Protein AF-A0A1F3LT38-F1 (afdb_monomer_lite)

Structure (mmCIF, N/CA/C/O backbone):
data_AF-A0A1F3LT38-F1
#
_entry.id   AF-A0A1F3LT38-F1
#
loop_
_atom_site.group_PDB
_atom_site.id
_atom_site.type_symbol
_atom_site.label_atom_id
_atom_site.label_alt_id
_atom_site.label_comp_id
_atom_site.label_asym_id
_atom_site.label_entity_id
_atom_site.label_seq_id
_atom_site.pdbx_PDB_ins_code
_atom_site.Cartn_x
_atom_site.Cartn_y
_atom_site.Cartn_z
_atom_site.occupancy
_atom_site.B_iso_or_equiv
_atom_site.auth_seq_id
_atom_site.auth_comp_id
_atom_site.auth_asym_id
_atom_site.auth_atom_id
_atom_site.pdbx_PDB_model_num
ATOM 1 N N . MET A 1 1 ? 15.627 -45.388 -30.922 1.00 29.62 1 MET A N 1
ATOM 2 C CA . MET A 1 1 ? 16.261 -46.722 -30.888 1.00 29.62 1 MET A CA 1
ATOM 3 C C . MET A 1 1 ? 17.109 -46.790 -29.622 1.00 29.62 1 MET A C 1
ATOM 5 O O . MET A 1 1 ? 18.007 -45.975 -29.486 1.00 29.62 1 MET A O 1
ATOM 9 N N . PHE A 1 2 ? 16.739 -47.690 -28.705 1.00 24.48 2 PHE A N 1
ATOM 10 C CA . PHE A 1 2 ? 17.366 -48.021 -27.413 1.00 24.48 2 PHE A CA 1
ATOM 11 C C . PHE A 1 2 ? 17.329 -46.999 -26.262 1.00 24.48 2 PHE A C 1
ATOM 13 O O . PHE A 1 2 ? 18.279 -46.282 -25.972 1.00 24.48 2 PHE A O 1
ATOM 20 N N . TRP A 1 3 ? 16.211 -47.061 -25.530 1.00 28.34 3 TRP A N 1
ATOM 21 C CA . TRP A 1 3 ? 16.218 -47.141 -24.067 1.00 28.34 3 TRP A CA 1
ATOM 22 C C . TRP A 1 3 ? 16.984 -48.397 -23.613 1.00 28.34 3 TRP A C 1
ATOM 24 O O . TRP A 1 3 ? 16.662 -49.481 -24.092 1.00 28.34 3 TRP A O 1
ATOM 34 N N . HIS A 1 4 ? 17.965 -48.252 -22.714 1.00 31.11 4 HIS A N 1
ATOM 35 C CA . HIS A 1 4 ? 18.218 -49.094 -21.528 1.00 31.11 4 HIS A CA 1
ATOM 36 C C . HIS A 1 4 ? 19.580 -48.758 -20.884 1.00 31.11 4 HIS A C 1
ATOM 38 O O . HIS A 1 4 ? 20.537 -48.477 -21.598 1.00 31.11 4 HIS A O 1
ATOM 44 N N . LEU A 1 5 ? 19.632 -48.921 -19.548 1.00 28.91 5 LEU A N 1
ATOM 45 C CA . LEU A 1 5 ? 20.796 -49.018 -18.637 1.00 28.91 5 LEU A CA 1
ATOM 46 C C . LEU A 1 5 ? 21.397 -47.667 -18.175 1.00 28.91 5 LEU A C 1
ATOM 48 O O . LEU A 1 5 ? 21.836 -46.874 -18.990 1.00 28.91 5 LEU A O 1
ATOM 52 N N . PHE A 1 6 ? 21.453 -47.302 -16.887 1.00 28.03 6 PHE A N 1
ATOM 53 C CA . PHE A 1 6 ? 21.569 -48.085 -15.648 1.00 28.03 6 PHE A CA 1
ATOM 54 C C . PHE A 1 6 ? 20.850 -47.401 -14.465 1.00 28.03 6 PHE A C 1
ATOM 56 O O . PHE A 1 6 ? 21.094 -46.233 -14.174 1.00 28.03 6 PHE A O 1
ATOM 63 N N . TYR A 1 7 ? 20.046 -48.172 -13.730 1.00 28.70 7 TYR A N 1
ATOM 64 C CA . TYR A 1 7 ? 19.723 -47.939 -12.319 1.00 28.70 7 TYR A CA 1
ATOM 65 C C . TYR A 1 7 ? 20.716 -48.766 -11.488 1.00 28.70 7 TYR A C 1
ATOM 67 O O . TYR A 1 7 ? 20.822 -49.971 -11.703 1.00 28.70 7 TYR A O 1
ATOM 75 N N . PHE A 1 8 ? 21.416 -48.152 -10.534 1.00 26.66 8 PHE A N 1
ATOM 76 C CA . PHE A 1 8 ? 22.137 -48.867 -9.475 1.00 26.66 8 PHE A CA 1
ATOM 77 C C . PHE A 1 8 ? 21.560 -48.437 -8.124 1.00 26.66 8 PHE A C 1
ATOM 79 O O . PHE A 1 8 ? 21.793 -47.322 -7.664 1.00 26.66 8 PHE A O 1
ATOM 86 N N . PHE A 1 9 ? 20.789 -49.331 -7.501 1.00 25.70 9 PHE A N 1
ATOM 87 C CA . PHE A 1 9 ? 20.410 -49.263 -6.091 1.00 25.70 9 PHE A CA 1
ATOM 88 C C . PHE A 1 9 ? 21.330 -50.198 -5.303 1.00 25.70 9 PHE A C 1
ATOM 90 O O . PHE A 1 9 ? 21.393 -51.391 -5.591 1.00 25.70 9 PHE A O 1
ATOM 97 N N . PHE A 1 10 ? 22.005 -49.669 -4.284 1.00 24.45 10 PHE A N 1
ATOM 98 C CA . PHE A 1 10 ? 22.577 -50.469 -3.203 1.00 24.45 10 PHE A CA 1
ATOM 99 C C . PHE A 1 10 ? 21.537 -50.541 -2.077 1.00 24.45 10 PHE A C 1
ATOM 101 O O . PHE A 1 10 ? 21.265 -49.539 -1.421 1.00 24.45 10 PHE A O 1
ATOM 108 N N . ILE A 1 11 ? 20.956 -51.721 -1.848 1.00 26.66 11 ILE A N 1
ATOM 109 C CA . ILE A 1 11 ? 20.266 -52.059 -0.597 1.00 26.66 11 ILE A CA 1
ATOM 110 C C . ILE A 1 11 ? 21.001 -53.256 -0.001 1.00 26.66 11 ILE A C 1
ATOM 112 O O . ILE A 1 11 ? 20.949 -54.361 -0.533 1.00 26.66 11 ILE A O 1
ATOM 116 N N . VAL A 1 12 ? 21.689 -53.020 1.114 1.00 25.64 12 VAL A N 1
ATOM 117 C CA . VAL A 1 12 ? 22.211 -54.067 1.995 1.00 25.64 12 VAL A CA 1
ATOM 118 C C . VAL A 1 12 ? 21.131 -54.351 3.037 1.00 25.64 12 VAL A C 1
ATOM 120 O O . VAL A 1 12 ? 20.780 -53.466 3.815 1.00 25.64 12 VAL A O 1
ATOM 123 N N . LYS A 1 13 ? 20.596 -55.575 3.064 1.00 27.77 13 LYS A N 1
ATOM 124 C CA . LYS A 1 13 ? 19.743 -56.060 4.155 1.00 27.77 13 LYS A CA 1
ATOM 125 C C . LYS A 1 13 ? 20.174 -57.478 4.526 1.00 27.77 13 LYS A C 1
ATOM 127 O O . LYS A 1 13 ? 19.966 -58.405 3.752 1.00 27.77 13 LYS A O 1
ATOM 132 N N . ASN A 1 14 ? 20.772 -57.622 5.706 1.00 26.77 14 ASN A N 1
ATOM 133 C CA . ASN A 1 14 ? 20.999 -58.914 6.349 1.00 26.77 14 ASN A CA 1
ATOM 134 C C . ASN A 1 14 ? 19.755 -59.308 7.166 1.00 26.77 14 ASN A C 1
ATOM 136 O O . ASN A 1 14 ? 19.207 -58.503 7.919 1.00 26.77 14 ASN A O 1
ATOM 140 N N . SER A 1 15 ? 19.328 -60.555 6.969 1.00 27.8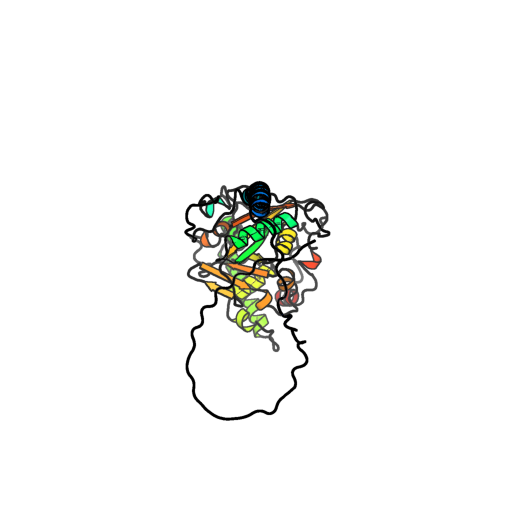0 15 SER A N 1
ATOM 141 C CA . SER A 1 15 ? 18.404 -61.375 7.771 1.00 27.80 15 SER A CA 1
ATOM 142 C C . SER A 1 15 ? 18.967 -61.603 9.191 1.00 27.80 15 SER A C 1
ATOM 144 O O . SER A 1 15 ? 20.176 -61.502 9.355 1.00 27.80 15 SER A O 1
ATOM 146 N N . THR A 1 16 ? 18.249 -61.853 10.290 1.00 27.95 16 THR A N 1
ATOM 147 C CA . THR A 1 16 ? 17.194 -62.823 10.695 1.00 27.95 16 THR A CA 1
ATOM 148 C C . THR A 1 16 ? 16.813 -62.411 12.145 1.00 27.95 16 THR A C 1
ATOM 150 O O . THR A 1 16 ? 17.700 -61.928 12.839 1.00 27.95 16 THR A O 1
ATOM 153 N N . THR A 1 17 ? 15.594 -62.469 12.692 1.00 28.41 17 THR A N 1
ATOM 154 C CA . THR A 1 17 ? 14.791 -63.636 13.126 1.00 28.41 17 THR A CA 1
ATOM 155 C C . THR A 1 17 ? 13.436 -63.128 13.681 1.00 28.41 17 THR A C 1
ATOM 157 O O . THR A 1 17 ? 13.352 -62.031 14.228 1.00 28.41 17 THR A O 1
ATOM 160 N N . SER A 1 18 ? 12.373 -63.928 13.557 1.00 26.86 18 SER A N 1
ATOM 161 C CA . SER A 1 18 ? 11.035 -63.750 14.178 1.00 26.86 18 SER A CA 1
ATOM 162 C C . SER A 1 18 ? 10.892 -64.620 15.452 1.00 26.86 18 SER A C 1
ATOM 164 O O . SER A 1 18 ? 11.720 -65.524 15.596 1.00 26.86 18 SER A O 1
ATOM 166 N N . PRO A 1 19 ? 9.869 -64.457 16.340 1.00 35.66 19 PRO A N 1
ATOM 167 C CA . PRO A 1 19 ? 8.552 -65.089 16.086 1.00 35.66 19 PRO A CA 1
ATOM 168 C C . PRO A 1 19 ? 7.269 -64.475 16.734 1.00 35.66 19 PRO A C 1
ATOM 170 O O . PRO A 1 19 ? 7.292 -63.955 17.845 1.00 35.66 19 PRO A O 1
ATOM 173 N N . SER A 1 20 ? 6.123 -64.779 16.086 1.00 27.41 20 SER A N 1
ATOM 174 C CA . SER A 1 20 ? 4.760 -65.030 16.643 1.00 27.41 20 SER A CA 1
ATOM 175 C C . SER A 1 20 ? 3.893 -63.825 17.105 1.00 27.41 20 SER A C 1
ATOM 177 O O . SER A 1 20 ? 4.444 -62.843 17.568 1.00 27.41 20 SER A O 1
ATOM 179 N N . LEU A 1 21 ? 2.544 -63.769 17.043 1.00 27.97 21 LEU A N 1
ATOM 180 C CA . LEU A 1 21 ? 1.441 -64.734 16.820 1.00 27.97 21 LEU A CA 1
ATOM 181 C C . LEU A 1 21 ? 0.090 -63.954 16.610 1.00 27.97 21 LEU A C 1
ATOM 183 O O . LEU A 1 21 ? -0.070 -62.893 17.203 1.00 27.97 21 LEU A O 1
ATOM 187 N N . ARG A 1 22 ? -0.892 -64.562 15.897 1.00 28.80 22 ARG A N 1
ATOM 188 C CA . ARG A 1 22 ? -2.386 -64.341 15.861 1.00 28.80 22 ARG A CA 1
ATOM 189 C C . ARG A 1 22 ? -2.969 -63.171 15.026 1.00 28.80 22 ARG A C 1
ATOM 191 O O . ARG A 1 22 ? -2.752 -62.013 15.336 1.00 28.80 22 ARG A O 1
ATOM 198 N N . SER A 1 23 ? -3.580 -63.453 13.858 1.00 30.03 23 SER A N 1
ATOM 199 C CA . SER A 1 23 ? -5.011 -63.783 13.559 1.00 30.03 23 SER A CA 1
ATOM 200 C C . SER A 1 23 ? -5.935 -62.550 13.538 1.00 30.03 23 SER A C 1
ATOM 202 O O . SER A 1 23 ? -6.002 -61.858 14.539 1.00 30.03 23 SER A O 1
ATOM 204 N N . GLY A 1 24 ? -6.735 -62.222 12.524 1.00 29.73 24 GLY A N 1
ATOM 205 C CA . GLY A 1 24 ? -7.017 -62.798 11.214 1.00 29.73 24 GLY A CA 1
ATOM 206 C C . GLY A 1 24 ? -7.940 -61.834 10.444 1.00 29.73 24 GLY A C 1
ATOM 207 O O . GLY A 1 24 ? -8.718 -61.099 11.048 1.00 29.73 24 GLY A O 1
ATOM 208 N N . THR A 1 25 ? -7.842 -61.838 9.120 1.00 33.03 25 THR A N 1
ATOM 209 C CA . THR A 1 25 ? -8.754 -61.178 8.170 1.00 33.03 25 THR A CA 1
ATOM 210 C C . THR A 1 25 ? -9.099 -62.184 7.068 1.00 33.03 25 THR A C 1
ATOM 212 O O . THR A 1 25 ? -8.236 -62.993 6.719 1.00 33.03 25 THR A O 1
ATOM 215 N N . PRO A 1 26 ? -10.311 -62.161 6.482 1.00 33.75 26 PRO A N 1
ATOM 216 C CA . PRO A 1 26 ? -10.546 -62.730 5.163 1.00 33.75 26 PRO A CA 1
ATOM 217 C C . PRO A 1 26 ? -10.480 -61.648 4.061 1.00 33.75 26 PRO A C 1
ATOM 219 O O . PRO A 1 26 ? -10.577 -60.456 4.365 1.00 33.75 26 PRO A O 1
ATOM 222 N N . PRO A 1 27 ? -10.260 -62.047 2.793 1.00 38.03 27 PRO A N 1
ATOM 223 C CA . PRO A 1 27 ? -9.488 -61.261 1.832 1.00 38.03 27 PRO A CA 1
ATOM 224 C C . PRO A 1 27 ? -10.338 -60.599 0.736 1.00 38.03 27 PRO A C 1
ATOM 226 O O . PRO A 1 27 ? -11.449 -61.037 0.443 1.00 38.03 27 PRO A O 1
ATOM 229 N N . LEU A 1 28 ? -9.758 -59.600 0.063 1.00 29.47 28 LEU A N 1
ATOM 230 C CA . LEU A 1 28 ? -10.170 -59.150 -1.270 1.00 29.47 28 LEU A CA 1
ATOM 231 C C . LEU A 1 28 ? -8.980 -59.268 -2.234 1.00 29.47 28 LEU A C 1
ATOM 233 O O . LEU A 1 28 ? -7.831 -59.072 -1.849 1.00 29.47 28 LEU A O 1
ATOM 237 N N . GLN A 1 29 ? -9.310 -59.694 -3.450 1.00 28.56 29 GLN A N 1
ATOM 238 C CA . GLN A 1 29 ? -8.472 -60.332 -4.464 1.00 28.56 29 GLN A CA 1
ATOM 239 C C . GLN A 1 29 ? -7.436 -59.398 -5.115 1.00 28.56 29 GLN A C 1
ATOM 241 O O . GLN A 1 29 ? -7.762 -58.281 -5.506 1.00 28.56 29 GLN A O 1
ATOM 246 N N . GLU A 1 30 ? -6.214 -59.909 -5.299 1.00 29.20 30 GLU A N 1
ATOM 247 C CA . GLU A 1 30 ? -5.208 -59.385 -6.231 1.00 29.20 30 GLU A CA 1
ATOM 248 C C . GLU A 1 30 ? -5.311 -60.134 -7.567 1.00 29.20 30 GLU A C 1
ATOM 250 O O . GLU A 1 30 ? -5.267 -61.366 -7.608 1.00 29.20 30 GLU A O 1
ATOM 255 N N . GLU A 1 31 ? -5.422 -59.386 -8.663 1.00 27.44 31 GLU A N 1
ATOM 256 C CA . GLU A 1 31 ? -5.342 -59.900 -10.027 1.00 27.44 31 GLU A CA 1
ATOM 257 C C . GLU A 1 31 ? -3.939 -59.682 -10.628 1.00 27.44 31 GLU A C 1
ATOM 259 O O . GLU A 1 31 ? -3.445 -58.562 -10.723 1.00 27.44 31 GLU A O 1
ATOM 264 N N . ASN A 1 32 ? -3.371 -60.790 -11.117 1.00 28.34 32 ASN A N 1
ATOM 265 C CA . ASN A 1 32 ? -2.606 -60.934 -12.362 1.00 28.34 32 ASN A CA 1
ATOM 266 C C . ASN A 1 32 ? -1.221 -60.260 -12.506 1.00 28.34 32 ASN A C 1
ATOM 268 O O . ASN A 1 32 ? -1.070 -59.225 -13.153 1.00 28.34 32 ASN A O 1
ATOM 272 N N . PHE A 1 33 ? -0.170 -60.991 -12.105 1.00 27.55 33 PHE A N 1
ATOM 273 C CA . PHE A 1 33 ? 1.157 -60.920 -12.740 1.00 27.55 33 PHE A CA 1
ATOM 274 C C . PHE A 1 33 ? 1.464 -62.218 -13.511 1.00 27.55 33 PHE A C 1
ATOM 276 O O . PHE A 1 33 ? 1.314 -63.323 -12.993 1.00 27.55 33 PHE A O 1
ATOM 283 N N . TRP A 1 34 ? 1.883 -62.061 -14.770 1.00 28.88 34 TRP A N 1
ATOM 284 C CA . TRP A 1 34 ? 2.210 -63.118 -15.738 1.00 28.88 34 TRP A CA 1
ATOM 285 C C . TRP A 1 34 ? 3.525 -63.866 -15.411 1.00 28.88 34 TRP A C 1
ATOM 287 O O . TRP A 1 34 ? 4.419 -63.279 -14.797 1.00 28.88 34 TRP A O 1
ATOM 297 N N . PRO A 1 35 ? 3.701 -65.134 -15.846 1.00 31.45 35 PRO A N 1
ATOM 298 C CA . PRO A 1 35 ? 4.839 -65.969 -15.458 1.00 31.45 35 PRO A CA 1
ATOM 299 C C . PRO A 1 35 ? 6.080 -65.762 -16.346 1.00 31.45 35 PRO A C 1
ATOM 301 O O . PRO A 1 35 ? 5.997 -65.742 -17.573 1.00 31.45 35 PRO A O 1
ATOM 304 N N . VAL A 1 36 ? 7.260 -65.698 -15.721 1.00 29.69 36 VAL A N 1
ATOM 305 C CA . VAL A 1 36 ? 8.568 -65.737 -16.398 1.00 29.69 36 VAL A CA 1
ATOM 306 C C . VAL A 1 36 ? 8.954 -67.195 -16.669 1.00 29.69 36 VAL A C 1
ATOM 308 O O . VAL A 1 36 ? 9.164 -67.973 -15.740 1.00 29.69 36 VAL A O 1
ATOM 311 N N . GLN A 1 37 ? 9.072 -67.568 -17.946 1.00 29.61 37 GLN A N 1
ATOM 312 C CA . GLN A 1 37 ? 9.660 -68.842 -18.369 1.00 29.61 37 GLN A CA 1
ATOM 313 C C . GLN A 1 37 ? 11.194 -68.762 -18.352 1.00 29.61 37 GLN A C 1
ATOM 315 O O . GLN A 1 37 ? 11.792 -67.899 -18.993 1.00 29.61 37 GLN A O 1
ATOM 320 N N . ILE A 1 38 ? 11.836 -69.701 -17.656 1.00 28.86 38 ILE A N 1
ATOM 321 C CA . ILE A 1 38 ? 13.293 -69.883 -17.640 1.00 28.86 38 ILE A CA 1
ATOM 322 C C . ILE A 1 38 ? 13.679 -70.803 -18.807 1.00 28.86 38 ILE A C 1
ATOM 324 O O . ILE A 1 38 ? 13.324 -71.981 -18.809 1.00 28.86 38 ILE A O 1
ATOM 328 N N . TRP A 1 39 ? 14.424 -70.286 -19.788 1.00 28.36 39 TRP A N 1
ATOM 329 C CA . TRP A 1 39 ? 15.020 -71.093 -20.859 1.00 28.36 39 TRP A CA 1
ATOM 330 C C . TRP A 1 39 ? 16.405 -71.618 -20.455 1.00 28.36 39 TRP A C 1
ATOM 332 O O . TRP A 1 39 ? 17.264 -70.873 -19.984 1.00 28.36 39 TRP A O 1
ATOM 342 N N . LYS A 1 40 ? 16.603 -72.929 -20.641 1.00 26.78 40 LYS A N 1
ATOM 343 C CA . LYS A 1 40 ? 17.860 -73.658 -20.412 1.00 26.78 40 LYS A CA 1
ATOM 344 C C . LYS A 1 40 ? 18.923 -73.267 -21.443 1.00 26.78 40 LYS A C 1
ATOM 346 O O . LYS A 1 40 ? 18.642 -73.175 -22.634 1.00 26.78 40 LYS A O 1
ATOM 351 N N . ALA A 1 41 ? 20.155 -73.115 -20.964 1.00 31.19 41 ALA A N 1
ATOM 352 C CA . ALA A 1 41 ? 21.344 -72.877 -21.770 1.00 31.19 41 ALA A CA 1
ATOM 353 C C . ALA A 1 41 ? 21.689 -74.087 -22.656 1.00 31.19 41 ALA A C 1
ATOM 355 O O . ALA A 1 41 ? 21.745 -75.220 -22.175 1.00 31.19 41 ALA A O 1
ATOM 356 N N . GLY A 1 42 ? 21.982 -73.825 -23.931 1.00 26.03 42 GLY A N 1
ATOM 357 C CA . GLY A 1 42 ? 22.517 -74.798 -24.876 1.00 26.03 42 GLY A CA 1
ATOM 358 C C . GLY A 1 42 ? 23.509 -74.148 -25.842 1.00 26.03 42 GLY A C 1
ATOM 359 O O . GLY A 1 42 ? 23.156 -73.223 -26.563 1.00 26.03 42 GLY A O 1
ATOM 360 N N . SER A 1 43 ? 24.727 -74.697 -25.850 1.00 30.25 43 SER A N 1
ATOM 361 C CA . SER A 1 43 ? 25.710 -74.695 -26.948 1.00 30.25 43 SER A CA 1
ATOM 362 C C . SER A 1 43 ? 26.483 -73.399 -27.254 1.00 30.25 43 SER A C 1
ATOM 364 O O . SER A 1 43 ? 26.113 -72.589 -28.096 1.00 30.25 43 SER A O 1
ATOM 366 N N . PHE A 1 44 ? 27.660 -73.286 -26.628 1.00 33.19 44 PHE A N 1
ATOM 367 C CA . PHE A 1 44 ? 28.747 -72.370 -26.995 1.00 33.19 44 PHE A CA 1
ATOM 368 C C . PHE A 1 44 ? 29.445 -72.824 -28.295 1.00 33.19 44 PHE A C 1
ATOM 370 O O . PHE A 1 44 ? 30.075 -73.882 -28.318 1.00 33.19 44 PHE A O 1
ATOM 377 N N . MET A 1 45 ? 29.424 -71.991 -29.342 1.00 32.62 45 MET A N 1
ATOM 378 C CA . MET A 1 45 ? 30.438 -72.000 -30.407 1.00 32.62 45 MET A CA 1
ATOM 379 C C . MET A 1 45 ? 31.553 -71.006 -30.055 1.00 32.62 45 MET A C 1
ATOM 381 O O . MET A 1 45 ? 31.293 -69.867 -29.671 1.00 32.62 45 MET A O 1
ATOM 385 N N . ARG A 1 46 ? 32.807 -71.452 -30.173 1.00 34.97 46 ARG A N 1
ATOM 386 C CA . ARG A 1 46 ? 34.023 -70.667 -29.922 1.00 34.97 46 ARG A CA 1
ATOM 387 C C . ARG A 1 46 ? 34.356 -69.791 -31.137 1.00 34.97 46 ARG A C 1
ATOM 389 O O . ARG A 1 46 ? 34.618 -70.325 -32.208 1.00 34.97 46 ARG A O 1
ATOM 396 N N . LEU A 1 47 ? 34.439 -68.474 -30.943 1.00 36.94 47 LEU A N 1
ATOM 397 C CA . LEU A 1 47 ? 35.122 -67.525 -31.836 1.00 36.94 47 LEU A CA 1
ATOM 398 C C . LEU A 1 47 ? 36.233 -66.795 -31.046 1.00 36.94 47 LEU A C 1
ATOM 400 O O . LEU A 1 47 ? 36.099 -66.644 -29.828 1.00 36.94 47 LEU A O 1
ATOM 404 N N . PRO A 1 48 ? 37.349 -66.383 -31.680 1.00 38.44 48 PRO A N 1
ATOM 405 C CA . PRO A 1 48 ? 38.546 -65.954 -30.962 1.00 38.44 48 PRO A CA 1
ATOM 406 C C . PRO A 1 48 ? 38.397 -64.570 -30.309 1.00 38.44 48 PRO A C 1
ATOM 408 O O . PRO A 1 48 ? 38.020 -63.586 -30.942 1.00 38.44 48 PRO A O 1
ATOM 411 N N . VAL A 1 49 ? 38.788 -64.506 -29.033 1.00 42.78 49 VAL A N 1
ATOM 412 C CA . VAL A 1 49 ? 38.689 -63.378 -28.082 1.00 42.78 49 VAL A CA 1
ATOM 413 C C . VAL A 1 49 ? 39.355 -62.072 -28.562 1.00 42.78 49 VAL A C 1
ATOM 415 O O . VAL A 1 49 ? 39.029 -60.993 -28.073 1.00 42.78 49 VAL A O 1
ATOM 418 N N . VAL A 1 50 ? 40.242 -62.128 -29.558 1.00 40.38 50 VAL A N 1
ATOM 419 C CA . VAL A 1 50 ? 41.044 -60.970 -29.996 1.00 40.38 50 VAL A CA 1
ATOM 420 C C . VAL A 1 50 ? 40.223 -59.938 -30.787 1.00 40.38 50 VAL A C 1
ATOM 422 O O . VAL A 1 50 ? 40.466 -58.743 -30.650 1.00 40.38 50 VAL A O 1
ATOM 425 N N . PHE A 1 51 ? 39.190 -60.349 -31.534 1.00 39.44 51 PHE A N 1
ATOM 426 C CA . PHE A 1 51 ? 38.361 -59.404 -32.304 1.00 39.44 51 PHE A CA 1
ATOM 427 C C . PHE A 1 51 ? 37.414 -58.567 -31.429 1.00 39.44 51 PHE A C 1
ATOM 429 O O . PHE A 1 51 ? 37.129 -57.412 -31.751 1.00 39.44 51 PHE A O 1
ATOM 436 N N . TYR A 1 52 ? 36.964 -59.110 -30.294 1.00 41.09 52 TYR A N 1
ATOM 437 C CA . TYR A 1 52 ? 36.073 -58.389 -29.384 1.00 41.09 52 TYR A CA 1
ATOM 438 C C . TYR A 1 52 ? 36.797 -57.270 -28.630 1.00 41.09 52 TYR A C 1
ATOM 440 O O . TYR A 1 52 ? 36.216 -56.206 -28.440 1.00 41.09 52 TYR A O 1
ATOM 448 N N . ALA A 1 53 ? 38.068 -57.455 -28.258 1.00 37.91 53 ALA A N 1
ATOM 449 C CA . ALA A 1 53 ? 38.820 -56.456 -27.497 1.00 37.91 53 ALA A CA 1
ATOM 450 C C . ALA A 1 53 ? 39.098 -55.176 -28.308 1.00 37.91 53 ALA A C 1
ATOM 452 O O . ALA A 1 53 ? 38.909 -54.071 -27.799 1.00 37.91 53 ALA A O 1
ATOM 453 N N . SER A 1 54 ? 39.477 -55.304 -29.584 1.00 42.00 54 SER A N 1
ATOM 454 C CA . SER A 1 54 ? 39.759 -54.151 -30.452 1.00 42.00 54 SER A CA 1
ATOM 455 C C . SER A 1 54 ? 38.493 -53.369 -30.812 1.00 42.00 54 SER A C 1
ATOM 457 O O . SER A 1 54 ? 38.511 -52.138 -30.815 1.00 42.00 54 SER A O 1
ATOM 459 N N . PHE A 1 55 ? 37.372 -54.060 -31.046 1.00 46.44 55 PHE A N 1
ATOM 460 C CA . PHE A 1 55 ? 36.091 -53.405 -31.320 1.00 46.44 55 PHE A CA 1
ATOM 461 C C . PHE A 1 55 ? 35.543 -52.696 -30.073 1.00 46.44 55 PHE A C 1
ATOM 463 O O . PHE A 1 55 ? 35.091 -51.556 -30.160 1.00 46.44 55 PHE A O 1
ATOM 470 N N . PHE A 1 56 ? 35.666 -53.312 -28.890 1.00 42.97 56 PHE A N 1
ATOM 471 C CA . PHE A 1 56 ? 35.255 -52.694 -27.626 1.00 42.97 56 PHE A CA 1
ATOM 472 C C . PHE A 1 56 ? 36.099 -51.460 -27.287 1.00 42.97 56 PHE A C 1
ATOM 474 O O . PHE A 1 56 ? 35.563 -50.474 -26.788 1.00 42.97 56 PHE A O 1
ATOM 481 N N . PHE A 1 57 ? 37.397 -51.469 -27.610 1.00 42.25 57 PHE A N 1
ATOM 482 C CA . PHE A 1 57 ? 38.282 -50.325 -27.382 1.00 42.25 57 PHE A CA 1
ATOM 483 C C . PHE A 1 57 ? 37.973 -49.148 -28.319 1.00 42.25 57 PHE A C 1
ATOM 485 O O . PHE A 1 57 ? 37.937 -48.007 -27.870 1.00 42.25 57 PHE A O 1
ATOM 492 N N . ILE A 1 58 ? 37.673 -49.406 -29.598 1.00 53.75 58 ILE A N 1
ATOM 493 C CA . ILE A 1 58 ? 37.291 -48.360 -30.566 1.00 53.75 58 ILE A CA 1
ATOM 494 C C . ILE A 1 58 ? 35.907 -47.783 -30.237 1.00 53.75 58 ILE A C 1
ATOM 496 O O . ILE A 1 58 ? 35.717 -46.566 -30.296 1.00 53.75 58 ILE A O 1
ATOM 500 N N . VAL A 1 59 ? 34.949 -48.628 -29.843 1.00 52.72 59 VAL A N 1
ATOM 501 C CA . VAL A 1 59 ? 33.625 -48.174 -29.396 1.00 52.72 59 VAL A CA 1
ATOM 502 C C . VAL A 1 59 ? 33.745 -47.370 -28.103 1.00 52.72 59 VAL A C 1
ATOM 504 O O . VAL A 1 59 ? 33.164 -46.295 -28.029 1.00 52.72 59 VAL A O 1
ATOM 507 N N . MET A 1 60 ? 34.555 -47.807 -27.131 1.00 45.16 60 MET A N 1
ATOM 508 C CA . MET A 1 60 ? 34.819 -47.045 -25.903 1.00 45.16 60 MET A CA 1
ATOM 509 C C . MET A 1 60 ? 35.508 -45.711 -26.193 1.00 45.16 60 MET A C 1
ATOM 511 O O . MET A 1 60 ? 35.066 -44.695 -25.674 1.00 45.16 60 MET A O 1
ATOM 515 N N . MET A 1 61 ? 36.531 -45.665 -27.051 1.00 45.47 61 MET A N 1
ATOM 516 C CA . MET A 1 61 ? 37.231 -44.416 -27.384 1.00 45.47 61 MET A CA 1
ATOM 517 C C . MET A 1 61 ? 36.327 -43.414 -28.111 1.00 45.47 61 MET A C 1
ATOM 519 O O . MET A 1 61 ? 36.356 -42.225 -27.793 1.00 45.47 61 MET A O 1
ATOM 523 N N . ASN A 1 62 ? 35.460 -43.881 -29.016 1.00 51.03 62 ASN A N 1
ATOM 524 C CA . ASN A 1 62 ? 34.443 -43.032 -29.641 1.00 51.03 62 ASN A CA 1
ATOM 525 C C . ASN A 1 62 ? 33.348 -42.616 -28.652 1.00 51.03 62 ASN A C 1
ATOM 527 O O . ASN A 1 62 ? 32.887 -41.478 -28.699 1.00 51.03 62 ASN A O 1
ATOM 531 N N . TYR A 1 63 ? 32.952 -43.487 -27.720 1.00 50.66 63 TYR A N 1
ATOM 532 C CA . TYR A 1 63 ? 31.993 -43.135 -26.675 1.00 50.66 63 TYR A CA 1
ATOM 533 C C . TYR A 1 63 ? 32.579 -42.083 -25.733 1.00 50.66 63 TYR A C 1
ATOM 535 O O . TYR A 1 63 ? 31.908 -41.104 -25.438 1.00 50.66 63 TYR A O 1
ATOM 543 N N . PHE A 1 64 ? 33.847 -42.215 -25.334 1.00 46.28 64 PHE A N 1
ATOM 544 C CA . PHE A 1 64 ? 34.543 -41.236 -24.503 1.00 46.28 64 PHE A CA 1
ATOM 545 C C . PHE A 1 64 ? 34.770 -39.913 -25.234 1.00 46.28 64 PHE A C 1
ATOM 547 O O . PHE A 1 64 ? 34.560 -38.873 -24.619 1.00 46.28 64 PHE A O 1
ATOM 554 N N . SER A 1 65 ? 35.126 -39.903 -26.523 1.00 51.88 65 SER A N 1
ATOM 555 C CA . SER A 1 65 ? 35.286 -38.643 -27.268 1.00 51.88 65 SER A CA 1
ATOM 556 C C . SER A 1 65 ? 33.945 -37.927 -27.454 1.00 51.88 65 SER A C 1
ATOM 558 O O . SER A 1 65 ? 33.838 -36.735 -27.173 1.00 51.88 65 SER A O 1
ATOM 560 N N . THR A 1 66 ? 32.890 -38.665 -27.811 1.00 55.75 66 THR A N 1
ATOM 561 C CA . THR A 1 66 ? 31.540 -38.116 -27.995 1.00 55.75 66 THR A CA 1
ATOM 562 C C . THR A 1 66 ? 30.931 -37.680 -26.662 1.00 55.75 66 THR A C 1
ATOM 564 O O . THR A 1 66 ? 30.257 -36.654 -26.600 1.00 55.75 66 THR A O 1
ATOM 567 N N . PHE A 1 67 ? 31.191 -38.415 -25.576 1.00 49.44 67 PHE A N 1
ATOM 568 C CA . PHE A 1 67 ? 30.778 -38.045 -24.223 1.00 49.44 67 PHE A CA 1
ATOM 569 C C . PHE A 1 67 ? 31.537 -36.814 -23.734 1.00 49.44 67 PHE A C 1
ATOM 571 O O . PHE A 1 67 ? 30.923 -35.940 -23.145 1.00 49.44 67 PHE A O 1
ATOM 578 N N . ASN A 1 68 ? 32.834 -36.688 -24.026 1.00 50.94 68 ASN A N 1
ATOM 579 C CA . ASN A 1 68 ? 33.623 -35.520 -23.640 1.00 50.94 68 ASN A CA 1
ATOM 580 C C . ASN A 1 68 ? 33.197 -34.272 -24.431 1.00 50.94 68 ASN A C 1
ATOM 582 O O . ASN A 1 68 ? 33.030 -33.217 -23.835 1.00 50.94 68 ASN A O 1
ATOM 586 N N . ILE A 1 69 ? 32.903 -34.393 -25.732 1.00 55.91 69 ILE A N 1
ATOM 587 C CA . ILE A 1 69 ? 32.329 -33.296 -26.533 1.00 55.91 69 ILE A CA 1
ATOM 588 C C . ILE A 1 69 ? 30.950 -32.904 -25.987 1.00 55.91 69 ILE A C 1
ATOM 590 O O . ILE A 1 69 ? 30.740 -31.745 -25.647 1.00 55.91 69 ILE A O 1
ATOM 594 N N . ARG A 1 70 ? 30.042 -33.868 -25.780 1.00 54.50 70 ARG A N 1
ATOM 595 C CA . ARG A 1 70 ? 28.706 -33.595 -25.219 1.00 54.50 70 ARG A CA 1
ATOM 596 C C . ARG A 1 70 ? 28.747 -33.064 -23.790 1.00 54.50 70 ARG A C 1
ATOM 598 O O . ARG A 1 70 ? 27.879 -32.287 -23.422 1.00 54.50 70 ARG A O 1
ATOM 605 N N . PHE A 1 71 ? 29.730 -33.462 -22.989 1.00 48.06 71 PHE A N 1
ATOM 606 C CA . PHE A 1 71 ? 29.920 -32.971 -21.628 1.00 48.06 71 PHE A CA 1
ATOM 607 C C . PHE A 1 71 ? 30.518 -31.564 -21.618 1.00 48.06 71 PHE A C 1
ATOM 609 O O . PHE A 1 71 ? 30.095 -30.743 -20.817 1.00 48.06 71 PHE A O 1
ATOM 616 N N . GLN A 1 72 ? 31.440 -31.247 -22.530 1.00 52.69 72 GLN A N 1
ATOM 617 C CA . GLN A 1 72 ? 31.951 -29.886 -22.725 1.00 52.69 72 GLN A CA 1
ATOM 618 C C . GLN A 1 72 ? 30.868 -28.953 -23.271 1.00 52.69 72 GLN A C 1
ATOM 620 O O . GLN A 1 72 ? 30.764 -27.818 -22.813 1.00 52.69 72 GLN A O 1
ATOM 625 N N . ASP A 1 73 ? 30.026 -29.433 -24.186 1.00 55.00 73 ASP A N 1
ATOM 626 C CA . ASP A 1 73 ? 28.875 -28.691 -24.698 1.00 55.00 73 ASP A CA 1
ATOM 627 C C . ASP A 1 73 ? 27.804 -28.525 -23.617 1.00 55.00 73 ASP A C 1
ATOM 629 O O . ASP A 1 73 ? 27.300 -27.424 -23.429 1.00 55.00 73 ASP A O 1
ATOM 633 N N . PHE A 1 74 ? 27.531 -29.563 -22.820 1.00 47.62 74 PHE A N 1
ATOM 634 C CA . PHE A 1 74 ? 26.662 -29.474 -21.646 1.00 47.62 74 PHE A CA 1
ATOM 635 C C . PHE A 1 74 ? 27.218 -28.486 -20.618 1.00 47.62 74 PHE A C 1
ATOM 637 O O . PHE A 1 74 ? 26.484 -27.625 -20.151 1.00 47.62 74 PHE A O 1
ATOM 644 N N . ILE A 1 75 ? 28.517 -28.529 -20.308 1.00 46.47 75 ILE A N 1
ATOM 645 C CA . ILE A 1 75 ? 29.174 -27.566 -19.417 1.00 46.47 75 ILE A CA 1
ATOM 646 C C . ILE A 1 75 ? 29.113 -26.156 -20.001 1.00 46.47 75 ILE A C 1
ATOM 648 O O . ILE A 1 75 ? 28.848 -25.224 -19.254 1.00 46.47 75 ILE A O 1
ATOM 652 N N . LYS A 1 76 ? 29.318 -25.965 -21.309 1.00 42.19 76 LYS A N 1
ATOM 653 C CA . LYS A 1 76 ? 29.208 -24.653 -21.963 1.00 42.19 76 LYS A CA 1
ATOM 654 C C . LYS A 1 76 ? 27.785 -24.121 -21.938 1.00 42.19 76 LYS A C 1
ATOM 656 O O . LYS A 1 76 ? 27.616 -22.949 -21.621 1.00 42.19 76 LYS A O 1
ATOM 661 N N . VAL A 1 77 ? 26.785 -24.946 -22.238 1.00 45.19 77 VAL A N 1
ATOM 662 C CA . VAL A 1 77 ? 25.363 -24.585 -22.154 1.00 45.19 77 VAL A CA 1
ATOM 663 C C . VAL A 1 77 ? 25.015 -24.237 -20.711 1.00 45.19 77 VAL A C 1
ATOM 665 O O . VAL A 1 77 ? 24.572 -23.125 -20.461 1.00 45.19 77 VAL A O 1
ATOM 668 N N . THR A 1 78 ? 25.372 -25.090 -19.748 1.00 41.34 78 THR A N 1
ATOM 669 C CA . THR A 1 78 ? 25.127 -24.848 -18.318 1.00 41.34 78 THR A CA 1
ATOM 670 C C . THR A 1 78 ? 25.870 -23.605 -17.820 1.00 41.34 78 THR A C 1
ATOM 672 O O . THR A 1 78 ? 25.308 -22.828 -17.065 1.00 41.34 78 THR A O 1
ATOM 675 N N . LEU A 1 79 ? 27.110 -23.347 -18.253 1.00 37.59 79 LEU A N 1
ATOM 676 C CA . LEU A 1 79 ? 27.869 -22.140 -17.891 1.00 37.59 79 LEU A CA 1
ATOM 677 C C . LEU A 1 79 ? 27.316 -20.878 -18.556 1.00 37.59 79 LEU A C 1
ATOM 679 O O . LEU A 1 79 ? 27.445 -19.796 -17.995 1.00 37.59 79 LEU A O 1
ATOM 683 N N . THR A 1 80 ? 26.723 -20.995 -19.741 1.00 40.16 80 THR A N 1
ATOM 684 C CA . THR A 1 80 ? 26.112 -19.877 -20.470 1.00 40.16 80 THR A CA 1
ATOM 685 C C . THR A 1 80 ? 24.734 -19.554 -19.888 1.00 40.16 80 THR A C 1
ATOM 687 O O . THR A 1 80 ? 24.432 -18.387 -19.655 1.00 40.16 80 THR A O 1
ATOM 690 N N . GLU A 1 81 ? 23.958 -20.574 -19.518 1.00 40.91 81 GLU A N 1
ATOM 691 C CA . GLU A 1 81 ? 22.738 -20.459 -18.711 1.00 40.91 81 GLU A CA 1
ATOM 692 C C . GLU A 1 81 ? 23.044 -19.941 -17.296 1.00 40.91 81 GLU A C 1
ATOM 694 O O . GLU A 1 81 ? 22.321 -19.097 -16.772 1.00 40.91 81 GLU A O 1
ATOM 699 N N . MET A 1 82 ? 24.164 -20.349 -16.690 1.00 34.09 82 MET A N 1
ATOM 700 C CA . MET A 1 82 ? 24.624 -19.817 -15.403 1.00 34.09 82 MET A CA 1
ATOM 701 C C . MET A 1 82 ? 25.147 -18.382 -15.503 1.00 34.09 82 MET A C 1
ATOM 703 O O . MET A 1 82 ? 24.954 -17.614 -14.568 1.00 34.09 82 MET A O 1
ATOM 707 N N . LYS A 1 83 ? 25.745 -17.971 -16.626 1.00 38.31 83 LYS A N 1
ATOM 708 C CA . LYS A 1 83 ? 26.067 -16.557 -16.886 1.00 38.31 83 LYS A CA 1
ATOM 709 C C . LYS A 1 83 ? 24.812 -15.712 -17.108 1.00 38.31 83 LYS A C 1
ATOM 711 O O . LYS A 1 83 ? 24.808 -14.546 -16.738 1.00 38.31 83 LYS A O 1
ATOM 716 N N . ALA A 1 84 ? 23.723 -16.285 -17.624 1.00 40.31 84 ALA A N 1
ATOM 717 C CA . ALA A 1 84 ? 22.419 -15.614 -17.668 1.00 40.31 84 ALA A CA 1
ATOM 718 C C . ALA A 1 84 ? 21.783 -15.430 -16.268 1.00 40.31 84 ALA A C 1
ATOM 720 O O . ALA A 1 84 ? 20.831 -14.661 -16.110 1.00 40.31 84 ALA A O 1
ATOM 721 N N . LEU A 1 85 ? 22.320 -16.098 -15.236 1.00 39.97 85 LEU A N 1
ATOM 722 C CA . LEU A 1 85 ? 21.968 -15.880 -13.828 1.00 39.97 85 LEU A CA 1
ATOM 723 C C . LEU A 1 85 ? 22.808 -14.785 -13.148 1.00 39.97 85 LEU A C 1
ATOM 725 O O . LEU A 1 85 ? 22.490 -14.432 -12.010 1.00 39.97 85 LEU A O 1
ATOM 729 N N . ASP A 1 86 ? 23.825 -14.216 -13.810 1.00 38.94 86 ASP A N 1
ATOM 730 C CA . ASP A 1 86 ? 24.585 -13.076 -13.282 1.00 38.94 86 ASP A CA 1
ATOM 731 C C . ASP A 1 86 ? 23.751 -11.791 -13.372 1.00 38.94 86 ASP A C 1
ATOM 733 O O . ASP A 1 86 ? 23.896 -10.946 -14.255 1.00 38.94 86 ASP A O 1
ATOM 737 N N . LEU A 1 87 ? 22.842 -11.637 -12.414 1.00 40.84 87 LEU A N 1
ATOM 738 C CA . LEU A 1 87 ? 22.149 -10.385 -12.164 1.00 40.84 87 LEU A CA 1
ATOM 739 C C . LEU A 1 87 ? 23.071 -9.436 -11.410 1.00 40.84 87 LEU A C 1
ATOM 741 O O . LEU A 1 87 ? 23.500 -9.698 -10.290 1.00 40.84 87 LEU A O 1
ATOM 745 N N . VAL A 1 88 ? 23.309 -8.275 -12.011 1.00 41.09 88 VAL A N 1
ATOM 746 C CA . VAL A 1 88 ? 24.162 -7.222 -11.445 1.00 41.09 88 VAL A CA 1
ATOM 747 C C . VAL A 1 88 ? 23.574 -6.643 -10.139 1.00 41.09 88 VAL A C 1
ATOM 749 O O . VAL A 1 88 ? 24.297 -6.005 -9.374 1.00 41.09 88 VAL A O 1
ATOM 752 N N . TYR A 1 89 ? 22.297 -6.905 -9.819 1.00 43.72 89 TYR A N 1
ATOM 753 C CA . TYR A 1 89 ? 21.591 -6.239 -8.718 1.00 43.72 89 TYR A CA 1
ATOM 754 C C . TYR A 1 89 ? 20.547 -7.116 -8.004 1.00 43.72 89 TYR A C 1
ATOM 756 O O . TYR A 1 89 ? 19.371 -6.768 -7.932 1.00 43.72 89 TYR A O 1
ATOM 764 N N . THR A 1 90 ? 20.944 -8.250 -7.428 1.00 37.50 90 THR A N 1
ATOM 765 C CA . THR A 1 90 ? 20.150 -8.857 -6.346 1.00 37.50 90 THR A CA 1
ATOM 766 C C . THR A 1 90 ? 20.609 -8.281 -5.014 1.00 37.50 90 THR A C 1
ATOM 768 O O . THR A 1 90 ? 21.768 -8.430 -4.627 1.00 37.50 90 THR A O 1
ATOM 771 N N . PHE A 1 91 ? 19.700 -7.598 -4.317 1.00 49.84 91 PHE A N 1
ATOM 772 C CA . PHE A 1 91 ? 19.985 -6.929 -3.052 1.00 49.84 91 PHE A CA 1
ATOM 773 C C . PHE A 1 91 ? 19.457 -7.768 -1.881 1.00 49.84 91 PHE A C 1
ATOM 775 O O . PHE A 1 91 ? 18.293 -7.626 -1.498 1.00 49.84 91 PHE A O 1
ATOM 782 N N . PRO A 1 92 ? 20.266 -8.682 -1.315 1.00 46.00 92 PRO A N 1
ATOM 783 C CA . PRO A 1 92 ? 19.859 -9.410 -0.125 1.00 46.00 92 PRO A CA 1
ATOM 784 C C . PRO A 1 92 ? 19.671 -8.416 1.022 1.00 46.00 92 PRO A C 1
ATOM 786 O O . PRO A 1 92 ? 20.571 -7.628 1.327 1.00 46.00 92 PRO A O 1
ATOM 789 N N . ILE A 1 93 ? 18.526 -8.471 1.705 1.00 46.25 93 ILE A N 1
ATOM 790 C CA . ILE A 1 93 ? 18.387 -7.766 2.982 1.00 46.25 93 ILE A CA 1
ATOM 791 C C . ILE A 1 93 ? 19.465 -8.284 3.935 1.00 46.25 93 ILE A C 1
ATOM 793 O O . ILE A 1 93 ? 19.611 -9.497 4.133 1.00 46.25 93 ILE A O 1
ATOM 797 N N . LYS A 1 94 ? 20.225 -7.356 4.532 1.00 38.78 94 LYS A N 1
ATOM 798 C CA . LYS A 1 94 ? 21.229 -7.635 5.565 1.00 38.78 94 LYS A CA 1
ATOM 799 C C . LYS A 1 94 ? 20.567 -8.246 6.804 1.00 38.78 94 LYS A C 1
ATOM 801 O O . LYS A 1 94 ? 20.267 -7.568 7.771 1.00 38.78 94 LYS A O 1
ATOM 806 N N . ASN A 1 95 ? 20.389 -9.558 6.744 1.00 31.86 95 ASN A N 1
ATOM 807 C CA . ASN A 1 95 ? 20.466 -10.505 7.855 1.00 31.86 95 ASN A CA 1
ATOM 808 C C . ASN A 1 95 ? 20.918 -11.903 7.388 1.00 31.86 95 ASN A C 1
ATOM 810 O O . ASN A 1 95 ? 20.995 -12.841 8.181 1.00 31.86 95 ASN A O 1
ATOM 814 N N . CYS A 1 96 ? 21.279 -12.060 6.110 1.00 32.53 96 CYS A N 1
ATOM 815 C CA . CYS A 1 96 ? 21.850 -13.298 5.602 1.00 32.53 96 CYS A CA 1
ATOM 816 C C . CYS A 1 96 ? 23.375 -13.171 5.518 1.00 32.53 96 CYS A C 1
ATOM 818 O O . CYS A 1 96 ? 23.910 -12.485 4.649 1.00 32.53 96 CYS A O 1
ATOM 820 N N . ARG A 1 97 ? 24.096 -13.864 6.409 1.00 27.14 97 ARG A N 1
ATOM 821 C CA . ARG A 1 97 ? 25.511 -14.202 6.196 1.00 27.14 97 ARG A CA 1
ATOM 822 C C . ARG A 1 97 ? 25.599 -15.173 5.012 1.00 27.14 97 ARG A C 1
ATOM 824 O O . ARG A 1 97 ? 25.691 -16.380 5.214 1.00 27.14 97 ARG A O 1
ATOM 831 N N . PHE A 1 98 ? 25.544 -14.674 3.781 1.00 33.78 98 PHE A N 1
ATOM 832 C CA . PHE A 1 98 ? 25.907 -15.476 2.616 1.00 33.78 98 PHE A CA 1
ATOM 833 C C . PHE A 1 98 ? 27.436 -15.566 2.536 1.00 33.78 98 PHE A C 1
ATOM 835 O O . PHE A 1 98 ? 28.139 -14.553 2.554 1.00 33.78 98 PHE A O 1
ATOM 842 N N . ARG A 1 99 ? 27.960 -16.799 2.515 1.00 26.95 99 ARG A N 1
ATOM 843 C CA . ARG A 1 99 ? 29.378 -17.071 2.249 1.00 26.95 99 ARG A CA 1
ATOM 844 C C . ARG A 1 99 ? 29.728 -16.560 0.849 1.00 26.95 99 ARG A C 1
ATOM 846 O O . ARG A 1 99 ? 28.944 -16.703 -0.082 1.00 26.95 99 ARG A O 1
ATOM 853 N N . LYS A 1 100 ? 30.921 -15.970 0.742 1.00 30.92 100 LYS A N 1
ATOM 854 C CA . LYS A 1 100 ? 31.540 -15.432 -0.475 1.00 30.92 100 LYS A CA 1
ATOM 855 C C . LYS A 1 100 ? 31.653 -16.498 -1.578 1.00 30.92 100 LYS A C 1
ATOM 857 O O . LYS A 1 100 ? 32.695 -17.128 -1.696 1.00 30.92 100 LYS A O 1
ATOM 862 N N . SER A 1 101 ? 30.627 -16.664 -2.400 1.00 36.91 101 SER A N 1
ATOM 863 C CA . SER A 1 101 ? 30.789 -17.088 -3.794 1.00 36.91 101 SER A CA 1
ATOM 864 C C . SER A 1 101 ? 29.499 -16.837 -4.571 1.00 36.91 101 SER A C 1
ATOM 866 O O . SER A 1 101 ? 28.458 -17.393 -4.228 1.00 36.91 101 SER A O 1
ATOM 868 N N . ASN A 1 102 ? 29.657 -16.043 -5.633 1.00 30.75 102 ASN A N 1
ATOM 869 C CA . ASN A 1 102 ? 28.768 -15.789 -6.773 1.00 30.75 102 ASN A CA 1
ATOM 870 C C . ASN A 1 102 ? 27.798 -14.588 -6.641 1.00 30.75 102 ASN A C 1
ATOM 872 O O . ASN A 1 102 ? 26.693 -14.666 -6.116 1.00 30.75 102 ASN A O 1
ATOM 876 N N . THR A 1 103 ? 28.344 -13.448 -7.098 1.00 38.97 103 THR A N 1
ATOM 877 C CA . THR A 1 103 ? 27.714 -12.276 -7.750 1.00 38.97 103 THR A CA 1
ATOM 878 C C . THR A 1 103 ? 26.684 -11.396 -7.031 1.00 38.97 103 THR A C 1
ATOM 880 O O . THR A 1 103 ? 26.008 -10.606 -7.673 1.00 38.97 103 THR A O 1
ATOM 883 N N . CYS A 1 104 ? 26.682 -11.335 -5.696 1.00 35.69 104 CYS A N 1
ATOM 884 C CA . CYS A 1 104 ? 26.022 -10.234 -4.965 1.00 35.69 104 CYS A CA 1
ATOM 885 C C . CYS A 1 104 ? 27.042 -9.376 -4.200 1.00 35.69 104 CYS A C 1
ATOM 887 O O . CYS A 1 104 ? 27.672 -9.852 -3.251 1.00 35.69 104 CYS A O 1
ATOM 889 N N . LYS A 1 105 ? 27.211 -8.094 -4.562 1.00 36.28 105 LYS A N 1
ATOM 890 C CA . LYS A 1 105 ? 27.934 -7.139 -3.700 1.00 36.28 105 LYS A CA 1
ATOM 891 C C . LYS A 1 105 ? 27.074 -6.848 -2.464 1.00 36.28 105 LYS A C 1
ATOM 893 O O . LYS A 1 105 ? 25.899 -6.529 -2.587 1.00 36.28 105 LYS A O 1
ATOM 898 N N . ASN A 1 106 ? 27.667 -6.929 -1.272 1.00 36.59 106 ASN A N 1
ATOM 899 C CA . ASN A 1 106 ? 27.029 -6.527 -0.013 1.00 36.59 106 ASN A CA 1
ATOM 900 C C . ASN A 1 106 ? 26.765 -5.011 -0.016 1.00 36.59 106 ASN A C 1
ATOM 902 O O . ASN A 1 106 ? 27.596 -4.226 0.435 1.00 36.59 106 ASN A O 1
ATOM 906 N N . THR A 1 107 ? 25.613 -4.583 -0.509 1.00 43.25 107 THR A N 1
ATOM 907 C CA . THR A 1 107 ? 25.154 -3.194 -0.420 1.00 43.25 107 THR A CA 1
ATOM 908 C C . THR A 1 107 ? 24.221 -3.046 0.786 1.00 43.25 107 THR A C 1
ATOM 910 O O . THR A 1 107 ? 23.406 -3.923 1.060 1.00 43.25 107 THR A O 1
ATOM 913 N N . GLY A 1 108 ? 24.349 -1.971 1.570 1.00 49.00 108 GLY A N 1
ATOM 914 C CA . GLY A 1 108 ? 23.379 -1.687 2.643 1.00 49.00 108 GLY A CA 1
ATOM 915 C C . GLY A 1 108 ? 21.976 -1.421 2.077 1.00 49.00 108 GLY A C 1
ATOM 916 O O . GLY A 1 108 ? 21.865 -1.022 0.926 1.00 49.00 108 GLY A O 1
ATOM 917 N N . GLN A 1 109 ? 20.907 -1.592 2.863 1.00 48.88 109 GLN A N 1
ATOM 918 C CA . GLN A 1 109 ? 19.520 -1.319 2.424 1.00 48.88 109 GLN A CA 1
ATOM 919 C C . GLN A 1 109 ? 19.318 0.115 1.891 1.00 48.88 109 GLN A C 1
ATOM 921 O O . GLN A 1 109 ? 18.658 0.306 0.875 1.00 48.88 109 GLN A O 1
ATOM 926 N N . LEU A 1 110 ? 19.997 1.110 2.479 1.00 49.47 110 LEU A N 1
ATOM 927 C CA . LEU A 1 110 ? 20.041 2.500 1.982 1.00 49.47 110 LEU A CA 1
ATOM 928 C C . LEU A 1 110 ? 20.646 2.644 0.566 1.00 49.47 110 LEU A C 1
ATOM 930 O O . LEU A 1 110 ? 20.505 3.683 -0.074 1.00 49.47 110 LEU A O 1
ATOM 934 N N . CYS A 1 111 ? 21.322 1.614 0.058 1.00 62.12 111 CYS A N 1
ATOM 935 C CA . CYS A 1 111 ? 21.897 1.596 -1.283 1.00 62.12 111 CYS A CA 1
ATOM 936 C C . CYS A 1 111 ? 20.869 1.241 -2.366 1.00 62.12 111 CYS A C 1
ATOM 938 O O . CYS A 1 111 ? 21.073 1.594 -3.519 1.00 62.12 111 CYS A O 1
ATOM 940 N N . VAL A 1 112 ? 19.777 0.543 -2.032 1.00 74.56 112 VAL A N 1
ATOM 941 C CA . VAL A 1 112 ? 18.788 0.130 -3.043 1.00 74.56 112 VAL A CA 1
ATOM 942 C C . VAL A 1 112 ? 17.939 1.319 -3.455 1.00 74.56 112 VAL A C 1
ATOM 944 O O . VAL A 1 112 ? 17.822 1.625 -4.641 1.00 74.56 112 VAL A O 1
ATOM 947 N N . ILE A 1 113 ? 17.406 2.047 -2.472 1.00 80.62 113 ILE A N 1
ATOM 948 C CA . ILE A 1 113 ? 16.556 3.211 -2.727 1.00 80.62 113 ILE A CA 1
ATOM 949 C C . ILE A 1 113 ? 17.293 4.306 -3.513 1.00 80.62 113 ILE A C 1
ATOM 951 O O . ILE A 1 113 ? 16.667 5.037 -4.279 1.00 80.62 113 ILE A O 1
ATOM 955 N N . SER A 1 114 ? 18.622 4.379 -3.389 1.00 77.31 114 SER A N 1
ATOM 956 C CA . SER A 1 114 ? 19.472 5.345 -4.089 1.00 77.31 114 SER A CA 1
ATOM 957 C C . SER A 1 114 ? 19.853 4.963 -5.521 1.00 77.31 114 SER A C 1
ATOM 959 O O . SER A 1 114 ? 20.304 5.834 -6.263 1.00 77.31 114 SER A O 1
ATOM 961 N N . THR A 1 115 ? 19.675 3.702 -5.925 1.00 82.56 115 THR A N 1
ATOM 962 C CA . THR A 1 115 ? 19.955 3.255 -7.303 1.00 82.56 115 THR A CA 1
ATOM 963 C C . THR A 1 115 ? 18.912 3.767 -8.295 1.00 82.56 115 THR A C 1
ATOM 965 O O . THR A 1 115 ? 17.864 4.256 -7.891 1.00 82.56 115 THR A O 1
ATOM 968 N N . SER A 1 116 ? 19.163 3.682 -9.599 1.00 85.12 116 SER A N 1
ATOM 969 C CA . SER A 1 116 ? 18.103 3.876 -10.597 1.00 85.12 116 SER A CA 1
ATOM 970 C C . SER A 1 116 ? 17.170 2.661 -10.621 1.00 85.12 116 SER A C 1
ATOM 972 O O . SER A 1 116 ? 17.637 1.546 -10.380 1.00 85.12 116 SER A O 1
ATOM 974 N N . PRO A 1 117 ? 15.865 2.839 -10.896 1.00 91.25 117 PRO A N 1
ATOM 975 C CA . PRO A 1 117 ? 14.965 1.706 -11.051 1.00 91.25 117 PRO A CA 1
ATOM 976 C C . PRO A 1 117 ? 15.367 0.830 -12.238 1.00 91.25 117 PRO A C 1
ATOM 978 O O . PRO A 1 117 ? 15.805 1.333 -13.273 1.00 91.25 117 PRO A O 1
ATOM 981 N N . LEU A 1 118 ? 15.211 -0.483 -12.075 1.00 91.56 118 LEU A N 1
ATOM 982 C CA . LEU A 1 118 ? 15.400 -1.441 -13.160 1.00 91.56 118 LEU A CA 1
ATOM 983 C C . LEU A 1 118 ? 14.264 -1.289 -14.174 1.00 91.56 118 LEU A C 1
ATOM 985 O O . LEU A 1 118 ? 13.116 -1.081 -13.787 1.00 91.56 118 LEU A O 1
ATOM 989 N N . VAL A 1 119 ? 14.578 -1.406 -15.460 1.00 94.88 119 VAL A N 1
ATOM 990 C CA . VAL A 1 119 ? 13.599 -1.274 -16.544 1.00 94.88 119 VAL A CA 1
ATOM 991 C C . VAL A 1 119 ? 13.412 -2.652 -17.182 1.00 94.88 119 VAL A C 1
ATOM 993 O O . VAL A 1 119 ? 14.244 -3.036 -18.002 1.00 94.88 119 VAL A O 1
ATOM 996 N N . PRO A 1 120 ? 12.405 -3.441 -16.768 1.00 93.62 120 PRO A N 1
ATOM 997 C CA . PRO A 1 120 ? 12.059 -4.674 -17.468 1.00 93.62 120 PRO A CA 1
ATOM 998 C C . PRO A 1 120 ? 11.522 -4.342 -18.866 1.00 93.62 120 PRO A C 1
ATOM 1000 O O . PRO A 1 120 ? 10.823 -3.343 -19.041 1.00 93.62 120 PRO A O 1
ATOM 1003 N N . ASN A 1 121 ? 11.808 -5.190 -19.851 1.00 93.19 121 ASN A N 1
ATOM 1004 C CA . ASN A 1 121 ? 11.299 -5.021 -21.211 1.00 93.19 121 ASN A CA 1
ATOM 1005 C C . ASN A 1 121 ? 9.789 -5.279 -21.282 1.00 93.19 121 ASN A C 1
ATOM 1007 O O . ASN A 1 121 ? 9.102 -4.668 -22.092 1.00 93.19 121 ASN A O 1
ATOM 1011 N N . ASN A 1 122 ? 9.278 -6.192 -20.450 1.00 95.62 122 ASN A N 1
ATOM 1012 C CA . ASN A 1 122 ? 7.862 -6.542 -20.393 1.00 95.62 122 ASN A CA 1
ATOM 1013 C C . ASN A 1 122 ? 7.437 -7.106 -19.029 1.00 95.62 122 ASN A C 1
ATOM 1015 O O . ASN A 1 122 ? 8.262 -7.344 -18.142 1.00 95.62 122 ASN A O 1
ATOM 1019 N N . TYR A 1 123 ? 6.134 -7.320 -18.861 1.00 96.44 123 TYR A N 1
ATOM 1020 C CA . TYR A 1 123 ? 5.525 -7.799 -17.628 1.00 96.44 123 TYR A CA 1
ATOM 1021 C C . TYR A 1 123 ? 5.997 -9.213 -17.263 1.00 96.44 123 TYR A C 1
ATOM 1023 O O . TYR A 1 123 ? 6.283 -9.478 -16.096 1.00 96.44 123 TYR A O 1
ATOM 1031 N N . SER A 1 124 ? 6.180 -10.098 -18.250 1.00 95.31 124 SER A N 1
ATOM 1032 C CA . SER A 1 124 ? 6.762 -11.428 -18.010 1.00 95.31 124 SER A CA 1
ATOM 1033 C C . SER A 1 124 ? 8.171 -11.340 -17.413 1.00 95.31 124 SER A C 1
ATOM 1035 O O . SER A 1 124 ? 8.470 -12.023 -16.435 1.00 95.31 124 SER A O 1
ATOM 1037 N N . GLU A 1 125 ? 9.031 -10.466 -17.943 1.00 94.62 125 GLU A N 1
ATOM 1038 C CA . GLU A 1 125 ? 10.371 -10.254 -17.386 1.00 94.62 125 GLU A CA 1
ATOM 1039 C C . GLU A 1 125 ? 10.306 -9.663 -15.970 1.00 94.62 125 GLU A C 1
ATOM 1041 O O . GLU A 1 125 ? 11.064 -10.070 -15.088 1.00 94.62 125 GLU A O 1
ATOM 1046 N N . LEU A 1 126 ? 9.375 -8.737 -15.716 1.00 95.56 126 LEU A N 1
ATOM 1047 C CA . LEU A 1 126 ? 9.137 -8.209 -14.373 1.00 95.56 126 LEU A CA 1
ATOM 1048 C C . LEU A 1 126 ? 8.788 -9.339 -13.383 1.00 95.56 126 LEU A C 1
ATOM 1050 O O . LEU A 1 126 ? 9.351 -9.382 -12.284 1.00 95.56 126 LEU A O 1
ATOM 1054 N N . CYS A 1 127 ? 7.921 -10.280 -13.771 1.00 95.75 127 CYS A N 1
ATOM 1055 C CA . CYS A 1 127 ? 7.604 -11.467 -12.972 1.00 95.75 127 CYS A CA 1
ATOM 1056 C C . CYS A 1 127 ? 8.842 -12.333 -12.701 1.00 95.75 127 CYS A C 1
ATOM 1058 O O . CYS A 1 127 ? 9.076 -12.713 -11.550 1.00 95.75 127 CYS A O 1
ATOM 1060 N N . ASP A 1 128 ? 9.668 -12.598 -13.716 1.00 93.88 128 ASP A N 1
ATOM 1061 C CA . ASP A 1 128 ? 10.894 -13.392 -13.572 1.00 93.88 128 ASP A CA 1
ATOM 1062 C C . ASP A 1 128 ? 11.895 -12.735 -12.614 1.00 93.88 128 ASP A C 1
ATOM 1064 O O . ASP A 1 128 ? 12.491 -13.396 -11.755 1.00 93.88 128 ASP A O 1
ATOM 1068 N N . LEU A 1 129 ? 12.069 -11.415 -12.716 1.00 92.38 129 LEU A N 1
ATOM 1069 C CA . LEU A 1 129 ? 12.936 -10.646 -11.823 1.00 92.38 129 LEU A CA 1
ATOM 1070 C C . LEU A 1 129 ? 12.428 -10.697 -10.377 1.00 92.38 129 LEU A C 1
ATOM 1072 O O . LEU A 1 129 ? 13.214 -10.916 -9.450 1.00 92.38 129 LEU A O 1
ATOM 1076 N N . VAL A 1 130 ? 11.117 -10.568 -10.166 1.00 94.69 130 VAL A N 1
ATOM 1077 C CA . VAL A 1 130 ? 10.496 -10.690 -8.839 1.00 94.69 130 VAL A CA 1
ATOM 1078 C C . VAL A 1 130 ? 10.628 -12.107 -8.273 1.00 94.69 130 VAL A C 1
ATOM 1080 O O . VAL A 1 130 ? 10.950 -12.258 -7.091 1.00 94.69 130 VAL A O 1
ATOM 1083 N N . ALA A 1 131 ? 10.464 -13.148 -9.091 1.00 93.25 131 ALA A N 1
ATOM 1084 C CA . ALA A 1 131 ? 10.655 -14.535 -8.667 1.00 93.25 131 ALA A CA 1
ATOM 1085 C C . ALA A 1 131 ? 12.094 -14.784 -8.185 1.00 93.25 131 ALA A C 1
ATOM 1087 O O . ALA A 1 131 ? 12.313 -15.382 -7.125 1.00 93.25 131 ALA A O 1
ATOM 1088 N N . LYS A 1 132 ? 13.087 -14.242 -8.903 1.00 88.19 132 LYS A N 1
ATOM 1089 C CA . LYS A 1 132 ? 14.495 -14.276 -8.481 1.00 88.19 132 LYS A CA 1
ATOM 1090 C C . LYS A 1 132 ? 14.696 -13.534 -7.156 1.00 88.19 132 LYS A C 1
ATOM 1092 O O . LYS A 1 132 ? 15.318 -14.076 -6.241 1.00 88.19 132 LYS A O 1
ATOM 1097 N N . LEU A 1 133 ? 14.127 -12.335 -6.999 1.00 88.88 133 LEU A N 1
ATOM 1098 C CA . LEU A 1 133 ? 14.192 -11.586 -5.737 1.00 88.88 133 LEU A CA 1
ATOM 1099 C C . LEU A 1 133 ? 13.602 -12.382 -4.566 1.00 88.88 133 LEU A C 1
ATOM 1101 O O . LEU A 1 133 ? 14.208 -12.416 -3.491 1.00 88.88 133 LEU A O 1
ATOM 1105 N N . ALA A 1 134 ? 12.468 -13.056 -4.766 1.00 90.50 134 ALA A N 1
ATOM 1106 C CA . ALA A 1 134 ? 11.839 -13.892 -3.746 1.00 90.50 134 ALA A CA 1
ATOM 1107 C C . ALA A 1 134 ? 12.735 -15.081 -3.364 1.00 90.50 134 ALA A C 1
ATOM 1109 O O . ALA A 1 134 ? 12.934 -15.361 -2.178 1.00 90.50 134 ALA A O 1
ATOM 1110 N N . TYR A 1 135 ? 13.349 -15.734 -4.356 1.00 87.81 135 TYR A N 1
ATOM 1111 C CA . TYR A 1 135 ? 14.276 -16.847 -4.147 1.00 87.81 135 TYR A CA 1
ATOM 1112 C C . TYR A 1 135 ? 15.503 -16.462 -3.310 1.00 87.81 135 TYR A C 1
ATOM 1114 O O . TYR A 1 135 ? 15.971 -17.273 -2.505 1.00 87.81 135 TYR A O 1
ATOM 1122 N N . PHE A 1 136 ? 16.020 -15.240 -3.456 1.00 83.19 136 PHE A N 1
ATOM 1123 C CA . PHE A 1 136 ? 17.155 -14.757 -2.661 1.00 83.19 136 PHE A CA 1
ATOM 1124 C C . PHE A 1 136 ? 16.751 -14.172 -1.299 1.00 83.19 136 PHE A C 1
ATOM 1126 O O . PHE A 1 136 ? 17.565 -14.154 -0.377 1.00 83.19 136 PHE A O 1
ATOM 1133 N N . ASN A 1 137 ? 15.487 -13.774 -1.121 1.00 83.38 137 ASN A N 1
ATOM 1134 C CA . ASN A 1 137 ? 14.962 -13.188 0.117 1.00 83.38 137 ASN A CA 1
ATOM 1135 C C . ASN A 1 137 ? 13.998 -14.129 0.868 1.00 83.38 137 ASN A C 1
ATOM 1137 O O . ASN A 1 137 ? 13.036 -13.675 1.477 1.00 83.38 137 ASN A O 1
ATOM 1141 N N . ARG A 1 138 ? 14.282 -15.440 0.900 1.00 85.44 138 ARG A N 1
ATOM 1142 C CA . ARG A 1 138 ? 13.382 -16.506 1.419 1.00 85.44 138 ARG A CA 1
ATOM 1143 C C . ARG A 1 138 ? 12.864 -16.327 2.851 1.00 85.44 138 ARG A C 1
ATOM 1145 O O . ARG A 1 138 ? 11.901 -16.982 3.243 1.00 85.44 138 ARG A O 1
ATOM 1152 N N . ARG A 1 139 ? 13.545 -15.515 3.665 1.00 85.94 139 ARG A N 1
ATOM 1153 C CA . ARG A 1 139 ? 13.144 -15.214 5.051 1.00 85.94 139 ARG A CA 1
ATOM 1154 C C . ARG A 1 139 ? 11.997 -14.205 5.130 1.00 85.94 139 ARG A C 1
ATOM 1156 O O . ARG A 1 139 ? 11.364 -14.102 6.176 1.00 85.94 139 ARG A O 1
ATOM 1163 N N . TYR A 1 140 ? 11.748 -13.485 4.045 1.00 90.31 140 TYR A N 1
ATOM 1164 C CA . TYR A 1 140 ? 10.753 -12.433 3.940 1.00 90.31 140 TYR A CA 1
ATOM 1165 C C . TYR A 1 140 ? 9.681 -12.810 2.919 1.00 90.31 140 TYR A C 1
ATOM 1167 O O . TYR A 1 140 ? 9.858 -13.707 2.096 1.00 90.31 140 TYR A O 1
ATOM 1175 N N . VAL A 1 141 ? 8.556 -12.112 2.993 1.00 94.06 141 VAL A N 1
ATOM 1176 C CA . VAL A 1 141 ? 7.531 -12.100 1.951 1.00 94.06 141 VAL A CA 1
ATOM 1177 C C . VAL A 1 141 ? 7.655 -10.775 1.211 1.00 94.06 141 VAL A C 1
ATOM 1179 O O . VAL A 1 141 ? 7.867 -9.734 1.840 1.00 94.06 141 VAL A O 1
ATOM 1182 N N . LEU A 1 142 ? 7.570 -10.831 -0.117 1.00 96.12 142 LEU A N 1
ATOM 1183 C CA . LEU A 1 142 ? 7.598 -9.640 -0.952 1.00 96.12 142 LEU A CA 1
ATOM 1184 C C . LEU A 1 142 ? 6.196 -9.044 -1.047 1.00 96.12 142 LEU A C 1
ATOM 1186 O O . LEU A 1 142 ? 5.220 -9.753 -1.274 1.00 96.12 142 LEU A O 1
ATOM 1190 N N . PHE A 1 143 ? 6.139 -7.736 -0.871 1.00 97.88 143 PHE A N 1
ATOM 1191 C CA . PHE A 1 143 ? 4.982 -6.888 -1.069 1.00 97.88 143 PHE A CA 1
ATOM 1192 C C . PHE A 1 143 ? 5.332 -5.832 -2.105 1.00 97.88 143 PHE A C 1
ATOM 1194 O O . PHE A 1 143 ? 6.501 -5.477 -2.284 1.00 97.88 143 PHE A O 1
ATOM 1201 N N . PHE A 1 144 ? 4.312 -5.312 -2.765 1.00 98.44 144 PHE A N 1
ATOM 1202 C CA . PHE A 1 144 ? 4.464 -4.376 -3.858 1.00 98.44 144 PHE A CA 1
ATOM 1203 C C . PHE A 1 144 ? 3.692 -3.094 -3.576 1.00 98.44 144 PHE A C 1
ATOM 1205 O O . PHE A 1 144 ? 2.619 -3.113 -2.967 1.00 98.44 144 PHE A O 1
ATOM 1212 N N . ARG A 1 145 ? 4.251 -1.976 -4.036 1.00 97.69 145 ARG A N 1
ATOM 1213 C CA . ARG A 1 145 ? 3.579 -0.676 -4.068 1.00 97.69 145 ARG A CA 1
ATOM 1214 C C . ARG A 1 145 ? 3.834 -0.016 -5.413 1.00 97.69 145 ARG A C 1
ATOM 1216 O O . ARG A 1 145 ? 4.991 0.200 -5.768 1.00 97.69 145 ARG A O 1
ATOM 1223 N N . GLY A 1 146 ? 2.763 0.304 -6.130 1.00 97.06 146 GLY A N 1
ATOM 1224 C CA . GLY A 1 146 ? 2.814 1.134 -7.328 1.00 97.06 146 GLY A CA 1
ATOM 1225 C C . GLY A 1 146 ? 2.731 2.616 -6.986 1.00 97.06 146 GLY A C 1
ATOM 1226 O O . GLY A 1 146 ? 1.959 2.992 -6.106 1.00 97.06 146 GLY A O 1
ATOM 1227 N N . GLN A 1 147 ? 3.521 3.444 -7.663 1.00 94.38 147 GLN A N 1
ATOM 1228 C CA . GLN A 1 147 ? 3.456 4.906 -7.611 1.00 94.38 147 GLN A CA 1
ATOM 1229 C C . GLN A 1 147 ? 3.654 5.479 -9.014 1.00 94.38 147 GLN A C 1
ATOM 1231 O O . GLN A 1 147 ? 4.376 4.901 -9.820 1.00 94.38 147 GLN A O 1
ATOM 1236 N N . ASP A 1 148 ? 3.062 6.634 -9.290 1.00 93.31 148 ASP A N 1
ATOM 1237 C CA . ASP A 1 148 ? 3.242 7.377 -10.543 1.00 93.31 148 ASP A CA 1
ATOM 1238 C C . ASP A 1 148 ? 4.687 7.881 -10.712 1.00 93.31 148 ASP A C 1
ATOM 1240 O O . ASP A 1 148 ? 5.205 7.996 -11.820 1.00 93.31 148 ASP A O 1
ATOM 1244 N N . LYS A 1 149 ? 5.374 8.174 -9.603 1.00 91.94 149 LYS A N 1
ATOM 1245 C CA . LYS A 1 149 ? 6.757 8.665 -9.604 1.00 91.94 149 LYS A CA 1
ATOM 1246 C C . LYS A 1 149 ? 7.487 8.381 -8.299 1.00 91.94 149 LYS A C 1
ATOM 1248 O O . LYS A 1 149 ? 6.918 7.965 -7.294 1.00 91.94 149 LYS A O 1
ATOM 1253 N N . GLU A 1 150 ? 8.784 8.670 -8.301 1.00 91.38 150 GLU A N 1
ATOM 1254 C CA . GLU A 1 150 ? 9.578 8.690 -7.078 1.00 91.38 150 GLU A CA 1
ATOM 1255 C C . GLU A 1 150 ? 9.337 9.974 -6.278 1.00 91.38 150 GLU A C 1
ATOM 1257 O O . GLU A 1 150 ? 9.696 11.076 -6.702 1.00 91.38 150 GLU A O 1
ATOM 1262 N N . TYR A 1 151 ? 8.799 9.829 -5.072 1.00 88.12 151 TYR A N 1
ATOM 1263 C CA . TYR A 1 151 ? 8.625 10.938 -4.142 1.00 88.12 151 TYR A CA 1
ATOM 1264 C C . TYR A 1 151 ? 9.890 11.169 -3.329 1.00 88.12 151 TYR A C 1
ATOM 1266 O O . TYR A 1 151 ? 10.452 10.241 -2.752 1.00 88.12 151 TYR A O 1
ATOM 1274 N N . LYS A 1 152 ? 10.329 12.426 -3.255 1.00 86.25 152 LYS A N 1
ATOM 1275 C CA . LYS A 1 152 ? 11.521 12.843 -2.508 1.00 86.25 152 LYS A CA 1
ATOM 1276 C C . LYS A 1 152 ? 11.114 13.921 -1.514 1.00 86.25 152 LYS A C 1
ATOM 1278 O O . LYS A 1 152 ? 10.477 14.899 -1.895 1.00 86.25 152 LYS A O 1
ATOM 1283 N N . PHE A 1 153 ? 11.503 13.775 -0.249 1.00 75.12 153 PHE A N 1
ATOM 1284 C CA . PHE A 1 153 ? 11.322 14.823 0.756 1.00 75.12 153 PHE A CA 1
ATOM 1285 C C . PHE A 1 153 ? 12.671 15.246 1.326 1.00 75.12 153 PHE A C 1
ATOM 1287 O O . PHE A 1 153 ? 13.250 14.504 2.115 1.00 75.12 153 PHE A O 1
ATOM 1294 N N . LYS A 1 154 ? 13.170 16.424 0.920 1.00 70.19 154 LYS A N 1
ATOM 1295 C CA . LYS A 1 154 ? 14.430 17.033 1.410 1.00 70.19 154 LYS A CA 1
ATOM 1296 C C . LYS A 1 154 ? 15.617 16.052 1.504 1.00 70.19 154 LYS A C 1
ATOM 1298 O O . LYS A 1 154 ? 16.547 16.255 2.274 1.00 70.19 154 LYS A O 1
ATOM 1303 N N . SER A 1 155 ? 15.573 14.991 0.707 1.00 72.12 155 SER A N 1
ATOM 1304 C CA . SER A 1 155 ? 16.514 13.884 0.669 1.00 72.12 155 SER A CA 1
ATOM 1305 C C . SER A 1 155 ? 16.967 13.721 -0.769 1.00 72.12 155 SER A C 1
ATOM 1307 O O . SER A 1 155 ? 16.201 13.948 -1.710 1.00 72.12 155 SER A O 1
ATOM 1309 N N . ARG A 1 156 ? 18.220 13.302 -0.941 1.00 74.25 156 ARG A N 1
ATOM 1310 C CA . ARG A 1 156 ? 18.757 12.941 -2.255 1.00 74.25 156 ARG A CA 1
ATOM 1311 C C . ARG A 1 156 ? 18.047 11.716 -2.837 1.00 74.25 156 ARG A C 1
ATOM 1313 O O . ARG A 1 156 ? 18.023 11.547 -4.054 1.00 74.25 156 ARG A O 1
ATOM 1320 N N . PHE A 1 157 ? 17.485 10.875 -1.972 1.00 81.50 157 PHE A N 1
ATOM 1321 C CA . PHE A 1 157 ? 16.895 9.594 -2.331 1.00 81.50 157 PHE A CA 1
ATOM 1322 C C . PHE A 1 157 ? 15.374 9.596 -2.128 1.00 81.50 157 PHE A C 1
ATOM 1324 O O . PHE A 1 157 ? 14.878 10.359 -1.292 1.00 81.50 157 PHE A O 1
ATOM 1331 N N . PRO A 1 158 ? 14.636 8.767 -2.889 1.00 87.62 158 PRO A N 1
ATOM 1332 C CA . PRO A 1 158 ? 13.204 8.580 -2.693 1.00 87.62 158 PRO A CA 1
ATOM 1333 C C . PRO A 1 158 ? 12.858 8.146 -1.266 1.00 87.62 158 PRO A C 1
ATOM 1335 O O . PRO A 1 158 ? 13.645 7.456 -0.619 1.00 87.62 158 PRO A O 1
ATOM 1338 N N . THR A 1 159 ? 11.676 8.538 -0.798 1.00 89.56 159 THR A N 1
ATOM 1339 C CA . THR A 1 159 ? 11.142 8.175 0.519 1.00 89.56 159 THR A CA 1
ATOM 1340 C C . THR A 1 159 ? 9.740 7.588 0.394 1.00 89.56 159 THR A C 1
ATOM 1342 O O . THR A 1 159 ? 8.917 8.024 -0.420 1.00 89.56 159 THR A O 1
ATOM 1345 N N . ILE A 1 160 ? 9.445 6.599 1.231 1.00 91.06 160 ILE A N 1
ATOM 1346 C CA . ILE A 1 160 ? 8.168 5.886 1.258 1.00 91.06 160 ILE A CA 1
ATOM 1347 C C . ILE A 1 160 ? 7.542 6.114 2.630 1.00 91.06 160 ILE A C 1
ATOM 1349 O O . ILE A 1 160 ? 7.499 5.224 3.476 1.00 91.06 160 ILE A O 1
ATOM 1353 N N . TYR A 1 161 ? 7.088 7.348 2.840 1.00 90.94 161 TYR A N 1
ATOM 1354 C CA . TYR A 1 161 ? 6.340 7.752 4.028 1.00 90.94 161 TYR A CA 1
ATOM 1355 C C . TYR A 1 161 ? 4.828 7.641 3.810 1.00 90.94 161 TYR A C 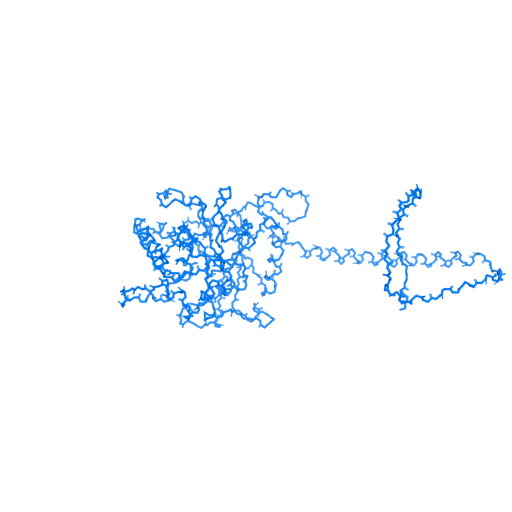1
ATOM 1357 O O . TYR A 1 161 ? 4.360 7.986 2.720 1.00 90.94 161 TYR A O 1
ATOM 1365 N N . PRO A 1 162 ? 4.059 7.296 4.860 1.00 92.81 162 PRO A N 1
ATOM 1366 C CA . PRO A 1 162 ? 2.624 7.551 4.901 1.00 92.81 162 PRO A CA 1
ATOM 1367 C C . PRO A 1 162 ? 2.312 9.032 4.642 1.00 92.81 162 PRO A C 1
ATOM 1369 O O . PRO A 1 162 ? 3.063 9.920 5.069 1.00 92.81 162 PRO A O 1
ATOM 1372 N N . ASN A 1 163 ? 1.173 9.318 4.008 1.00 91.06 163 ASN A N 1
ATOM 1373 C CA . ASN A 1 163 ? 0.760 10.695 3.710 1.00 91.06 163 ASN A CA 1
ATOM 1374 C C . ASN A 1 163 ? 0.639 11.561 4.970 1.00 91.06 163 ASN A C 1
ATOM 1376 O O . ASN A 1 163 ? 1.030 12.729 4.942 1.00 91.06 163 ASN A O 1
ATOM 1380 N N . TYR A 1 164 ? 0.214 10.975 6.094 1.00 92.38 164 TYR A N 1
ATOM 1381 C CA . TYR A 1 164 ? 0.170 11.644 7.396 1.00 92.38 164 TYR A CA 1
ATOM 1382 C C . TYR A 1 164 ? 1.522 12.277 7.763 1.00 92.38 164 TYR A C 1
ATOM 1384 O O . TYR A 1 164 ? 1.608 13.474 8.038 1.00 92.38 164 TYR A O 1
ATOM 1392 N N . PHE A 1 165 ? 2.611 11.507 7.677 1.00 89.94 165 PHE A N 1
ATOM 1393 C CA . PHE A 1 165 ? 3.950 12.006 7.993 1.00 89.94 165 PHE A CA 1
ATOM 1394 C C . PHE A 1 165 ? 4.509 12.925 6.908 1.00 89.94 165 PHE A C 1
ATOM 1396 O O . PHE A 1 165 ? 5.213 13.879 7.234 1.00 89.94 165 PHE A O 1
ATOM 1403 N N . ARG A 1 166 ? 4.159 12.718 5.630 1.00 88.69 166 ARG A N 1
ATOM 1404 C CA . ARG A 1 166 ? 4.520 13.665 4.558 1.00 88.69 166 ARG A CA 1
ATOM 1405 C C . ARG A 1 166 ? 3.934 15.054 4.819 1.00 88.69 166 ARG A C 1
ATOM 1407 O O . ARG A 1 166 ? 4.660 16.039 4.706 1.00 88.69 166 ARG A O 1
ATOM 1414 N N . LYS A 1 167 ? 2.662 15.149 5.221 1.00 89.12 167 LYS A N 1
ATOM 1415 C CA . LYS A 1 167 ? 2.011 16.432 5.540 1.00 89.12 167 LYS A CA 1
ATOM 1416 C C . LYS A 1 167 ? 2.638 17.121 6.749 1.00 89.12 167 LYS A C 1
ATOM 1418 O O . LYS A 1 167 ? 2.862 18.332 6.694 1.00 89.12 167 LYS A O 1
ATOM 1423 N N . LEU A 1 168 ? 2.990 16.358 7.789 1.00 86.81 168 LEU A N 1
ATOM 1424 C CA . LEU A 1 168 ? 3.748 16.863 8.942 1.00 86.81 168 LEU A CA 1
ATOM 1425 C C . LEU A 1 168 ? 5.108 17.432 8.524 1.00 86.81 168 LEU A C 1
ATOM 1427 O O . LEU A 1 168 ? 5.444 18.570 8.847 1.00 86.81 168 LEU A O 1
ATOM 1431 N N . LEU A 1 169 ? 5.866 16.663 7.744 1.00 84.44 169 LEU A N 1
ATOM 1432 C CA . LEU A 1 169 ? 7.173 17.045 7.214 1.00 84.44 169 LEU A CA 1
ATOM 1433 C C . LEU A 1 169 ? 7.121 18.314 6.358 1.00 84.44 169 LEU A C 1
ATOM 1435 O O . LEU A 1 169 ? 7.982 19.193 6.460 1.00 84.44 169 LEU A O 1
ATOM 1439 N N . MET A 1 170 ? 6.095 18.417 5.515 1.00 85.25 170 MET A N 1
ATOM 1440 C CA . MET A 1 170 ? 5.851 19.572 4.655 1.00 85.25 170 MET A CA 1
ATOM 1441 C C . MET A 1 170 ? 5.214 20.752 5.399 1.00 85.25 170 MET A C 1
ATOM 1443 O O . MET A 1 170 ? 5.041 21.805 4.792 1.00 85.25 170 MET A O 1
ATOM 1447 N N . LYS A 1 171 ? 4.891 20.603 6.694 1.00 83.50 171 LYS A N 1
ATOM 1448 C CA . LYS A 1 171 ? 4.170 21.595 7.508 1.00 83.50 171 LYS A CA 1
ATOM 1449 C C . LYS A 1 171 ? 2.858 22.062 6.863 1.00 83.50 171 LYS A C 1
ATOM 1451 O O . LYS A 1 171 ? 2.450 23.202 7.052 1.00 83.50 171 LYS A O 1
ATOM 1456 N N . GLN A 1 172 ? 2.209 21.189 6.091 1.00 82.00 172 GLN A N 1
ATOM 1457 C CA . GLN A 1 172 ? 0.938 21.506 5.432 1.00 82.00 172 GLN A CA 1
ATOM 1458 C C . GLN A 1 172 ? -0.206 21.593 6.444 1.00 82.00 172 GLN A C 1
ATOM 1460 O O . GLN A 1 172 ? -1.096 22.426 6.301 1.00 82.00 172 GLN A O 1
ATOM 1465 N N . ASN A 1 173 ?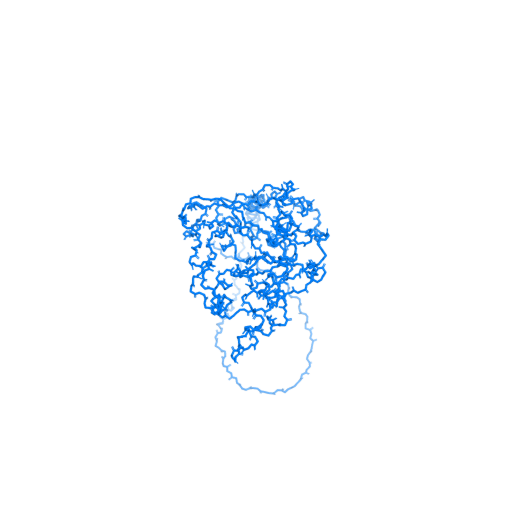 -0.150 20.768 7.494 1.00 83.19 173 ASN A N 1
ATOM 1466 C CA . ASN A 1 173 ? -1.145 20.729 8.555 1.00 83.19 173 ASN A CA 1
ATOM 1467 C C . ASN A 1 173 ? -0.455 20.655 9.928 1.00 83.19 173 ASN A C 1
ATOM 1469 O O . ASN A 1 173 ? 0.544 19.941 10.066 1.00 83.19 173 ASN A O 1
ATOM 1473 N N . PRO A 1 174 ? -0.989 21.337 10.958 1.00 85.50 174 PRO A N 1
ATOM 1474 C CA . PRO A 1 174 ? -0.577 21.132 12.342 1.00 85.50 174 PRO A CA 1
ATOM 1475 C C . PRO A 1 174 ? -0.803 19.683 12.783 1.00 85.50 174 PRO A C 1
ATOM 1477 O O . PRO A 1 174 ? -1.814 19.070 12.427 1.00 85.50 174 PRO A O 1
ATOM 1480 N N . ALA A 1 175 ? 0.106 19.158 13.605 1.00 86.38 175 ALA A N 1
ATOM 1481 C CA . ALA A 1 175 ? 0.014 17.791 14.110 1.00 86.38 175 ALA A CA 1
ATOM 1482 C C . ALA A 1 175 ? -1.291 17.522 14.864 1.00 86.38 175 ALA A C 1
ATOM 1484 O O . ALA A 1 175 ? -1.942 16.510 14.616 1.00 86.38 175 ALA A O 1
ATOM 1485 N N . ASP A 1 176 ? -1.721 18.476 15.689 1.00 89.44 176 ASP A N 1
ATOM 1486 C CA . ASP A 1 176 ? -2.964 18.370 16.452 1.00 89.44 176 ASP A CA 1
ATOM 1487 C C . ASP A 1 176 ? -4.192 18.274 15.543 1.00 89.44 176 ASP A C 1
ATOM 1489 O O . ASP A 1 176 ? -5.133 17.546 15.847 1.00 89.44 176 ASP A O 1
ATOM 1493 N N . GLN A 1 177 ? -4.181 18.967 14.397 1.00 90.88 177 GLN A N 1
ATOM 1494 C CA . GLN A 1 177 ? -5.280 18.894 13.433 1.00 90.88 177 GLN A CA 1
ATOM 1495 C C . GLN A 1 177 ? -5.327 17.531 12.742 1.00 90.88 177 GLN A C 1
ATOM 1497 O O . GLN A 1 177 ? -6.401 16.938 12.653 1.00 90.88 177 GLN A O 1
ATOM 1502 N N . LEU A 1 178 ? -4.181 17.014 12.285 1.00 90.00 178 LEU A N 1
ATOM 1503 C CA . LEU A 1 178 ? -4.114 15.687 11.664 1.00 90.00 178 LEU A CA 1
ATOM 1504 C C . LEU A 1 178 ? -4.538 14.593 12.648 1.00 90.00 178 LEU A C 1
ATOM 1506 O O . LEU A 1 178 ? -5.363 13.746 12.305 1.00 90.00 178 LEU A O 1
ATOM 1510 N N . LYS A 1 179 ? -4.028 14.649 13.884 1.00 92.38 179 LYS A N 1
ATOM 1511 C CA . LYS A 1 179 ? -4.390 13.711 14.949 1.00 92.38 179 LYS A CA 1
ATOM 1512 C C . LYS A 1 179 ? -5.882 13.780 15.263 1.00 92.38 179 LYS A C 1
ATOM 1514 O O . LYS A 1 179 ? -6.537 12.747 15.314 1.00 92.38 179 LYS A O 1
ATOM 1519 N N . LYS A 1 180 ? -6.439 14.987 15.402 1.00 94.38 180 LYS A N 1
ATOM 1520 C CA . LYS A 1 180 ? -7.870 15.185 15.659 1.00 94.38 180 LYS A CA 1
ATOM 1521 C C . LYS A 1 180 ? -8.738 14.543 14.574 1.00 94.38 180 LYS A C 1
ATOM 1523 O O . LYS A 1 180 ? -9.642 13.785 14.907 1.00 94.38 180 LYS A O 1
ATOM 1528 N N . VAL A 1 181 ? -8.449 14.800 13.295 1.00 94.31 181 VAL A N 1
ATOM 1529 C CA . VAL A 1 181 ? -9.209 14.218 12.172 1.00 94.31 181 VAL A CA 1
ATOM 1530 C C . VAL A 1 181 ? -9.120 12.690 12.177 1.00 94.31 181 VAL A C 1
ATOM 1532 O O . VAL A 1 181 ? -10.131 12.011 11.979 1.00 94.31 181 VAL A O 1
ATOM 1535 N N . LEU A 1 182 ? -7.930 12.138 12.421 1.00 95.31 182 LEU A N 1
ATOM 1536 C CA . LEU A 1 182 ? -7.714 10.695 12.487 1.00 95.31 182 LEU A CA 1
ATOM 1537 C C . LEU A 1 182 ? -8.491 10.053 13.652 1.00 95.31 182 LEU A C 1
ATOM 1539 O O . LEU A 1 182 ? -9.206 9.067 13.448 1.00 95.31 182 LEU A O 1
ATOM 1543 N N . ASP A 1 183 ? -8.416 10.643 14.847 1.00 95.75 183 ASP A N 1
ATOM 1544 C CA . ASP A 1 183 ? -9.110 10.175 16.051 1.00 95.75 183 ASP A CA 1
ATOM 1545 C C . ASP A 1 183 ? -10.637 10.261 15.892 1.00 95.75 183 ASP A C 1
ATOM 1547 O O . ASP A 1 183 ? -11.362 9.334 16.268 1.00 95.75 183 ASP A O 1
ATOM 1551 N N . GLU A 1 184 ? -11.155 11.346 15.311 1.00 96.06 184 GLU A N 1
ATOM 1552 C CA . GLU A 1 184 ? -12.588 11.531 15.053 1.00 96.06 184 GLU A CA 1
ATOM 1553 C C . GLU A 1 184 ? -13.131 10.454 14.106 1.00 96.06 184 GLU A C 1
ATOM 1555 O O . GLU A 1 184 ? -14.137 9.804 14.418 1.00 96.06 184 GLU A O 1
ATOM 1560 N N . ASN A 1 185 ? -12.444 10.208 12.986 1.00 96.00 185 ASN A N 1
ATOM 1561 C CA . ASN A 1 185 ? -12.838 9.184 12.017 1.00 96.00 185 ASN A CA 1
ATOM 1562 C C . ASN A 1 185 ? -12.698 7.763 12.588 1.00 96.00 185 ASN A C 1
ATOM 1564 O O . ASN A 1 185 ? -13.605 6.941 12.425 1.00 96.00 185 ASN A O 1
ATOM 1568 N N . SER A 1 186 ? -11.624 7.480 13.333 1.00 96.56 186 SER A N 1
ATOM 1569 C CA . SER A 1 186 ? -11.413 6.199 14.029 1.00 96.56 186 SER A CA 1
ATOM 1570 C C . SER A 1 186 ? -12.532 5.915 15.031 1.00 96.56 186 SER A C 1
ATOM 1572 O O . SER A 1 186 ? -13.153 4.845 15.003 1.00 96.56 186 SER A O 1
ATOM 1574 N N . ASN A 1 187 ? -12.873 6.892 15.873 1.00 96.38 187 ASN A N 1
ATOM 1575 C CA . ASN A 1 187 ? -13.944 6.757 16.857 1.00 96.38 187 ASN A CA 1
ATOM 1576 C C . ASN A 1 187 ? -15.330 6.679 16.209 1.00 96.38 187 ASN A C 1
ATOM 1578 O O . ASN A 1 187 ? -16.204 5.953 16.696 1.00 96.38 187 ASN A O 1
ATOM 1582 N N . LYS A 1 188 ? -15.555 7.385 15.096 1.00 94.94 188 LYS A N 1
ATOM 1583 C CA . LYS A 1 188 ? -16.787 7.266 14.309 1.00 94.94 188 LYS A CA 1
ATOM 1584 C C . LYS A 1 188 ? -16.953 5.855 13.752 1.00 94.94 188 LYS A C 1
ATOM 1586 O O . LYS A 1 188 ? -18.003 5.251 13.974 1.00 94.94 188 LYS A O 1
ATOM 1591 N N . LEU A 1 189 ? -15.918 5.298 13.122 1.00 94.94 189 LEU A N 1
ATOM 1592 C CA . LEU A 1 189 ? -15.931 3.925 12.613 1.00 94.94 189 LEU A CA 1
ATOM 1593 C C . LEU A 1 189 ? -16.156 2.908 13.741 1.00 94.94 189 LEU A C 1
ATOM 1595 O O . LEU A 1 189 ? -17.003 2.020 13.621 1.00 94.94 189 LEU A O 1
ATOM 1599 N N . LYS A 1 190 ? -15.465 3.074 14.877 1.00 95.88 190 LYS A N 1
ATOM 1600 C CA . LYS A 1 190 ? -15.649 2.232 16.069 1.00 95.88 190 LYS A CA 1
ATOM 1601 C C . LYS A 1 190 ? -17.104 2.236 16.540 1.00 95.88 190 LYS A C 1
ATOM 1603 O O . LYS A 1 190 ? -17.680 1.164 16.726 1.00 95.88 190 LYS A O 1
ATOM 1608 N N . ARG A 1 191 ? -17.710 3.419 16.703 1.00 93.94 191 ARG A N 1
ATOM 1609 C CA . ARG A 1 191 ? -19.116 3.563 17.118 1.00 93.94 191 ARG A CA 1
ATOM 1610 C C . ARG A 1 191 ? -20.064 2.924 16.111 1.00 93.94 191 ARG A C 1
ATOM 1612 O O . ARG A 1 191 ? -20.881 2.107 16.523 1.00 93.94 191 ARG A O 1
ATOM 1619 N N . LYS A 1 192 ? -19.898 3.212 14.813 1.00 91.00 192 LYS A N 1
ATOM 1620 C CA . LYS A 1 192 ? -20.700 2.616 13.731 1.00 91.00 192 LYS A CA 1
ATOM 1621 C C . LYS A 1 192 ? -20.709 1.094 13.805 1.00 91.00 192 LYS A C 1
ATOM 1623 O O . LYS A 1 192 ? -21.769 0.490 13.735 1.00 91.00 192 LYS A O 1
ATOM 1628 N N . ILE A 1 193 ? -19.550 0.462 13.974 1.00 90.81 193 ILE A N 1
ATOM 1629 C CA . ILE A 1 193 ? -19.462 -1.001 14.076 1.00 90.81 193 ILE A CA 1
ATOM 1630 C C . ILE A 1 193 ? -20.079 -1.501 15.389 1.00 90.81 193 ILE A C 1
ATOM 1632 O O . ILE A 1 193 ? -20.765 -2.525 15.405 1.00 90.81 193 ILE A O 1
ATOM 1636 N N . HIS A 1 194 ? -19.854 -0.784 16.492 1.00 89.25 194 HIS A N 1
ATOM 1637 C CA . HIS A 1 194 ? -20.311 -1.191 17.816 1.00 89.25 194 HIS A CA 1
ATOM 1638 C C . HIS A 1 194 ? -21.841 -1.213 17.942 1.00 89.25 194 HIS A C 1
ATOM 1640 O O . HIS A 1 194 ? -22.372 -2.175 18.497 1.00 89.25 194 HIS A O 1
ATOM 1646 N N . VAL A 1 195 ? -22.543 -0.209 17.402 1.00 88.44 195 VAL A N 1
ATOM 1647 C CA . VAL A 1 195 ? -24.011 -0.071 17.524 1.00 88.44 195 VAL A CA 1
ATOM 1648 C C . VAL A 1 195 ? -24.805 -0.993 16.593 1.00 88.44 195 VAL A C 1
ATOM 1650 O O . VAL A 1 195 ? -26.023 -1.109 16.723 1.00 88.44 195 VAL A O 1
ATOM 1653 N N . ARG A 1 196 ? -24.150 -1.670 15.641 1.00 83.75 196 ARG A N 1
ATOM 1654 C CA . ARG A 1 196 ? -24.842 -2.585 14.724 1.00 83.75 196 ARG A CA 1
ATOM 1655 C C . ARG A 1 196 ? -25.376 -3.808 15.459 1.00 83.75 196 ARG A C 1
ATOM 1657 O O . ARG A 1 196 ? -24.628 -4.509 16.137 1.00 83.75 196 ARG A O 1
ATOM 1664 N N . LYS A 1 197 ? -26.648 -4.123 15.192 1.00 77.88 197 LYS A N 1
ATOM 1665 C CA . LYS A 1 197 ? -27.297 -5.372 15.623 1.00 77.88 197 LYS A CA 1
ATOM 1666 C C . LYS A 1 197 ? -26.614 -6.602 15.024 1.00 77.88 197 LYS A C 1
ATOM 1668 O O . LYS A 1 197 ? -26.349 -7.565 15.731 1.00 77.88 197 LYS A O 1
ATOM 1673 N N . ILE A 1 198 ? -26.309 -6.548 13.725 1.00 78.00 198 ILE A N 1
ATOM 1674 C CA . ILE A 1 198 ? -25.602 -7.611 13.006 1.00 78.00 198 ILE A CA 1
ATOM 1675 C C . ILE A 1 198 ? -24.200 -7.112 12.673 1.00 78.00 198 ILE A C 1
ATOM 1677 O O . ILE A 1 198 ? -24.014 -6.184 11.874 1.00 78.00 198 ILE A O 1
ATOM 1681 N N . ARG A 1 199 ? -23.219 -7.735 13.320 1.00 81.81 199 ARG A N 1
ATOM 1682 C CA . ARG A 1 199 ? -21.798 -7.470 13.127 1.00 81.81 199 ARG A CA 1
ATOM 1683 C C . ARG A 1 199 ? -21.222 -8.436 12.096 1.00 81.81 199 ARG A C 1
ATOM 1685 O O . ARG A 1 199 ? -21.595 -9.605 12.063 1.00 81.81 199 ARG A O 1
ATOM 1692 N N . PHE A 1 200 ? -20.324 -7.941 11.254 1.00 86.44 200 PHE A N 1
ATOM 1693 C CA . PHE A 1 200 ? -19.614 -8.776 10.290 1.00 86.44 200 PHE A CA 1
ATOM 1694 C C . PHE A 1 200 ? -18.449 -9.522 10.956 1.00 86.44 200 PHE A C 1
ATOM 1696 O O . PHE A 1 200 ? -17.917 -9.085 11.979 1.00 86.44 200 PHE A O 1
ATOM 1703 N N . HIS A 1 201 ? -18.031 -10.645 10.368 1.00 84.69 201 HIS A N 1
ATOM 1704 C CA . HIS A 1 201 ? -16.859 -11.375 10.847 1.00 84.69 201 HIS A CA 1
ATOM 1705 C C . HIS A 1 201 ? -15.612 -10.486 10.764 1.00 84.69 201 HIS A C 1
ATOM 1707 O O . HIS A 1 201 ? -15.367 -9.873 9.736 1.00 84.69 201 HIS A O 1
ATOM 1713 N N . GLY A 1 202 ? -14.841 -10.392 11.846 1.00 86.12 202 GLY A N 1
ATOM 1714 C CA . GLY A 1 202 ? -13.691 -9.485 11.932 1.00 86.12 202 GLY A CA 1
ATOM 1715 C C . GLY A 1 202 ? -13.975 -8.156 12.644 1.00 86.12 202 GLY A C 1
ATOM 1716 O O . GLY A 1 202 ? -13.047 -7.504 13.123 1.00 86.12 202 GLY A O 1
ATOM 1717 N N . SER A 1 203 ? -15.247 -7.785 12.840 1.00 90.75 203 SER A N 1
ATOM 1718 C CA . SER A 1 203 ? -15.632 -6.517 13.479 1.00 90.75 203 SER A CA 1
ATOM 1719 C C . SER A 1 203 ? -15.069 -6.340 14.893 1.00 90.75 203 SER A C 1
ATOM 1721 O O . SER A 1 203 ? -14.792 -5.222 15.317 1.00 90.75 203 SER A O 1
ATOM 1723 N N . PHE A 1 204 ? -14.924 -7.439 15.642 1.00 92.06 204 PHE A N 1
ATOM 1724 C CA . PHE A 1 204 ? -14.367 -7.427 16.995 1.00 92.06 204 PHE A CA 1
ATOM 1725 C C . PHE A 1 204 ? -12.925 -6.906 16.999 1.00 92.06 204 PHE A C 1
ATOM 1727 O O . PHE A 1 204 ? -12.594 -6.045 17.812 1.00 92.06 204 PHE A O 1
ATOM 1734 N N . TYR A 1 205 ? -12.102 -7.347 16.041 1.00 94.00 205 TYR A N 1
ATOM 1735 C CA . TYR A 1 205 ? -10.729 -6.866 15.895 1.00 94.00 205 TYR A CA 1
ATOM 1736 C C . TYR A 1 205 ? -10.700 -5.380 15.543 1.00 94.00 205 TYR A C 1
ATOM 1738 O O . TYR A 1 205 ? -9.950 -4.626 16.154 1.00 94.00 205 TYR A O 1
ATOM 1746 N N . VAL A 1 206 ? -11.563 -4.936 14.624 1.00 94.81 206 VAL A N 1
ATOM 1747 C CA . VAL A 1 206 ? -11.650 -3.520 14.226 1.00 94.81 206 VAL A CA 1
ATOM 1748 C C . VAL A 1 206 ? -12.068 -2.626 15.402 1.00 94.81 206 VAL A C 1
ATOM 1750 O O . VAL A 1 206 ? -11.527 -1.539 15.597 1.00 94.81 206 VAL A O 1
ATOM 1753 N N . VAL A 1 207 ? -13.008 -3.069 16.239 1.00 94.81 207 VAL A N 1
ATOM 1754 C CA . VAL A 1 207 ? -13.418 -2.313 17.438 1.00 94.81 207 VAL A CA 1
ATOM 1755 C C . VAL A 1 207 ? -12.311 -2.292 18.496 1.00 94.81 207 VAL A C 1
ATOM 1757 O O . VAL A 1 207 ? -12.110 -1.262 19.145 1.00 94.81 207 VAL A O 1
ATOM 1760 N N . GLY A 1 208 ? -11.601 -3.409 18.670 1.00 94.38 208 GLY A N 1
ATOM 1761 C CA . GLY A 1 208 ? -10.568 -3.576 19.692 1.00 94.38 208 GLY A CA 1
ATOM 1762 C C . GLY A 1 208 ? -9.219 -2.943 19.350 1.00 94.38 208 GLY A C 1
ATOM 1763 O O . GLY A 1 208 ? -8.500 -2.554 20.262 1.00 94.38 208 GLY A O 1
ATOM 1764 N N . ASN A 1 209 ? -8.880 -2.795 18.067 1.00 95.31 209 ASN A N 1
ATOM 1765 C CA . ASN A 1 209 ? -7.560 -2.347 17.626 1.00 95.31 209 ASN A CA 1
ATOM 1766 C C . ASN A 1 209 ? -7.657 -1.105 16.728 1.00 95.31 209 ASN A C 1
ATOM 1768 O O . ASN A 1 209 ? -8.301 -1.113 15.680 1.00 95.31 209 ASN A O 1
ATOM 1772 N N . GLU A 1 210 ? -7.007 -0.028 17.158 1.00 95.56 210 GLU A N 1
ATOM 1773 C CA . GLU A 1 210 ? -6.983 1.250 16.450 1.00 95.56 210 GLU A CA 1
ATOM 1774 C C . GLU A 1 210 ? -6.237 1.218 15.123 1.00 95.56 210 GLU A C 1
ATOM 1776 O O . GLU A 1 210 ? -6.744 1.745 14.136 1.00 95.56 210 GLU A O 1
ATOM 1781 N N . LEU A 1 211 ? -5.102 0.528 15.058 1.00 96.00 211 LEU A N 1
ATOM 1782 C CA . LEU A 1 211 ? -4.324 0.421 13.827 1.00 96.00 211 LEU A CA 1
ATOM 1783 C C . LEU A 1 211 ? -5.117 -0.276 12.720 1.00 96.00 211 LEU A C 1
ATOM 1785 O O . LEU A 1 211 ? -4.975 0.075 11.554 1.00 96.00 211 LEU A O 1
ATOM 1789 N N . LEU A 1 212 ? -6.014 -1.204 13.073 1.00 96.69 212 LEU A N 1
ATOM 1790 C CA . LEU A 1 212 ? -6.920 -1.822 12.100 1.00 96.69 212 LEU A CA 1
ATOM 1791 C C . LEU A 1 212 ? -7.981 -0.843 11.591 1.00 96.69 212 LEU A C 1
ATOM 1793 O O . LEU A 1 212 ? -8.352 -0.902 10.421 1.00 96.69 212 LEU A O 1
ATOM 1797 N N . ARG A 1 213 ? -8.465 0.073 12.438 1.00 97.06 213 ARG A N 1
ATOM 1798 C CA . ARG A 1 213 ? -9.359 1.151 11.987 1.00 97.06 213 ARG A CA 1
ATOM 1799 C C . ARG A 1 213 ? -8.622 2.107 11.072 1.00 97.06 213 ARG A C 1
ATOM 1801 O O . ARG A 1 213 ? -9.145 2.424 10.013 1.00 97.06 213 ARG A O 1
ATOM 1808 N N . PHE A 1 214 ? -7.411 2.513 11.442 1.00 97.56 214 PHE A N 1
ATOM 1809 C CA . PHE A 1 214 ? -6.579 3.357 10.594 1.00 97.56 214 PHE A CA 1
ATOM 1810 C C . PHE A 1 214 ? -6.296 2.677 9.250 1.00 97.56 214 PHE A C 1
ATOM 1812 O O . PHE A 1 214 ? -6.467 3.314 8.223 1.00 97.56 214 PHE A O 1
ATOM 1819 N N . ALA A 1 215 ? -5.981 1.378 9.227 1.00 97.50 215 ALA A N 1
ATOM 1820 C CA . ALA A 1 215 ? -5.789 0.629 7.985 1.00 97.50 215 ALA A CA 1
ATOM 1821 C C . ALA A 1 215 ? -7.030 0.670 7.073 1.00 97.50 215 ALA A C 1
ATOM 1823 O O . ALA A 1 215 ? -6.901 0.826 5.864 1.00 97.50 215 ALA A O 1
ATOM 1824 N N . LEU A 1 216 ? -8.241 0.581 7.637 1.00 97.00 216 LEU A N 1
ATOM 1825 C CA . LEU A 1 216 ? -9.478 0.720 6.858 1.00 97.00 216 LEU A CA 1
ATOM 1826 C C . LEU A 1 216 ? -9.690 2.155 6.362 1.00 97.00 216 LEU A C 1
ATOM 1828 O O . LEU A 1 216 ? -10.043 2.346 5.204 1.00 97.00 216 LEU A O 1
ATOM 1832 N N . LEU A 1 217 ? -9.468 3.159 7.212 1.00 97.25 217 LEU A N 1
ATOM 1833 C CA . LEU A 1 217 ? -9.591 4.570 6.825 1.00 97.25 217 LEU A CA 1
ATOM 1834 C C . LEU A 1 217 ? -8.596 4.944 5.720 1.00 97.25 217 LEU A C 1
ATOM 1836 O O . LEU A 1 217 ? -8.960 5.670 4.801 1.00 97.25 217 LEU A O 1
ATOM 1840 N N . GLN A 1 218 ? -7.379 4.408 5.799 1.00 95.81 218 GLN A N 1
ATOM 1841 C CA . GLN A 1 218 ? -6.315 4.549 4.811 1.00 95.81 218 GLN A CA 1
ATOM 1842 C C . GLN A 1 218 ? -6.709 3.924 3.477 1.00 95.81 218 GLN A C 1
ATOM 1844 O O . GLN A 1 218 ? -6.730 4.608 2.459 1.00 95.81 218 GLN A O 1
ATOM 1849 N N . HIS A 1 219 ? -7.094 2.645 3.508 1.00 96.56 219 HIS A N 1
ATOM 1850 C CA . HIS A 1 219 ? -7.412 1.870 2.311 1.00 96.56 219 HIS A CA 1
ATOM 1851 C C . HIS A 1 219 ? -8.589 2.440 1.522 1.00 96.56 219 HIS A C 1
ATOM 1853 O O . HIS A 1 219 ? -8.643 2.289 0.306 1.00 96.56 219 HIS A O 1
ATOM 1859 N N . TYR A 1 220 ? -9.540 3.076 2.209 1.00 95.69 220 TYR A N 1
ATOM 1860 C CA . TYR A 1 220 ? -10.690 3.756 1.608 1.00 95.69 220 TYR A CA 1
ATOM 1861 C C . TYR A 1 220 ? -10.495 5.269 1.442 1.00 95.69 220 TYR A C 1
ATOM 1863 O O . TYR A 1 220 ? -11.440 5.957 1.069 1.00 95.69 220 TYR A O 1
ATOM 1871 N N . GLU A 1 221 ? -9.294 5.787 1.709 1.00 93.50 221 GLU A N 1
ATOM 1872 C CA . GLU A 1 221 ? -8.919 7.192 1.494 1.00 93.50 221 GLU A CA 1
ATOM 1873 C C . GLU A 1 221 ? -9.831 8.195 2.230 1.00 93.50 221 GLU A C 1
ATOM 1875 O O . GLU A 1 221 ? -10.103 9.293 1.750 1.00 93.50 221 GLU A O 1
ATOM 1880 N N . ILE A 1 222 ? -10.305 7.826 3.425 1.00 94.50 222 ILE A N 1
ATOM 1881 C CA . ILE A 1 222 ? -11.206 8.654 4.244 1.00 94.50 222 ILE A CA 1
ATOM 1882 C C . ILE A 1 222 ? -10.457 9.830 4.881 1.00 94.50 222 ILE A C 1
ATOM 1884 O O . ILE A 1 222 ? -10.972 10.944 4.959 1.00 94.50 222 ILE A O 1
ATOM 1888 N N . CYS A 1 223 ? -9.246 9.578 5.373 1.00 94.38 223 CYS A N 1
ATOM 1889 C CA . CYS A 1 223 ? -8.352 10.582 5.939 1.00 94.38 223 CYS A CA 1
ATOM 1890 C C . CYS A 1 223 ? -6.902 10.089 5.872 1.00 94.38 223 CYS A C 1
ATOM 1892 O O . CYS A 1 223 ? -6.663 8.890 5.728 1.00 94.38 223 CYS A O 1
ATOM 1894 N N . ASP A 1 224 ? -5.926 10.989 6.019 1.00 94.31 224 ASP A N 1
ATOM 1895 C CA . ASP A 1 224 ? -4.525 10.568 6.101 1.00 94.31 224 ASP A CA 1
ATOM 1896 C C . ASP A 1 224 ? -4.278 9.754 7.367 1.00 94.31 224 ASP A C 1
ATOM 1898 O O . ASP A 1 224 ? -4.714 10.120 8.461 1.00 94.31 224 ASP A O 1
ATOM 1902 N N . THR A 1 225 ? -3.516 8.675 7.229 1.00 96.06 225 THR A N 1
ATOM 1903 C CA . THR A 1 225 ? -3.164 7.798 8.344 1.00 96.06 225 THR A CA 1
ATOM 1904 C C . THR A 1 225 ? -1.655 7.548 8.383 1.00 96.06 225 THR A C 1
ATOM 1906 O O . THR A 1 225 ? -0.956 7.783 7.390 1.00 96.06 225 THR A O 1
ATOM 1909 N N . PRO A 1 226 ? -1.116 7.051 9.507 1.00 94.94 226 PRO A N 1
ATOM 1910 C CA . PRO A 1 226 ? 0.289 6.671 9.611 1.00 94.94 226 PRO A CA 1
ATOM 1911 C C . PRO A 1 226 ? 0.603 5.309 8.963 1.00 94.94 226 PRO A C 1
ATOM 1913 O O . PRO A 1 226 ? 1.628 4.712 9.297 1.00 94.94 226 PRO A O 1
ATOM 1916 N N . LEU A 1 227 ? -0.252 4.787 8.077 1.00 96.19 227 LEU A N 1
ATOM 1917 C CA . LEU A 1 227 ? -0.047 3.511 7.392 1.00 96.19 227 LEU A CA 1
ATOM 1918 C C . LEU A 1 227 ? 0.229 3.692 5.897 1.00 96.19 227 LEU A C 1
ATOM 1920 O O . LEU A 1 227 ? -0.133 4.696 5.287 1.00 96.19 227 LEU A O 1
ATOM 1924 N N . ILE A 1 228 ? 0.870 2.685 5.308 1.00 96.69 228 ILE A N 1
ATOM 1925 C CA . ILE A 1 228 ? 1.107 2.571 3.868 1.00 96.69 228 ILE A CA 1
ATOM 1926 C C . ILE A 1 228 ? 0.398 1.334 3.341 1.00 96.69 228 ILE A C 1
ATOM 1928 O O . ILE A 1 228 ? 0.618 0.232 3.846 1.00 96.69 228 ILE A O 1
ATOM 1932 N N . ASP A 1 229 ? -0.382 1.519 2.279 1.00 97.50 229 ASP A N 1
ATOM 1933 C CA . ASP A 1 229 ? -1.010 0.415 1.561 1.00 97.50 229 ASP A CA 1
ATOM 1934 C C . ASP A 1 229 ? -0.009 -0.322 0.672 1.00 97.50 229 ASP A C 1
ATOM 1936 O O . ASP A 1 229 ? 0.846 0.279 0.004 1.00 97.50 229 ASP A O 1
ATOM 1940 N N . LEU A 1 230 ? -0.139 -1.642 0.689 1.00 98.00 230 LEU A N 1
ATOM 1941 C CA . LEU A 1 230 ? 0.676 -2.622 -0.007 1.00 98.00 230 LEU A CA 1
ATOM 1942 C C . LEU A 1 230 ? -0.231 -3.684 -0.634 1.00 98.00 230 LEU A C 1
ATOM 1944 O O . LEU A 1 230 ? -1.352 -3.912 -0.190 1.00 98.00 230 LEU A O 1
ATOM 1948 N N . THR A 1 231 ? 0.289 -4.400 -1.621 1.00 98.25 231 THR A N 1
ATOM 1949 C CA . THR A 1 231 ? -0.377 -5.569 -2.208 1.00 98.25 231 THR A CA 1
ATOM 1950 C C . THR A 1 231 ? 0.604 -6.729 -2.343 1.00 98.25 231 THR A C 1
ATOM 1952 O O . THR A 1 231 ? 1.816 -6.519 -2.422 1.00 98.25 231 THR A O 1
ATOM 1955 N N . GLN A 1 232 ? 0.103 -7.963 -2.351 1.00 96.12 232 GLN A N 1
ATOM 1956 C CA . GLN A 1 232 ? 0.891 -9.130 -2.767 1.00 96.12 232 GLN A CA 1
ATOM 1957 C C . GLN A 1 232 ? 0.812 -9.388 -4.276 1.00 96.12 232 GLN A C 1
ATOM 1959 O O . GLN A 1 232 ? 1.628 -10.142 -4.806 1.00 96.12 232 GLN A O 1
ATOM 1964 N N . SER A 1 233 ? -0.084 -8.701 -4.984 1.00 97.81 233 SER A N 1
ATOM 1965 C CA . SER A 1 233 ? -0.211 -8.809 -6.427 1.00 97.81 233 SER A CA 1
ATOM 1966 C C . SER A 1 233 ? 0.671 -7.787 -7.132 1.00 97.81 233 SER A C 1
ATOM 1968 O O . SER A 1 233 ? 0.430 -6.577 -7.125 1.00 97.81 233 SER A O 1
ATOM 1970 N N . LEU A 1 234 ? 1.694 -8.295 -7.813 1.00 97.81 234 LEU A N 1
ATOM 1971 C CA . LEU A 1 234 ? 2.540 -7.503 -8.702 1.00 97.81 234 LEU A CA 1
ATOM 1972 C C . LEU A 1 234 ? 1.723 -6.843 -9.825 1.00 97.81 234 LEU A C 1
ATOM 1974 O O . LEU A 1 234 ? 2.034 -5.731 -10.241 1.00 97.81 234 LEU A O 1
ATOM 1978 N N . TYR A 1 235 ? 0.665 -7.514 -10.291 1.00 97.56 235 TYR A N 1
ATOM 1979 C CA . TYR A 1 235 ? -0.233 -7.000 -11.324 1.00 97.56 235 TYR A CA 1
ATOM 1980 C C . TYR A 1 235 ? -1.029 -5.786 -10.828 1.00 97.56 235 TYR A C 1
ATOM 1982 O O . TYR A 1 235 ? -1.076 -4.759 -11.507 1.00 97.56 235 TYR A O 1
ATOM 1990 N N . VAL A 1 236 ? -1.576 -5.866 -9.610 1.00 98.19 236 VAL A N 1
ATOM 1991 C CA . VAL A 1 236 ? -2.263 -4.742 -8.955 1.00 98.19 236 VAL A CA 1
ATOM 1992 C C . VAL A 1 236 ? -1.306 -3.565 -8.768 1.00 98.19 236 VAL A C 1
ATOM 1994 O O . VAL A 1 236 ? -1.648 -2.439 -9.117 1.00 98.19 236 VAL A O 1
ATOM 1997 N N . ALA A 1 237 ? -0.086 -3.805 -8.274 1.00 98.44 237 ALA A N 1
ATOM 1998 C CA . ALA A 1 237 ? 0.893 -2.737 -8.069 1.00 98.44 237 ALA A CA 1
ATOM 1999 C C . ALA A 1 237 ? 1.325 -2.063 -9.380 1.00 98.44 237 ALA A C 1
ATOM 2001 O O . ALA A 1 237 ? 1.382 -0.837 -9.436 1.00 98.44 237 ALA A O 1
ATOM 2002 N N . ALA A 1 238 ? 1.603 -2.837 -10.432 1.00 97.75 238 ALA A N 1
ATOM 2003 C CA . ALA A 1 238 ? 1.929 -2.286 -11.747 1.00 97.75 238 ALA A CA 1
ATOM 2004 C C . ALA A 1 238 ? 0.756 -1.482 -12.331 1.00 97.75 238 ALA A C 1
ATOM 2006 O O . ALA A 1 238 ? 0.969 -0.392 -12.853 1.00 97.75 238 ALA A O 1
ATOM 2007 N N . SER A 1 239 ? -0.478 -1.965 -12.164 1.00 96.94 239 SER A N 1
ATOM 2008 C CA . SER A 1 239 ? -1.680 -1.250 -12.609 1.00 96.94 239 SER A CA 1
ATOM 2009 C C . SER A 1 239 ? -1.877 0.065 -11.851 1.00 96.94 239 SER A C 1
ATOM 2011 O O . SER A 1 239 ? -2.128 1.085 -12.476 1.00 96.94 239 SER A O 1
ATOM 2013 N N . PHE A 1 240 ? -1.676 0.092 -10.526 1.00 96.94 240 PHE A N 1
ATOM 2014 C CA . PHE A 1 240 ? -1.724 1.337 -9.746 1.00 96.94 240 PHE A CA 1
ATOM 2015 C C . PHE A 1 240 ? -0.628 2.333 -10.125 1.00 96.94 240 PHE A C 1
ATOM 2017 O O . PHE A 1 240 ? -0.894 3.530 -10.177 1.00 96.94 240 PHE A O 1
ATOM 2024 N N . ALA A 1 241 ? 0.592 1.859 -10.403 1.00 97.00 241 ALA A N 1
ATOM 2025 C CA . ALA A 1 241 ? 1.688 2.719 -10.857 1.00 97.00 241 ALA A CA 1
ATOM 2026 C C . ALA A 1 241 ? 1.365 3.419 -12.188 1.00 97.00 241 ALA A C 1
ATOM 2028 O O . ALA A 1 241 ? 1.887 4.495 -12.466 1.00 97.00 241 ALA A O 1
ATOM 2029 N N . LEU A 1 242 ? 0.502 2.798 -12.993 1.00 96.12 242 LEU A N 1
ATOM 2030 C CA . LEU A 1 242 ? 0.068 3.261 -14.303 1.00 96.12 242 LEU A CA 1
ATOM 2031 C C . LEU A 1 242 ? -1.393 3.740 -14.291 1.00 96.12 242 LEU A C 1
ATOM 2033 O O . LEU A 1 242 ? -1.974 3.918 -15.353 1.00 96.12 242 LEU A O 1
ATOM 2037 N N . LEU A 1 243 ? -2.017 3.961 -13.131 1.00 93.81 243 LEU A N 1
ATOM 2038 C CA . LEU A 1 243 ? -3.413 4.393 -13.097 1.00 93.81 243 LEU A CA 1
ATOM 2039 C C . LEU A 1 243 ? -3.494 5.896 -13.418 1.00 93.81 243 LEU A C 1
ATOM 2041 O O . LEU A 1 243 ? -2.807 6.697 -12.777 1.00 93.81 243 LEU A O 1
ATOM 2045 N N . PRO A 1 244 ? -4.309 6.329 -14.394 1.00 90.19 244 PRO A N 1
ATOM 2046 C CA . PRO A 1 244 ? -4.387 7.733 -14.773 1.00 90.19 244 PRO A CA 1
ATOM 2047 C C . PRO A 1 244 ? -5.190 8.565 -13.782 1.00 90.19 244 PRO A C 1
ATOM 2049 O O . PRO A 1 244 ? -6.085 8.024 -13.131 1.00 90.19 244 PRO A O 1
ATOM 2052 N N . PRO A 1 245 ? -4.940 9.877 -13.646 1.00 87.50 245 PRO A N 1
ATOM 2053 C CA . PRO A 1 245 ? -5.854 10.779 -12.949 1.00 87.50 245 PRO A CA 1
ATOM 2054 C C . PRO A 1 245 ? -7.293 10.620 -13.448 1.00 87.50 245 PRO A C 1
ATOM 2056 O O . PRO A 1 245 ? -7.533 10.227 -14.588 1.00 87.50 245 PRO A O 1
ATOM 2059 N N . VAL A 1 246 ? -8.270 10.885 -12.581 1.00 86.69 246 VAL A N 1
ATOM 2060 C CA . VAL A 1 246 ? -9.679 10.800 -12.985 1.00 86.69 246 VAL A CA 1
ATOM 2061 C C . VAL A 1 246 ? -9.947 11.782 -14.123 1.00 86.69 246 VAL A C 1
ATOM 2063 O O . VAL A 1 246 ? -9.620 12.962 -14.018 1.00 86.69 246 VAL A O 1
ATOM 2066 N N . GLY A 1 247 ? -10.560 11.277 -15.194 1.00 83.88 247 GLY A N 1
ATOM 2067 C CA . GLY A 1 247 ? -10.873 12.044 -16.400 1.00 83.88 247 GLY A CA 1
ATOM 2068 C C . GLY A 1 247 ? -9.823 11.953 -17.511 1.00 83.88 247 GLY A C 1
ATOM 2069 O O . GLY A 1 247 ? -10.064 12.482 -18.591 1.00 83.88 247 GLY A O 1
ATOM 2070 N N . GLU A 1 248 ? -8.693 11.279 -17.283 1.00 87.06 248 GLU A N 1
ATOM 2071 C CA . GLU A 1 248 ? -7.708 10.973 -18.326 1.00 87.06 248 GLU A CA 1
ATOM 2072 C C . GLU A 1 248 ? -7.918 9.580 -18.943 1.00 87.06 248 GLU A C 1
ATOM 2074 O O . GLU A 1 248 ? -8.515 8.695 -18.332 1.00 87.06 248 GLU A O 1
ATOM 2079 N N . ASP A 1 249 ? -7.389 9.384 -20.156 1.00 85.00 249 ASP A N 1
ATOM 2080 C CA . ASP A 1 249 ? -7.434 8.105 -20.871 1.00 85.00 249 ASP A CA 1
ATOM 2081 C C . ASP A 1 249 ? -6.585 7.025 -20.170 1.00 85.00 249 ASP A C 1
ATOM 2083 O O . ASP A 1 249 ? -5.371 7.181 -19.981 1.00 85.00 249 ASP A O 1
ATOM 2087 N N . GLU A 1 250 ? -7.225 5.902 -19.823 1.00 83.62 250 GLU A N 1
ATOM 2088 C CA . GLU A 1 250 ? -6.592 4.726 -19.209 1.00 83.62 250 GLU A CA 1
ATOM 2089 C C . GLU A 1 250 ? -5.630 3.992 -20.143 1.00 83.62 250 GLU A C 1
ATOM 2091 O O . GLU A 1 250 ? -4.723 3.306 -19.671 1.00 83.62 250 GLU A O 1
ATOM 2096 N N . ARG A 1 251 ? -5.769 4.161 -21.462 1.00 82.38 251 ARG A N 1
ATOM 2097 C CA . ARG A 1 251 ? -4.867 3.545 -22.448 1.00 82.38 251 ARG A CA 1
ATOM 2098 C C . ARG A 1 251 ? -3.684 4.429 -22.824 1.00 82.38 251 ARG A C 1
ATOM 2100 O O . ARG A 1 251 ? -2.818 4.000 -23.580 1.00 82.38 251 ARG A O 1
ATOM 2107 N N . GLY A 1 252 ? -3.627 5.654 -22.303 1.00 86.12 252 GLY A N 1
ATOM 2108 C CA . GLY A 1 252 ? -2.533 6.573 -22.586 1.00 86.12 252 GLY A CA 1
ATOM 2109 C C . GLY A 1 252 ? -1.189 6.038 -22.089 1.00 86.12 252 GLY A C 1
ATOM 2110 O O . GLY A 1 252 ? -1.103 5.470 -20.992 1.00 86.12 252 GLY A O 1
ATOM 2111 N N . TYR A 1 253 ? -0.131 6.269 -22.875 1.00 89.69 253 TYR A N 1
ATOM 2112 C CA . TYR A 1 253 ? 1.238 5.971 -22.456 1.00 89.69 253 TYR A CA 1
ATOM 2113 C C . TYR A 1 253 ? 1.590 6.768 -21.201 1.00 89.69 253 TYR A C 1
ATOM 2115 O O . TYR A 1 253 ? 1.392 7.982 -21.126 1.00 89.69 253 TYR A O 1
ATOM 2123 N N . ARG A 1 254 ? 2.150 6.074 -20.217 1.00 91.81 254 ARG A N 1
ATOM 2124 C CA . ARG A 1 254 ? 2.602 6.640 -18.945 1.00 91.81 254 ARG A CA 1
ATOM 2125 C C . ARG A 1 254 ? 3.638 5.730 -18.331 1.00 91.81 254 ARG A C 1
ATOM 2127 O O . ARG A 1 254 ? 3.714 4.552 -18.668 1.00 91.81 254 ARG A O 1
ATOM 2134 N N . GLU A 1 255 ? 4.422 6.288 -17.429 1.00 95.81 255 GLU A N 1
ATOM 2135 C CA . GLU A 1 255 ? 5.444 5.562 -16.694 1.00 95.81 255 GLU A CA 1
ATOM 2136 C C . GLU A 1 255 ? 5.126 5.612 -15.206 1.00 95.81 255 GLU A C 1
ATOM 2138 O O . GLU A 1 255 ? 4.520 6.567 -14.726 1.00 95.81 255 GLU A O 1
ATOM 2143 N N . GLY A 1 256 ? 5.559 4.585 -14.487 1.00 96.75 256 GLY A N 1
ATOM 2144 C CA . GLY A 1 256 ? 5.372 4.477 -13.051 1.00 96.75 256 GLY A CA 1
ATOM 2145 C C . GLY A 1 256 ? 6.490 3.674 -12.406 1.00 96.75 256 GLY A C 1
ATOM 2146 O O . GLY A 1 256 ? 7.345 3.088 -13.075 1.00 96.75 256 GLY A O 1
ATOM 2147 N N . ILE A 1 257 ? 6.486 3.649 -11.081 1.00 97.44 257 ILE A N 1
ATOM 2148 C CA . ILE A 1 257 ? 7.446 2.927 -10.258 1.00 97.44 257 ILE A CA 1
ATOM 2149 C C . ILE A 1 257 ? 6.724 1.842 -9.469 1.00 97.44 257 ILE A C 1
ATOM 2151 O O . ILE A 1 257 ? 5.750 2.109 -8.769 1.00 97.44 257 ILE A O 1
ATOM 2155 N N . VAL A 1 258 ? 7.247 0.620 -9.524 1.00 98.06 258 VAL A N 1
ATOM 2156 C CA . VAL A 1 258 ? 6.839 -0.478 -8.644 1.00 98.06 258 VAL A CA 1
ATOM 2157 C C . VAL A 1 258 ? 7.955 -0.741 -7.643 1.00 98.06 258 VAL A C 1
ATOM 2159 O O . VAL A 1 258 ? 9.043 -1.185 -8.011 1.00 98.06 258 VAL A O 1
ATOM 2162 N N . TYR A 1 259 ? 7.689 -0.491 -6.364 1.00 96.88 259 TYR A N 1
ATOM 2163 C CA . TYR A 1 259 ? 8.591 -0.847 -5.272 1.00 96.88 259 TYR A CA 1
ATOM 2164 C C . TYR A 1 259 ? 8.350 -2.283 -4.830 1.00 96.88 259 TYR A C 1
ATOM 2166 O O . TYR A 1 259 ? 7.208 -2.683 -4.606 1.00 96.88 259 TYR A O 1
ATOM 2174 N N . VAL A 1 260 ? 9.436 -3.029 -4.633 1.00 96.56 260 VAL A N 1
ATOM 2175 C CA . VAL A 1 260 ? 9.429 -4.345 -3.993 1.00 96.56 260 VAL A CA 1
ATOM 2176 C C . VAL A 1 260 ? 9.908 -4.183 -2.560 1.00 96.56 260 VAL A C 1
ATOM 2178 O O . VAL A 1 260 ? 11.054 -3.799 -2.314 1.00 96.56 260 VAL A O 1
ATOM 2181 N N . ILE A 1 261 ? 9.034 -4.491 -1.612 1.00 94.56 261 ILE A N 1
ATOM 2182 C CA . ILE A 1 261 ? 9.242 -4.307 -0.179 1.00 94.56 261 ILE A CA 1
ATOM 2183 C C . ILE A 1 261 ? 9.237 -5.682 0.477 1.00 94.56 261 ILE A C 1
ATOM 2185 O O . ILE A 1 261 ? 8.311 -6.463 0.290 1.00 94.56 261 ILE A O 1
ATOM 2189 N N . ALA A 1 262 ? 10.262 -5.993 1.261 1.00 92.56 262 ALA A N 1
ATOM 2190 C CA . ALA A 1 262 ? 10.353 -7.278 1.942 1.00 92.56 262 ALA A CA 1
ATOM 2191 C C . ALA A 1 262 ? 10.022 -7.128 3.432 1.00 92.56 262 ALA A C 1
ATOM 2193 O O . ALA A 1 262 ? 10.688 -6.404 4.180 1.00 92.56 262 ALA A O 1
ATOM 2194 N N . LEU A 1 263 ? 8.972 -7.834 3.856 1.00 92.38 263 LEU A N 1
ATOM 2195 C CA . LEU A 1 263 ? 8.436 -7.801 5.216 1.00 92.38 263 LEU A CA 1
ATOM 2196 C C . LEU A 1 263 ? 8.428 -9.201 5.848 1.00 92.38 263 LEU A C 1
ATOM 2198 O O . LEU A 1 263 ? 8.463 -10.210 5.134 1.00 92.38 263 LEU A O 1
ATOM 2202 N N . PRO A 1 264 ? 8.378 -9.301 7.188 1.00 90.81 264 PRO A N 1
ATOM 2203 C CA . PRO A 1 264 ? 8.170 -10.575 7.866 1.00 90.81 264 PRO A CA 1
ATOM 2204 C C . PRO A 1 264 ? 6.868 -11.246 7.410 1.00 90.81 264 PRO A C 1
ATOM 2206 O O . PRO A 1 264 ? 5.869 -10.584 7.132 1.00 90.81 264 PRO A O 1
ATOM 2209 N N . ARG A 1 265 ? 6.859 -12.582 7.357 1.00 87.00 265 ARG A N 1
ATOM 2210 C CA . ARG A 1 265 ? 5.680 -13.354 6.934 1.00 87.00 265 ARG A CA 1
ATOM 2211 C C . ARG A 1 265 ? 4.474 -13.062 7.830 1.00 87.00 265 ARG A C 1
ATOM 2213 O O . ARG A 1 265 ? 4.575 -13.190 9.046 1.00 87.00 265 ARG A O 1
ATOM 2220 N N . ASN A 1 266 ? 3.316 -12.777 7.246 1.00 85.69 266 ASN A N 1
ATOM 2221 C CA . ASN A 1 266 ? 2.062 -12.707 7.992 1.00 85.69 266 ASN A CA 1
ATOM 2222 C C . ASN A 1 266 ? 1.290 -14.031 7.869 1.00 85.69 266 ASN A C 1
ATOM 2224 O O . ASN A 1 266 ? 1.112 -14.535 6.766 1.00 85.69 266 ASN A O 1
ATOM 2228 N N . ASN A 1 267 ? 0.845 -14.597 8.991 1.00 81.50 267 ASN A N 1
ATOM 2229 C CA . ASN A 1 267 ? -0.032 -15.775 9.047 1.00 81.50 267 ASN A CA 1
ATOM 2230 C C . ASN A 1 267 ? -1.318 -15.512 9.849 1.00 81.50 267 ASN A C 1
ATOM 2232 O O . ASN A 1 267 ? -2.033 -16.444 10.206 1.00 81.50 267 ASN A O 1
ATOM 2236 N N . LYS A 1 268 ? -1.585 -14.244 10.165 1.00 88.25 268 LYS A N 1
ATOM 2237 C CA . LYS A 1 268 ? -2.722 -13.791 10.957 1.00 88.25 268 LYS A CA 1
ATOM 2238 C C . LYS A 1 268 ? -3.432 -12.651 10.232 1.00 88.25 268 LYS A C 1
ATOM 2240 O O . LYS A 1 268 ? -2.964 -12.119 9.228 1.00 88.25 268 LYS A O 1
ATOM 2245 N N . ILE A 1 269 ? -4.567 -12.255 10.788 1.00 90.38 269 ILE A N 1
ATOM 2246 C CA . ILE A 1 269 ? -5.317 -11.065 10.382 1.00 90.38 269 ILE A CA 1
ATOM 2247 C C . ILE A 1 269 ? -4.421 -9.813 10.453 1.00 90.38 269 ILE A C 1
ATOM 2249 O O . ILE A 1 269 ? -4.418 -8.985 9.547 1.00 90.38 269 ILE A O 1
ATOM 2253 N N . TYR A 1 270 ? -3.587 -9.725 11.488 1.00 92.69 270 TYR A N 1
ATOM 2254 C CA . TYR A 1 270 ? -2.480 -8.782 11.569 1.00 92.69 270 TYR A CA 1
ATOM 2255 C C . TYR A 1 270 ? -1.297 -9.410 12.313 1.00 92.69 270 TYR A C 1
ATOM 2257 O O . TYR A 1 270 ? -1.467 -10.335 13.116 1.00 92.69 270 TYR A O 1
ATOM 2265 N N . ARG A 1 271 ? -0.100 -8.891 12.054 1.00 92.56 271 ARG A N 1
ATOM 2266 C CA . ARG A 1 271 ? 1.141 -9.211 12.755 1.00 92.56 271 ARG A CA 1
ATOM 2267 C C . ARG A 1 271 ? 1.656 -7.945 13.416 1.00 92.56 271 ARG A C 1
ATOM 2269 O O . ARG A 1 271 ? 1.924 -6.972 12.724 1.00 92.56 271 ARG A O 1
ATOM 2276 N N . ASP A 1 272 ? 1.816 -8.009 14.727 1.00 91.94 272 ASP A N 1
ATOM 2277 C CA . ASP A 1 272 ? 2.487 -6.991 15.520 1.00 91.94 272 ASP A CA 1
ATOM 2278 C C . ASP A 1 272 ? 3.853 -7.541 15.943 1.00 91.94 272 ASP A C 1
ATOM 2280 O O . ASP A 1 272 ? 3.938 -8.483 16.733 1.00 91.94 272 ASP A O 1
ATOM 2284 N N . ASP A 1 273 ? 4.911 -7.049 15.306 1.00 87.12 273 ASP A N 1
ATOM 2285 C CA . ASP A 1 273 ? 6.286 -7.486 15.506 1.00 87.12 273 ASP A CA 1
ATOM 2286 C C . ASP A 1 273 ? 7.124 -6.332 16.048 1.00 87.12 273 ASP A C 1
ATOM 2288 O O . ASP A 1 273 ? 7.642 -5.506 15.296 1.00 87.12 273 ASP A O 1
ATOM 2292 N N . VAL A 1 274 ? 7.272 -6.292 17.369 1.00 83.88 274 VAL A N 1
ATOM 2293 C CA . VAL A 1 274 ? 8.069 -5.273 18.062 1.00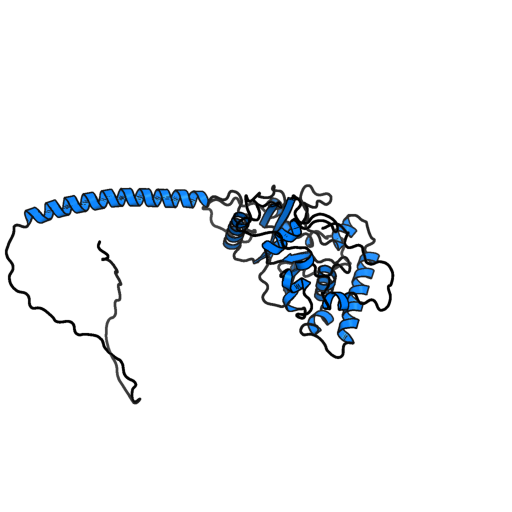 83.88 274 VAL A CA 1
ATOM 2294 C C . VAL A 1 274 ? 9.546 -5.351 17.659 1.00 83.88 274 VAL A C 1
ATOM 2296 O O . VAL A 1 274 ? 10.211 -4.323 17.573 1.00 83.88 274 VAL A O 1
ATOM 2299 N N . SER A 1 275 ? 10.063 -6.554 17.372 1.00 82.12 275 SER A N 1
ATOM 2300 C CA . SER A 1 275 ? 11.487 -6.766 17.074 1.00 82.12 275 SER A CA 1
ATOM 2301 C C . SER A 1 275 ? 11.891 -6.191 15.720 1.00 82.12 275 SER A C 1
ATOM 2303 O O . SER A 1 275 ? 12.923 -5.535 15.603 1.00 82.12 275 SER A O 1
ATOM 2305 N N . ASP A 1 276 ? 11.034 -6.375 14.717 1.00 82.12 276 ASP A N 1
ATOM 2306 C CA . ASP A 1 276 ? 11.179 -5.749 13.407 1.00 82.12 276 ASP A CA 1
ATOM 2307 C C . ASP A 1 276 ? 10.529 -4.352 13.362 1.00 82.12 276 ASP A C 1
ATOM 2309 O O . ASP A 1 276 ? 10.613 -3.667 12.343 1.00 82.12 276 ASP A O 1
ATOM 2313 N N . ASN A 1 277 ? 9.894 -3.906 14.448 1.00 87.25 277 ASN A N 1
ATOM 2314 C CA . ASN A 1 277 ? 9.095 -2.688 14.525 1.00 87.25 277 ASN A CA 1
ATOM 2315 C C . ASN A 1 277 ? 8.059 -2.582 13.387 1.00 87.25 277 ASN A C 1
ATOM 2317 O O . ASN A 1 277 ? 7.963 -1.564 12.704 1.00 87.25 277 ASN A O 1
ATOM 2321 N N . ILE A 1 278 ? 7.302 -3.656 13.147 1.00 90.81 278 ILE A N 1
ATOM 2322 C CA . ILE A 1 278 ? 6.324 -3.754 12.058 1.00 90.81 278 ILE A CA 1
ATOM 2323 C C . ILE A 1 278 ? 4.960 -4.170 12.584 1.00 90.81 278 ILE A C 1
ATOM 2325 O O . ILE A 1 278 ? 4.808 -5.232 13.179 1.00 90.81 278 ILE A O 1
ATOM 2329 N N . PHE A 1 279 ? 3.956 -3.371 12.251 1.00 94.75 279 PHE A N 1
ATOM 2330 C CA . PHE A 1 279 ? 2.555 -3.738 12.320 1.00 94.75 279 PHE A CA 1
ATOM 2331 C C . PHE A 1 279 ? 2.025 -3.940 10.899 1.00 94.75 279 PHE A C 1
ATOM 2333 O O . PHE A 1 279 ? 1.861 -2.976 10.153 1.00 94.75 279 PHE A O 1
ATOM 2340 N N . LEU A 1 280 ? 1.790 -5.190 10.503 1.00 96.50 280 LEU A N 1
ATOM 2341 C CA . LEU A 1 280 ? 1.325 -5.569 9.166 1.00 96.50 280 LEU A CA 1
ATOM 2342 C C . LEU A 1 280 ? -0.099 -6.118 9.239 1.00 96.50 280 LEU A C 1
ATOM 2344 O O . LEU A 1 280 ? -0.362 -7.093 9.937 1.00 96.50 280 LEU A O 1
ATOM 2348 N N . THR A 1 281 ? -1.002 -5.531 8.467 1.00 96.50 281 THR A N 1
ATOM 2349 C CA . THR A 1 281 ? -2.430 -5.849 8.442 1.00 96.50 281 THR A CA 1
ATOM 2350 C C . THR A 1 281 ? -2.809 -6.509 7.124 1.00 96.50 281 THR A C 1
ATOM 2352 O O . THR A 1 281 ? -2.466 -5.986 6.070 1.00 96.50 281 THR A O 1
ATOM 2355 N N . ASN A 1 282 ? -3.535 -7.629 7.174 1.00 96.12 282 ASN A N 1
ATOM 2356 C CA . ASN A 1 282 ? -4.193 -8.235 6.015 1.00 96.12 282 ASN A CA 1
ATOM 2357 C C . ASN A 1 282 ? -5.652 -7.758 5.960 1.00 96.12 282 ASN A C 1
ATOM 2359 O O . ASN A 1 282 ? -6.486 -8.228 6.737 1.00 96.12 282 ASN A O 1
ATOM 2363 N N . LEU A 1 283 ? -5.970 -6.837 5.049 1.00 95.56 283 LEU A N 1
ATOM 2364 C CA . LEU A 1 283 ? -7.305 -6.235 4.971 1.00 95.56 283 LEU A CA 1
ATOM 2365 C C . LEU A 1 283 ? -8.357 -7.218 4.448 1.00 95.56 283 LEU A C 1
ATOM 2367 O O . LEU A 1 283 ? -9.507 -7.174 4.893 1.00 95.56 283 LEU A O 1
ATOM 2371 N N . VAL A 1 284 ? -7.963 -8.155 3.581 1.00 93.56 284 VAL A N 1
ATOM 2372 C CA . VAL A 1 284 ? -8.837 -9.235 3.090 1.00 93.56 284 VAL A CA 1
ATOM 2373 C C . VAL A 1 284 ? -9.342 -10.093 4.254 1.00 93.56 284 VAL A C 1
ATOM 2375 O O . VAL A 1 284 ? -10.510 -10.456 4.302 1.00 93.56 284 VAL A O 1
ATOM 2378 N N . GLY A 1 285 ? -8.487 -10.357 5.247 1.00 91.44 285 GLY A N 1
ATOM 2379 C CA . GLY A 1 285 ? -8.845 -11.150 6.428 1.00 91.44 285 GLY A CA 1
ATOM 2380 C C . GLY A 1 285 ? -9.708 -10.425 7.472 1.00 91.44 285 GLY A C 1
ATOM 2381 O O . GLY A 1 285 ? -10.185 -11.066 8.406 1.00 91.44 285 GLY A O 1
ATOM 2382 N N . ILE A 1 286 ? -9.884 -9.104 7.360 1.00 92.25 286 ILE A N 1
ATOM 2383 C CA . ILE A 1 286 ? -10.632 -8.274 8.330 1.00 92.25 286 ILE A CA 1
ATOM 2384 C C . ILE A 1 286 ? -12.002 -7.873 7.799 1.00 92.25 286 ILE A C 1
ATOM 2386 O O . ILE A 1 286 ? -12.931 -7.630 8.572 1.00 92.25 286 ILE A O 1
ATOM 2390 N N . THR A 1 287 ? -12.102 -7.724 6.484 1.00 93.81 287 THR A N 1
ATOM 2391 C CA . THR A 1 287 ? -13.245 -7.096 5.838 1.00 93.81 287 THR A CA 1
ATOM 2392 C C . THR A 1 287 ? -14.246 -8.135 5.347 1.00 93.81 287 THR A C 1
ATOM 2394 O O . THR A 1 287 ? -13.861 -9.240 4.961 1.00 93.81 287 THR A O 1
ATOM 2397 N N . PRO A 1 288 ? -15.552 -7.825 5.367 1.00 93.25 288 PRO A N 1
ATOM 2398 C CA . PRO A 1 288 ? -16.554 -8.745 4.849 1.00 93.25 288 PRO A CA 1
ATOM 2399 C C . PRO A 1 288 ? -16.513 -8.793 3.309 1.00 93.25 288 PRO A C 1
ATOM 2401 O O . PRO A 1 288 ? -16.028 -7.843 2.701 1.00 93.25 288 PRO A O 1
ATOM 2404 N N . PRO A 1 289 ? -17.077 -9.820 2.645 1.00 91.50 289 PRO A N 1
ATOM 2405 C CA . PRO A 1 289 ? -17.030 -9.949 1.179 1.00 91.50 289 PRO A CA 1
ATOM 2406 C C . PRO A 1 289 ? -17.644 -8.777 0.395 1.00 91.50 289 PRO A C 1
ATOM 2408 O O . PRO A 1 289 ? -17.378 -8.607 -0.790 1.00 91.50 289 PRO A O 1
ATOM 2411 N N . GLN A 1 290 ? -18.489 -7.967 1.039 1.00 91.50 290 GLN A N 1
ATOM 2412 C CA . GLN A 1 290 ? -19.057 -6.751 0.455 1.00 91.50 290 GLN A CA 1
ATOM 2413 C C . GLN A 1 290 ? -18.029 -5.618 0.291 1.00 91.50 290 GLN A C 1
ATOM 2415 O O . GLN A 1 290 ? -18.305 -4.684 -0.455 1.00 91.50 290 GLN A O 1
ATOM 2420 N N . ALA A 1 291 ? -16.882 -5.705 0.969 1.00 94.81 291 ALA A N 1
ATOM 2421 C CA . ALA A 1 291 ? -15.746 -4.801 0.841 1.00 94.81 291 ALA A CA 1
ATOM 2422 C C . ALA A 1 291 ? -14.923 -5.171 -0.392 1.00 94.81 291 ALA A C 1
ATOM 2424 O O . ALA A 1 291 ? -13.946 -5.901 -0.297 1.00 94.81 291 ALA A O 1
ATOM 2425 N N . LYS A 1 292 ? -15.319 -4.717 -1.576 1.00 96.25 292 LYS A N 1
ATOM 2426 C CA . LYS A 1 292 ? -14.714 -5.172 -2.835 1.00 96.25 292 LYS A CA 1
ATOM 2427 C C . LYS A 1 292 ? -13.263 -4.723 -2.987 1.00 96.25 292 LYS A C 1
ATOM 2429 O O . LYS A 1 292 ? -12.438 -5.524 -3.435 1.00 96.25 292 LYS A O 1
ATOM 2434 N N . ARG A 1 293 ? -12.937 -3.481 -2.605 1.00 95.94 293 ARG A N 1
ATOM 2435 C CA . ARG A 1 293 ? -11.588 -2.904 -2.763 1.00 95.94 293 ARG A CA 1
ATOM 2436 C C . ARG A 1 293 ? -10.495 -3.784 -2.126 1.00 95.94 293 ARG A C 1
ATOM 2438 O O . ARG A 1 293 ? -9.568 -4.148 -2.846 1.00 95.94 293 ARG A O 1
ATOM 2445 N N . PRO A 1 294 ? -10.572 -4.180 -0.835 1.00 96.94 294 PRO A N 1
ATOM 2446 C CA . PRO A 1 294 ? -9.563 -5.044 -0.217 1.00 96.94 294 PRO A CA 1
ATOM 2447 C C . PRO A 1 294 ? -9.286 -6.345 -0.974 1.00 96.94 294 PRO A C 1
ATOM 2449 O O . PRO A 1 294 ? -8.127 -6.719 -1.135 1.00 96.94 294 PRO A O 1
ATOM 2452 N N . TYR A 1 295 ? -10.334 -7.022 -1.450 1.00 97.12 295 TYR A N 1
ATOM 2453 C CA . TYR A 1 295 ? -10.211 -8.326 -2.106 1.00 97.12 295 TYR A CA 1
ATOM 2454 C C . TYR A 1 295 ? -9.627 -8.199 -3.513 1.00 97.12 295 TYR A C 1
ATOM 2456 O O . TYR A 1 295 ? -8.725 -8.953 -3.863 1.00 97.12 295 TYR A O 1
ATOM 2464 N N . ARG A 1 296 ? -10.094 -7.228 -4.309 1.00 97.19 296 ARG A N 1
ATOM 2465 C CA . ARG A 1 296 ? -9.601 -7.018 -5.682 1.00 97.19 296 ARG A CA 1
ATOM 2466 C C . ARG A 1 296 ? -8.151 -6.544 -5.734 1.00 97.19 296 ARG A C 1
ATOM 2468 O O . ARG A 1 296 ? -7.458 -6.813 -6.706 1.00 97.19 296 ARG A O 1
ATOM 2475 N N . GLN A 1 297 ? -7.708 -5.842 -4.695 1.00 97.44 297 GLN A N 1
ATOM 2476 C CA . GLN A 1 297 ? -6.353 -5.307 -4.606 1.00 97.44 297 GLN A CA 1
ATOM 2477 C C . GLN A 1 297 ? -5.387 -6.226 -3.839 1.00 97.44 297 GLN A C 1
ATOM 2479 O O . GLN A 1 297 ? -4.220 -5.869 -3.699 1.00 97.44 297 GLN A O 1
ATOM 2484 N N . GLU A 1 298 ? -5.844 -7.372 -3.313 1.00 96.75 298 GLU A N 1
ATOM 2485 C CA . GLU A 1 298 ? -5.070 -8.226 -2.392 1.00 96.75 298 GLU A CA 1
ATOM 2486 C C . GLU A 1 298 ? -4.406 -7.405 -1.273 1.00 96.75 298 GLU A C 1
ATOM 2488 O O . GLU A 1 298 ? -3.188 -7.426 -1.076 1.00 96.75 298 GLU A O 1
ATOM 2493 N N . ALA A 1 299 ? -5.221 -6.589 -0.604 1.00 97.06 299 ALA A N 1
ATOM 2494 C CA . ALA A 1 299 ? -4.734 -5.432 0.127 1.00 97.06 299 ALA A CA 1
ATOM 2495 C C . ALA A 1 299 ? -4.121 -5.765 1.494 1.00 97.06 299 ALA A C 1
ATOM 2497 O O . ALA A 1 299 ? -4.697 -6.470 2.333 1.00 97.06 299 ALA A O 1
ATOM 2498 N N . TYR A 1 300 ? -2.973 -5.147 1.741 1.00 98.00 300 TYR A N 1
ATOM 2499 C CA . TYR A 1 300 ? -2.275 -5.106 3.014 1.00 98.00 300 TYR A CA 1
ATOM 2500 C C . TYR A 1 300 ? -1.995 -3.659 3.402 1.00 98.00 300 TYR A C 1
ATOM 2502 O O . TYR A 1 300 ? -1.916 -2.776 2.555 1.00 98.00 300 TYR A O 1
ATOM 2510 N N . SER A 1 301 ? -1.788 -3.421 4.691 1.00 97.06 301 SER A N 1
ATOM 2511 C CA . SER A 1 301 ? -1.357 -2.116 5.186 1.00 97.06 301 SER A CA 1
ATOM 2512 C C . SER A 1 301 ? -0.278 -2.291 6.243 1.00 97.06 301 SER A C 1
ATOM 2514 O O . SER A 1 301 ? -0.324 -3.254 7.015 1.00 97.06 301 SER A O 1
ATOM 2516 N N . VAL A 1 302 ? 0.714 -1.405 6.272 1.00 96.56 302 VAL A N 1
ATOM 2517 C CA . VAL A 1 302 ? 1.856 -1.520 7.186 1.00 96.56 302 VAL A CA 1
ATOM 2518 C C . VAL A 1 302 ? 2.181 -0.203 7.880 1.00 96.56 302 VAL A C 1
ATOM 2520 O O . VAL A 1 302 ? 2.073 0.872 7.293 1.00 96.56 302 VAL A O 1
ATOM 2523 N N . THR A 1 303 ? 2.615 -0.298 9.133 1.00 94.50 303 THR A N 1
ATOM 2524 C CA . THR A 1 303 ? 3.218 0.802 9.894 1.00 94.50 303 THR A CA 1
ATOM 2525 C C . THR A 1 303 ? 4.191 0.262 10.948 1.00 94.50 303 THR A C 1
ATOM 2527 O O . THR A 1 303 ? 4.498 -0.931 10.970 1.00 94.50 303 THR A O 1
ATOM 2530 N N . SER A 1 304 ? 4.692 1.144 11.806 1.00 90.12 304 SER A N 1
ATOM 2531 C CA . SER A 1 304 ? 5.507 0.819 12.975 1.00 90.12 304 SER A CA 1
ATOM 2532 C C . SER A 1 304 ? 4.670 0.120 14.054 1.00 90.12 304 SER A C 1
ATOM 2534 O O . SER A 1 304 ? 3.566 0.566 14.359 1.00 90.12 304 SER A O 1
ATOM 2536 N N . SER A 1 305 ? 5.207 -0.938 14.669 1.00 86.38 305 SER A N 1
ATOM 2537 C CA . SER A 1 305 ? 4.592 -1.608 15.835 1.00 86.38 305 SER A CA 1
ATOM 2538 C C . SER A 1 305 ? 4.456 -0.652 17.028 1.00 86.38 305 SER A C 1
ATOM 2540 O O . SER A 1 305 ? 3.414 -0.592 17.676 1.00 86.38 305 SER A O 1
ATOM 2542 N N . ASN A 1 306 ? 5.463 0.198 17.243 1.00 81.19 306 ASN A N 1
ATOM 2543 C CA . ASN A 1 306 ? 5.471 1.199 18.310 1.00 81.19 306 ASN A CA 1
ATOM 2544 C C . ASN A 1 306 ? 4.973 2.566 17.816 1.00 81.19 306 ASN A C 1
ATOM 2546 O O . ASN A 1 306 ? 5.634 3.584 18.028 1.00 81.19 306 ASN A O 1
ATOM 2550 N N . LEU A 1 307 ? 3.848 2.608 17.091 1.00 86.44 307 LEU A N 1
ATOM 2551 C CA . LEU A 1 307 ? 3.272 3.874 16.635 1.00 86.44 307 LEU A CA 1
ATOM 2552 C C . LEU A 1 307 ? 2.946 4.768 17.842 1.00 86.44 307 LEU A C 1
ATOM 2554 O O . LEU A 1 307 ? 2.018 4.491 18.598 1.00 86.44 307 LEU A O 1
ATOM 2558 N N . ASN A 1 308 ? 3.662 5.885 17.963 1.00 83.00 308 ASN A N 1
ATOM 2559 C CA . ASN A 1 308 ? 3.326 6.963 18.879 1.00 83.00 308 ASN A CA 1
ATOM 2560 C C . ASN A 1 308 ? 3.245 8.280 18.097 1.00 83.00 308 ASN A C 1
ATOM 2562 O O . ASN A 1 308 ? 4.259 8.827 17.670 1.00 83.00 308 ASN A O 1
ATOM 2566 N N . LEU A 1 309 ? 2.021 8.776 17.903 1.00 83.38 309 LEU A N 1
ATOM 2567 C CA . LEU A 1 309 ? 1.751 10.004 17.149 1.00 83.38 309 LEU A CA 1
ATOM 2568 C C . LEU A 1 309 ? 2.115 11.288 17.911 1.00 83.38 309 LEU A C 1
ATOM 2570 O O . LEU A 1 309 ? 2.145 12.355 17.304 1.00 83.38 309 LEU A O 1
ATOM 2574 N N . GLU A 1 310 ? 2.393 11.196 19.212 1.00 73.38 310 GLU A N 1
ATOM 2575 C CA . GLU A 1 310 ? 2.774 12.328 20.068 1.00 73.38 310 GLU A CA 1
ATOM 2576 C C . GLU A 1 310 ? 4.293 12.572 20.036 1.00 73.38 310 GLU A C 1
ATOM 2578 O O . GLU A 1 310 ? 4.759 13.697 20.215 1.00 73.38 310 GLU A O 1
ATOM 2583 N N . LEU A 1 311 ? 5.082 11.535 19.733 1.00 65.19 311 LEU A N 1
ATOM 2584 C CA . LEU A 1 311 ? 6.543 11.590 19.651 1.00 65.19 311 LEU A CA 1
ATOM 2585 C C . LEU A 1 311 ? 7.012 11.855 18.210 1.00 65.19 311 LEU A C 1
ATOM 2587 O O . LEU A 1 311 ? 7.633 11.014 17.568 1.00 65.19 311 LEU A O 1
ATOM 2591 N N . ILE A 1 312 ? 6.746 13.061 17.703 1.00 62.53 312 ILE A N 1
ATOM 2592 C CA . ILE A 1 312 ? 7.067 13.480 16.316 1.00 62.53 312 ILE A CA 1
ATOM 2593 C C . ILE A 1 312 ? 8.583 13.726 16.105 1.00 62.53 312 ILE A C 1
ATOM 2595 O O . ILE A 1 312 ? 9.021 14.073 15.010 1.00 62.53 312 ILE A O 1
ATOM 2599 N N . GLY A 1 313 ? 9.411 13.547 17.141 1.00 63.19 313 GLY A N 1
ATOM 2600 C CA . GLY A 1 313 ? 10.846 13.855 17.106 1.00 63.19 313 GLY A CA 1
ATOM 2601 C C . GLY A 1 313 ? 11.649 13.032 16.091 1.00 63.19 313 GLY A C 1
ATOM 2602 O O . GLY A 1 313 ? 12.521 13.590 15.428 1.00 63.19 313 GLY A O 1
ATOM 2603 N N . ASP A 1 314 ? 11.331 11.743 15.928 1.00 70.75 314 ASP A N 1
ATOM 2604 C CA . ASP A 1 314 ? 11.953 10.875 14.923 1.00 70.75 314 ASP A CA 1
ATOM 2605 C C . ASP A 1 314 ? 10.898 10.052 14.180 1.00 70.75 314 ASP A C 1
ATOM 2607 O O . ASP A 1 314 ? 10.399 9.033 14.657 1.00 70.75 314 ASP A O 1
ATOM 2611 N N . ILE A 1 315 ? 10.560 10.509 12.977 1.00 78.25 315 ILE A N 1
ATOM 2612 C CA . ILE A 1 315 ? 9.615 9.820 12.098 1.00 78.25 315 ILE A CA 1
ATOM 2613 C C . ILE A 1 315 ? 10.306 8.883 11.097 1.00 78.25 315 ILE A C 1
ATOM 2615 O O . ILE A 1 315 ? 9.621 8.268 10.285 1.00 78.25 315 ILE A O 1
ATOM 2619 N N . SER A 1 316 ? 11.639 8.763 11.120 1.00 76.56 316 SER A N 1
ATOM 2620 C CA . SER A 1 316 ? 12.396 7.979 10.130 1.00 76.56 316 SER A CA 1
ATOM 2621 C C . SER A 1 316 ? 12.004 6.499 10.122 1.00 76.56 316 SER A C 1
ATOM 2623 O O . SER A 1 316 ? 12.021 5.850 9.078 1.00 76.56 316 SER A O 1
ATOM 2625 N N . HIS A 1 317 ? 11.555 5.979 11.266 1.00 75.19 317 HIS A N 1
ATOM 2626 C CA . HIS A 1 317 ? 11.050 4.615 11.420 1.00 75.19 317 HIS A CA 1
ATOM 2627 C C . HIS A 1 317 ? 9.752 4.332 10.646 1.00 75.19 317 HIS A C 1
ATOM 2629 O O . HIS A 1 317 ? 9.402 3.166 10.465 1.00 75.19 317 HIS A O 1
ATOM 2635 N N . PHE A 1 318 ? 9.052 5.369 10.174 1.00 83.69 318 PHE A N 1
ATOM 2636 C CA . PHE A 1 318 ? 7.875 5.239 9.313 1.00 83.69 318 PHE A CA 1
ATOM 2637 C C . PHE A 1 318 ? 8.219 5.239 7.818 1.00 83.69 318 PHE A C 1
ATOM 2639 O O . PHE A 1 318 ? 7.322 5.053 6.998 1.00 83.69 318 PHE A O 1
ATOM 2646 N N . ASP A 1 319 ? 9.490 5.437 7.446 1.00 87.06 319 ASP A N 1
ATOM 2647 C CA . ASP A 1 319 ? 9.938 5.323 6.059 1.00 87.06 319 ASP A CA 1
ATOM 2648 C C . ASP A 1 319 ? 10.173 3.854 5.682 1.00 87.06 319 ASP A C 1
ATOM 2650 O O . ASP A 1 319 ? 11.100 3.198 6.171 1.00 87.06 319 ASP A O 1
ATOM 2654 N N . LEU A 1 320 ? 9.378 3.328 4.749 1.00 88.88 320 LEU A N 1
ATOM 2655 C CA . LEU A 1 320 ? 9.594 1.977 4.228 1.00 88.88 320 LEU A CA 1
ATOM 2656 C C . LEU A 1 320 ? 10.777 1.874 3.260 1.00 88.88 320 LEU A C 1
ATOM 2658 O O . LEU A 1 320 ? 11.110 0.758 2.858 1.00 88.88 320 LEU A O 1
ATOM 2662 N N . ALA A 1 321 ? 11.452 2.975 2.909 1.00 87.44 321 ALA A N 1
ATOM 2663 C CA . ALA A 1 321 ? 12.641 2.954 2.055 1.00 87.44 321 ALA A CA 1
ATOM 2664 C C . ALA A 1 321 ? 13.701 1.952 2.543 1.00 87.44 321 ALA A C 1
ATOM 2666 O O . ALA A 1 321 ? 14.315 1.254 1.736 1.00 87.44 321 ALA A O 1
ATOM 2667 N N . GLY A 1 322 ? 13.867 1.808 3.865 1.00 82.12 322 GLY A N 1
ATOM 2668 C CA . GLY A 1 322 ? 14.791 0.840 4.465 1.00 82.12 322 GLY A CA 1
ATOM 2669 C C . GLY A 1 322 ? 14.424 -0.629 4.220 1.00 82.12 322 GLY A C 1
ATOM 2670 O O . GLY A 1 322 ? 15.255 -1.509 4.423 1.00 82.12 322 GLY A O 1
ATOM 2671 N N . ARG A 1 323 ? 13.201 -0.919 3.767 1.00 87.94 323 ARG A N 1
ATOM 2672 C CA . ARG A 1 323 ? 12.683 -2.272 3.500 1.00 87.94 323 ARG A CA 1
ATOM 2673 C C . ARG A 1 323 ? 12.534 -2.576 2.009 1.00 87.94 323 ARG A C 1
ATOM 2675 O O . ARG A 1 323 ? 12.130 -3.685 1.653 1.00 87.94 323 ARG A O 1
ATOM 2682 N N . VAL A 1 324 ? 12.890 -1.626 1.145 1.00 89.94 324 VAL A N 1
ATOM 2683 C CA . VAL A 1 324 ? 12.905 -1.805 -0.308 1.00 89.94 324 VAL A CA 1
ATOM 2684 C C . VAL A 1 324 ? 14.075 -2.697 -0.709 1.00 89.94 324 VAL A C 1
ATOM 2686 O O . VAL A 1 324 ? 15.225 -2.438 -0.357 1.00 89.94 324 VAL A O 1
ATOM 2689 N N . VAL A 1 325 ? 13.777 -3.741 -1.478 1.00 89.25 325 VAL A N 1
ATOM 2690 C CA . VAL A 1 325 ? 14.776 -4.667 -2.040 1.00 89.25 325 VAL A CA 1
ATOM 2691 C C . VAL A 1 325 ? 14.978 -4.478 -3.533 1.00 89.25 325 VAL A C 1
ATOM 2693 O O . VAL A 1 325 ? 15.998 -4.898 -4.064 1.00 89.25 325 VAL A O 1
ATOM 2696 N N . CYS A 1 326 ? 14.033 -3.831 -4.212 1.00 91.38 326 CYS A N 1
ATOM 2697 C CA . CYS A 1 326 ? 14.155 -3.446 -5.610 1.00 91.38 326 CYS A CA 1
ATOM 2698 C C . CYS A 1 326 ? 13.111 -2.379 -5.954 1.00 91.38 326 CYS A C 1
ATOM 2700 O O . CYS A 1 326 ? 12.102 -2.242 -5.260 1.00 91.38 326 CYS A O 1
ATOM 2702 N N . LYS A 1 327 ? 13.336 -1.652 -7.044 1.00 93.19 327 LYS A N 1
ATOM 2703 C CA . LYS A 1 327 ? 12.338 -0.787 -7.667 1.00 93.19 327 LYS A CA 1
ATOM 2704 C C . LYS A 1 327 ? 12.423 -0.929 -9.181 1.00 93.19 327 LYS A C 1
ATOM 2706 O O . LYS A 1 327 ? 13.522 -0.957 -9.738 1.00 93.19 327 LYS A O 1
ATOM 2711 N N . PHE A 1 328 ? 11.266 -1.017 -9.817 1.00 95.81 328 PHE A N 1
ATOM 2712 C CA . PHE A 1 328 ? 11.129 -1.169 -11.258 1.00 95.81 328 PHE A CA 1
ATOM 2713 C C . PHE A 1 328 ? 10.456 0.056 -11.849 1.00 95.81 328 PHE A C 1
ATOM 2715 O O . PHE A 1 328 ? 9.515 0.578 -11.257 1.00 95.81 328 PHE A O 1
ATOM 2722 N N . LYS A 1 329 ? 10.923 0.495 -13.014 1.00 97.19 329 LYS A N 1
ATOM 2723 C CA . LYS A 1 329 ? 10.231 1.477 -13.836 1.00 97.19 329 LYS A CA 1
ATOM 2724 C C . LYS A 1 329 ? 9.402 0.711 -14.855 1.00 97.19 329 LYS A C 1
ATOM 2726 O O . LYS A 1 329 ? 9.958 -0.041 -15.648 1.00 97.19 329 LYS A O 1
ATOM 2731 N N . VAL A 1 330 ? 8.094 0.891 -14.804 1.00 97.06 330 VAL A N 1
ATOM 2732 C CA . VAL A 1 330 ? 7.130 0.249 -15.702 1.00 97.06 330 VAL A CA 1
ATOM 2733 C C . VAL A 1 330 ? 6.495 1.305 -16.596 1.00 97.06 330 VAL A C 1
ATOM 2735 O O . VAL A 1 330 ? 6.536 2.493 -16.267 1.00 97.06 330 VAL A O 1
ATOM 2738 N N . ASN A 1 331 ? 5.921 0.887 -17.719 1.00 96.00 331 ASN A N 1
ATOM 2739 C CA . ASN A 1 331 ? 5.206 1.780 -18.619 1.00 96.00 331 ASN A CA 1
ATOM 2740 C C . ASN A 1 331 ? 3.911 1.136 -19.125 1.00 96.00 331 ASN A C 1
ATOM 2742 O O . ASN A 1 331 ? 3.747 -0.079 -19.060 1.00 96.00 331 ASN A O 1
ATOM 2746 N N . ASN A 1 332 ? 2.979 1.966 -19.581 1.00 94.69 332 ASN A N 1
ATOM 2747 C CA . ASN A 1 332 ? 1.736 1.514 -20.185 1.00 94.69 332 ASN A CA 1
ATOM 2748 C C . ASN A 1 332 ? 1.903 1.422 -21.703 1.00 94.69 332 ASN A C 1
ATOM 2750 O O . ASN A 1 332 ? 1.621 2.384 -22.419 1.00 94.69 332 ASN A O 1
ATOM 2754 N N . SER A 1 333 ? 2.408 0.287 -22.175 1.00 94.00 333 SER A N 1
ATOM 2755 C CA . SER A 1 333 ? 2.499 -0.030 -23.599 1.00 94.00 333 SER A CA 1
ATOM 2756 C C . SER A 1 333 ? 2.131 -1.490 -23.854 1.00 94.00 333 SER A C 1
ATOM 2758 O O . SER A 1 333 ? 2.206 -2.323 -22.943 1.00 94.00 333 SER A O 1
ATOM 2760 N N . ASP A 1 334 ? 1.758 -1.803 -25.095 1.00 91.62 334 ASP A N 1
ATOM 2761 C CA . ASP A 1 334 ? 1.462 -3.175 -25.522 1.00 91.62 334 ASP A CA 1
ATOM 2762 C C . ASP A 1 334 ? 2.709 -4.070 -25.429 1.00 91.62 334 ASP A C 1
ATOM 2764 O O . ASP A 1 334 ? 2.610 -5.261 -25.126 1.00 91.62 334 ASP A O 1
ATOM 2768 N N . GLU A 1 335 ? 3.903 -3.501 -25.642 1.00 93.56 335 GLU A N 1
ATOM 2769 C CA . GLU A 1 335 ? 5.167 -4.211 -25.441 1.00 93.56 335 GLU A CA 1
ATOM 2770 C C . GLU A 1 335 ? 5.374 -4.574 -23.971 1.00 93.56 335 GLU A C 1
ATOM 2772 O O . GLU A 1 335 ? 5.810 -5.691 -23.674 1.00 93.56 335 GLU A O 1
ATOM 2777 N N . PHE A 1 336 ? 5.044 -3.659 -23.049 1.00 95.50 336 PHE A N 1
ATOM 2778 C CA . PHE A 1 336 ? 5.150 -3.946 -21.627 1.00 95.50 336 PHE A CA 1
ATOM 2779 C C . PHE A 1 336 ? 4.115 -4.987 -21.191 1.00 95.50 336 PHE A C 1
ATOM 2781 O O . PHE A 1 336 ? 4.488 -6.007 -20.614 1.00 95.50 336 PHE A O 1
ATOM 2788 N N . TRP A 1 337 ? 2.831 -4.781 -21.490 1.00 94.56 337 TRP A N 1
ATOM 2789 C CA . TRP A 1 337 ? 1.728 -5.670 -21.099 1.00 94.56 337 TRP A CA 1
ATOM 2790 C C . TRP A 1 337 ? 1.574 -6.899 -22.011 1.00 94.56 337 TRP A C 1
ATOM 2792 O O . TRP A 1 337 ? 0.471 -7.308 -22.366 1.00 94.56 337 TRP A O 1
ATOM 2802 N N . ASN A 1 338 ? 2.692 -7.526 -22.372 1.00 87.38 338 ASN A N 1
ATOM 2803 C CA . ASN A 1 338 ? 2.732 -8.668 -23.278 1.00 87.38 338 ASN A CA 1
ATOM 2804 C C . ASN A 1 338 ? 1.798 -9.837 -22.883 1.00 87.38 338 ASN A C 1
ATOM 2806 O O . ASN A 1 338 ? 1.225 -9.905 -21.796 1.00 87.38 338 ASN A O 1
ATOM 2810 N N . CYS A 1 339 ? 1.655 -10.809 -23.789 1.00 81.31 339 CYS A N 1
ATOM 2811 C CA . CYS A 1 339 ? 0.862 -12.025 -23.557 1.00 81.31 339 CYS A CA 1
ATOM 2812 C C . CYS A 1 339 ? -0.647 -11.774 -23.347 1.00 81.31 339 CYS A C 1
ATOM 2814 O O . CYS A 1 339 ? -1.313 -12.542 -22.656 1.00 81.31 339 CYS A O 1
ATOM 2816 N N . GLY A 1 340 ? -1.197 -10.722 -23.963 1.00 83.62 340 GLY A N 1
ATOM 2817 C CA . GLY A 1 340 ? -2.626 -10.398 -23.883 1.00 83.62 340 GLY A CA 1
ATOM 2818 C C . GLY A 1 340 ? -3.053 -9.810 -22.537 1.00 83.62 340 GLY A C 1
ATOM 2819 O O . GLY A 1 340 ? -4.248 -9.772 -22.237 1.00 83.62 340 GLY A O 1
ATOM 2820 N N . MET A 1 341 ? -2.092 -9.372 -21.722 1.00 88.50 341 MET A N 1
ATOM 2821 C CA . MET A 1 341 ? -2.372 -8.607 -20.518 1.00 88.50 341 MET A CA 1
ATOM 2822 C C . MET A 1 341 ? -2.630 -7.139 -20.865 1.00 88.50 341 MET A C 1
ATOM 2824 O O . MET A 1 341 ? -2.352 -6.671 -21.961 1.00 88.50 341 MET A O 1
ATOM 2828 N N . ASN A 1 342 ? -3.222 -6.422 -19.923 1.00 91.50 342 ASN A N 1
ATOM 2829 C CA . ASN A 1 342 ? -3.474 -4.984 -19.959 1.00 91.50 342 ASN A CA 1
ATOM 2830 C C . ASN A 1 342 ? -3.404 -4.493 -18.512 1.00 91.50 342 ASN A C 1
ATOM 2832 O O . ASN A 1 342 ? -3.516 -5.331 -17.624 1.00 91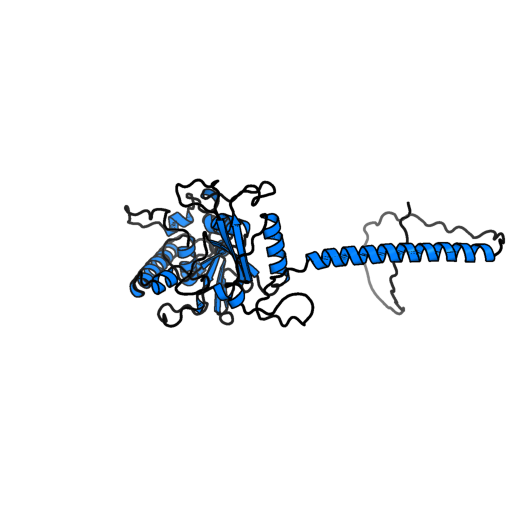.50 342 ASN A O 1
ATOM 2836 N N . PRO A 1 343 ? -3.247 -3.197 -18.216 1.00 93.00 343 PRO A N 1
ATOM 2837 C CA . PRO A 1 343 ? -3.420 -2.728 -16.845 1.00 93.00 343 PRO A CA 1
ATOM 2838 C C . PRO A 1 343 ? -4.857 -2.997 -16.367 1.00 93.00 343 PRO A C 1
ATOM 2840 O O . PRO A 1 343 ? -5.810 -2.954 -17.148 1.00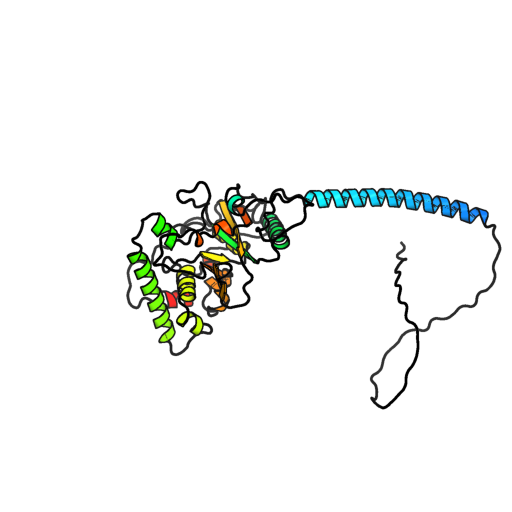 93.00 343 PRO A O 1
ATOM 2843 N N . MET A 1 344 ? -5.032 -3.255 -15.069 1.00 94.38 344 MET A N 1
ATOM 2844 C CA . MET A 1 344 ? -6.371 -3.301 -14.477 1.00 94.38 344 MET A CA 1
ATOM 2845 C C . MET A 1 344 ? -7.035 -1.922 -14.570 1.00 94.38 344 MET A C 1
ATOM 2847 O O . MET A 1 344 ? -6.402 -0.915 -14.250 1.00 94.38 344 MET A O 1
ATOM 2851 N N . THR A 1 345 ? -8.317 -1.889 -14.939 1.00 93.19 345 THR A N 1
ATOM 2852 C CA . THR A 1 345 ? -9.073 -0.631 -15.045 1.00 93.19 345 THR A CA 1
ATOM 2853 C C . THR A 1 345 ? -9.350 -0.020 -13.676 1.00 93.19 345 THR A C 1
ATOM 2855 O O . THR A 1 345 ? -9.347 -0.715 -12.643 1.00 93.19 345 THR A O 1
ATOM 2858 N N . ARG A 1 346 ? -9.656 1.282 -13.648 1.00 93.88 346 ARG A N 1
ATOM 2859 C CA . ARG A 1 346 ? -10.075 1.946 -12.412 1.00 93.88 346 ARG A CA 1
ATOM 2860 C C . ARG A 1 346 ? -11.327 1.317 -11.826 1.00 93.88 346 ARG A C 1
ATOM 2862 O O . ARG A 1 346 ? -11.366 1.127 -10.617 1.00 93.88 346 ARG A O 1
ATOM 2869 N N . GLU A 1 347 ? -12.330 0.972 -12.630 1.00 93.50 347 GLU A N 1
ATOM 2870 C CA . GLU A 1 347 ? -13.580 0.393 -12.113 1.00 93.50 347 GLU A CA 1
ATOM 2871 C C . GLU A 1 347 ? -13.340 -0.967 -11.449 1.00 93.50 347 GLU A C 1
ATOM 2873 O O . GLU A 1 347 ? -14.050 -1.361 -10.515 1.00 93.50 347 GLU A O 1
ATOM 2878 N N . PHE A 1 348 ? -12.317 -1.695 -11.907 1.00 94.44 348 PHE A N 1
ATOM 2879 C CA . PHE A 1 348 ? -11.890 -2.914 -11.245 1.00 94.44 348 PHE A CA 1
ATOM 2880 C C . PHE A 1 348 ? -11.192 -2.611 -9.916 1.00 94.44 348 PHE A C 1
ATOM 2882 O O . PHE A 1 348 ? -11.610 -3.140 -8.885 1.00 94.44 348 PHE A O 1
ATOM 2889 N N . LEU A 1 349 ? -10.158 -1.766 -9.915 1.00 95.06 349 LEU A N 1
ATOM 2890 C CA . LEU A 1 349 ? -9.353 -1.484 -8.720 1.00 95.06 349 LEU A CA 1
ATOM 2891 C C . LEU A 1 349 ? -10.130 -0.709 -7.647 1.00 95.06 349 LEU A C 1
ATOM 2893 O O . LEU A 1 349 ? -9.995 -0.986 -6.456 1.00 95.06 349 LEU A O 1
ATOM 2897 N N . LEU A 1 350 ? -10.946 0.251 -8.066 1.00 94.44 350 LEU A N 1
ATOM 2898 C CA . LEU A 1 350 ? -11.661 1.229 -7.251 1.00 94.44 350 LEU A CA 1
ATOM 2899 C C . LEU A 1 350 ? -13.156 1.235 -7.631 1.00 94.44 350 LEU A C 1
ATOM 2901 O O . LEU A 1 350 ? -13.644 2.226 -8.173 1.00 94.44 350 LEU A O 1
ATOM 2905 N N . PRO A 1 351 ? -13.892 0.134 -7.379 1.00 93.94 351 PRO A N 1
ATOM 2906 C CA . PRO A 1 351 ? -15.314 0.064 -7.692 1.00 93.94 351 PRO A CA 1
ATOM 2907 C C . PRO A 1 351 ? -16.112 1.115 -6.930 1.00 93.94 351 PRO A C 1
ATOM 2909 O O . PRO A 1 351 ? -15.976 1.239 -5.713 1.00 93.94 351 PRO A O 1
ATOM 2912 N N . GLU A 1 352 ? -17.012 1.791 -7.638 1.00 89.38 352 GLU A N 1
ATOM 2913 C CA . GLU A 1 352 ? -17.993 2.688 -7.020 1.00 89.38 352 GLU A CA 1
ATOM 2914 C C . GLU A 1 352 ? -19.050 1.913 -6.219 1.00 89.38 352 GLU A C 1
ATOM 2916 O O . GLU A 1 352 ? -19.582 2.417 -5.239 1.00 89.38 352 GLU A O 1
ATOM 2921 N N . ASP A 1 353 ? -19.329 0.660 -6.592 1.00 92.19 353 ASP A N 1
ATOM 2922 C CA . ASP A 1 353 ? -20.366 -0.177 -5.986 1.00 92.19 353 ASP A CA 1
ATOM 2923 C C . ASP A 1 353 ? -19.859 -1.015 -4.788 1.00 92.19 353 ASP A C 1
ATOM 2925 O O . ASP A 1 353 ? -20.180 -2.204 -4.637 1.00 92.19 353 ASP A O 1
ATOM 2929 N N . ASP A 1 354 ? -19.047 -0.402 -3.924 1.00 92.62 354 ASP A N 1
ATOM 2930 C CA . ASP A 1 354 ? -18.502 -1.003 -2.703 1.00 92.62 354 ASP A CA 1
ATOM 2931 C C . ASP A 1 354 ? -19.356 -0.648 -1.472 1.00 92.62 354 ASP A C 1
ATOM 2933 O O . ASP A 1 354 ? -19.179 0.377 -0.817 1.00 92.62 354 ASP A O 1
ATOM 2937 N N . LYS A 1 355 ? -20.263 -1.556 -1.092 1.00 90.75 355 LYS A N 1
ATOM 2938 C CA . LYS A 1 355 ? -21.188 -1.337 0.037 1.00 90.75 355 LYS A CA 1
ATOM 2939 C C . LYS A 1 355 ? -20.478 -1.144 1.378 1.00 90.75 355 LYS A C 1
ATOM 2941 O O . LYS A 1 355 ? -21.072 -0.620 2.322 1.00 90.75 355 LYS A O 1
ATOM 2946 N N . PHE A 1 356 ? -19.253 -1.648 1.520 1.00 91.38 356 PHE A N 1
ATOM 2947 C CA . PHE A 1 356 ? -18.492 -1.444 2.746 1.00 91.38 356 PHE A CA 1
ATOM 2948 C C . PHE A 1 356 ? -17.856 -0.056 2.771 1.00 91.38 356 PHE A C 1
ATOM 2950 O O . PHE A 1 356 ? -17.808 0.558 3.838 1.00 91.38 356 PHE A O 1
ATOM 2957 N N . PHE A 1 357 ? -17.435 0.456 1.611 1.00 92.56 357 PHE A N 1
ATOM 2958 C CA . PHE A 1 357 ? -17.041 1.854 1.474 1.00 92.56 357 PHE A CA 1
ATOM 2959 C C . PHE A 1 357 ? -18.191 2.788 1.848 1.00 92.56 357 PHE A C 1
ATOM 2961 O O . PHE A 1 357 ? -18.000 3.639 2.715 1.00 92.56 357 PHE A O 1
ATOM 2968 N N . ASP A 1 358 ? -19.391 2.554 1.306 1.00 89.50 358 ASP A N 1
ATOM 2969 C CA . ASP A 1 358 ? -20.598 3.323 1.646 1.00 89.50 358 ASP A CA 1
ATOM 2970 C C . ASP A 1 358 ? -20.854 3.314 3.157 1.00 89.50 358 ASP A C 1
ATOM 2972 O O . ASP A 1 358 ? -21.053 4.354 3.780 1.00 89.50 358 ASP A O 1
ATOM 2976 N N . PHE A 1 359 ? -20.750 2.142 3.788 1.00 87.44 359 PHE A N 1
ATOM 2977 C CA . PHE A 1 359 ? -20.893 2.005 5.237 1.00 87.44 359 PHE A CA 1
ATOM 2978 C C . PHE A 1 359 ? -19.859 2.830 6.026 1.00 87.44 359 PHE A C 1
ATOM 2980 O O . PHE A 1 359 ? -20.200 3.445 7.048 1.00 87.44 359 PHE A O 1
ATOM 2987 N N . ILE A 1 360 ? -18.596 2.845 5.589 1.00 88.44 360 ILE A N 1
ATOM 2988 C CA . ILE A 1 360 ? -17.541 3.640 6.230 1.00 88.44 360 ILE A CA 1
ATOM 2989 C C . ILE A 1 360 ? -17.818 5.131 6.030 1.00 88.44 360 ILE A C 1
ATOM 2991 O O . ILE A 1 360 ? -17.796 5.877 7.016 1.00 88.44 360 ILE A O 1
ATOM 2995 N N . LEU A 1 361 ? -18.148 5.538 4.801 1.00 84.00 361 LEU A N 1
ATOM 2996 C CA . LEU A 1 361 ? -18.430 6.919 4.428 1.00 84.00 361 LEU A CA 1
ATOM 2997 C C . LEU A 1 361 ? -19.646 7.483 5.151 1.00 84.00 361 LEU A C 1
ATOM 2999 O O . LEU A 1 361 ? -19.541 8.604 5.630 1.00 84.00 361 LEU A O 1
ATOM 3003 N N . ASP A 1 362 ? -20.740 6.715 5.273 1.00 68.75 362 ASP A N 1
ATOM 3004 C CA . ASP A 1 362 ? -22.089 7.185 5.626 1.00 68.75 362 ASP A CA 1
ATOM 3005 C C . ASP A 1 362 ? -22.065 8.234 6.745 1.00 68.75 362 ASP A C 1
ATOM 3007 O O . ASP A 1 362 ? -21.972 7.954 7.949 1.00 68.75 362 ASP A O 1
ATOM 3011 N N . ASN A 1 363 ? -22.025 9.486 6.317 1.00 50.59 363 ASN A N 1
ATOM 3012 C CA . ASN A 1 363 ? -22.072 10.650 7.160 1.00 50.59 363 ASN A CA 1
ATOM 3013 C C . ASN A 1 363 ? -23.561 10.948 7.271 1.00 50.59 363 ASN A C 1
ATOM 3015 O O . ASN A 1 363 ? -24.138 11.432 6.306 1.00 50.59 363 ASN A O 1
ATOM 3019 N N . GLU A 1 364 ? -24.183 10.697 8.428 1.00 45.22 364 GLU A N 1
ATOM 3020 C CA . GLU A 1 364 ? -25.576 11.120 8.668 1.00 45.22 364 GLU A CA 1
ATOM 3021 C C . GLU A 1 364 ? -25.805 12.620 8.405 1.00 45.22 364 GLU A C 1
ATOM 3023 O O . GLU A 1 364 ? -26.939 13.038 8.241 1.00 45.22 364 GLU A O 1
ATOM 3028 N N . HIS A 1 365 ? -24.752 13.424 8.251 1.00 36.31 365 HIS A N 1
ATOM 3029 C CA . HIS A 1 365 ? -24.819 14.718 7.591 1.00 36.31 365 HIS A CA 1
ATOM 3030 C C . HIS A 1 365 ? -23.518 14.960 6.827 1.00 36.31 365 HIS A C 1
ATOM 3032 O O . HIS A 1 365 ? -22.467 15.027 7.456 1.00 36.31 365 HIS A O 1
ATOM 3038 N N . LEU A 1 366 ? -23.588 15.056 5.496 1.00 38.47 366 LEU A N 1
ATOM 3039 C CA . LEU A 1 366 ? -22.842 16.003 4.652 1.00 38.47 366 LEU A CA 1
ATOM 3040 C C . LEU A 1 366 ? -23.245 15.786 3.184 1.00 38.47 366 LEU A C 1
ATOM 3042 O O . LEU A 1 366 ? -22.596 15.089 2.409 1.00 38.47 366 LEU A O 1
ATOM 3046 N N . SER A 1 367 ? -24.331 16.449 2.789 1.00 32.72 367 SER A N 1
ATOM 3047 C CA . SER A 1 367 ? -24.345 17.128 1.498 1.00 32.72 367 SER A CA 1
ATOM 3048 C C . SER A 1 367 ? -23.242 18.194 1.520 1.00 32.72 367 SER A C 1
ATOM 3050 O O . SER A 1 367 ? -23.193 18.979 2.465 1.00 32.72 367 SER A O 1
ATOM 3052 N N . MET A 1 368 ? -22.433 18.244 0.462 1.00 32.06 368 MET A N 1
ATOM 3053 C CA . MET A 1 368 ? -21.271 19.115 0.211 1.00 32.06 368 MET A CA 1
ATOM 3054 C C . MET A 1 368 ? -19.907 18.480 0.510 1.00 32.06 368 MET A C 1
ATOM 3056 O O . MET A 1 368 ? -19.569 18.169 1.644 1.00 32.06 368 MET A O 1
ATOM 3060 N N . HIS A 1 369 ? -19.106 18.415 -0.557 1.00 32.56 369 HIS A N 1
ATOM 3061 C CA . HIS A 1 369 ? -17.749 17.876 -0.660 1.00 32.56 369 HIS A CA 1
ATOM 3062 C C . HIS A 1 369 ? -17.687 16.344 -0.652 1.00 32.56 369 HIS A C 1
ATOM 3064 O O . HIS A 1 369 ? -17.061 15.719 0.199 1.00 32.56 369 HIS A O 1
ATOM 3070 N N . ARG A 1 370 ? -18.225 15.738 -1.728 1.00 33.66 370 ARG A N 1
ATOM 3071 C CA . ARG A 1 370 ? -17.460 14.663 -2.376 1.00 33.66 370 ARG A CA 1
ATOM 3072 C C . ARG A 1 370 ? -16.059 15.241 -2.551 1.00 33.66 370 ARG A C 1
ATOM 3074 O O . ARG A 1 370 ? -15.916 16.210 -3.298 1.00 33.66 370 ARG A O 1
ATOM 3081 N N . TYR A 1 371 ? -15.066 14.737 -1.821 1.00 34.28 371 TYR A N 1
ATOM 3082 C CA . TYR A 1 371 ? -13.688 14.986 -2.220 1.00 34.28 371 TYR A CA 1
ATOM 3083 C C . TYR A 1 371 ? -13.638 14.606 -3.701 1.00 34.28 371 TYR A C 1
ATOM 3085 O O . TYR A 1 371 ? -14.059 13.490 -4.030 1.00 34.28 371 TYR A O 1
ATOM 3093 N N . PRO A 1 372 ? -13.267 15.520 -4.617 1.00 28.16 372 PRO A N 1
ATOM 3094 C CA . PRO A 1 372 ? -13.057 15.103 -5.987 1.00 28.16 372 PRO A CA 1
ATOM 3095 C C . PRO A 1 372 ? -12.080 13.936 -5.910 1.00 28.16 372 PRO A C 1
ATOM 3097 O O . PRO A 1 372 ? -11.099 14.005 -5.164 1.00 28.16 372 PRO A O 1
ATOM 3100 N N . ALA A 1 373 ? -12.374 12.861 -6.633 1.00 33.69 373 ALA A N 1
ATOM 3101 C CA . ALA A 1 373 ? -11.490 11.719 -6.831 1.00 33.69 373 ALA A CA 1
ATOM 3102 C C . ALA A 1 373 ? -10.228 12.140 -7.627 1.00 33.69 373 ALA A C 1
ATOM 3104 O O . ALA A 1 373 ? -9.862 11.548 -8.628 1.00 33.69 373 ALA A O 1
ATOM 3105 N N . GLY A 1 374 ? -9.588 13.229 -7.212 1.00 28.59 374 GLY A N 1
ATOM 3106 C CA . GLY A 1 374 ? -8.565 13.996 -7.904 1.00 28.59 374 GLY A CA 1
ATOM 3107 C C . GLY A 1 374 ? -7.563 14.602 -6.925 1.00 28.59 374 GLY A C 1
ATOM 3108 O O . GLY A 1 374 ? -6.986 15.651 -7.197 1.00 28.59 374 GLY A O 1
ATOM 3109 N N . LEU A 1 375 ? -7.338 13.956 -5.779 1.00 27.39 375 LEU A N 1
ATOM 3110 C CA . LEU A 1 375 ? -6.093 14.153 -5.051 1.00 27.39 375 LEU A CA 1
ATOM 3111 C C . LEU A 1 375 ? -5.076 13.176 -5.625 1.00 27.39 375 LEU A C 1
ATOM 3113 O O . LEU A 1 375 ? -5.244 11.965 -5.538 1.00 27.39 375 LEU A O 1
ATOM 3117 N N . ASN A 1 376 ? -4.076 13.767 -6.275 1.00 29.00 376 ASN A N 1
ATOM 3118 C CA . ASN A 1 376 ? -2.897 13.135 -6.846 1.00 29.00 376 ASN A CA 1
ATOM 3119 C C . ASN A 1 376 ? -2.511 11.839 -6.128 1.00 29.00 376 ASN A C 1
ATOM 3121 O O . ASN A 1 376 ? -2.300 11.835 -4.910 1.00 29.00 376 ASN A O 1
ATOM 3125 N N . TYR A 1 377 ? -2.358 10.785 -6.927 1.00 32.53 377 TYR A N 1
ATOM 3126 C CA . TYR A 1 377 ? -1.578 9.599 -6.598 1.00 32.53 377 TYR A CA 1
ATOM 3127 C C . TYR A 1 377 ? -0.372 9.970 -5.741 1.00 32.53 377 TYR A C 1
ATOM 3129 O O . TYR A 1 377 ? 0.294 10.959 -6.031 1.00 32.53 377 TYR A O 1
ATOM 3137 N N . CYS A 1 378 ? -0.145 9.233 -4.654 1.00 30.92 378 CYS A N 1
ATOM 3138 C CA . CYS A 1 378 ? 0.915 9.500 -3.680 1.00 30.92 378 CYS A CA 1
ATOM 3139 C C . CYS A 1 378 ? 1.827 8.297 -3.446 1.00 30.92 378 CYS A C 1
ATOM 3141 O O . CYS A 1 378 ? 1.356 7.144 -3.321 1.00 30.92 378 CYS A O 1
#

Foldseek 3Di:
DDDDDDDDDDDDDDDDDDDDDDDDDDDDDDDDDDDDDDDDDDDDDDDDPVVVVVVVVVVVVVVVVVVVVVVVVVVVVVVVVVVVVQDQAQAEAPPDPDPDDDHDDHDALLVFQLDDAAAQQAPVSVVVVVVVNCVRHVQWAKWKAKFQDFDDQVDSGGWDFFVLLVCVSVVVDDLVVQVVQLVVLLVVLLVLQVPDPDHDPQSVVSNVDSVLSLLVCVLLVVGTHRKDKIASDPLLNLLLNQADFPPDDSLDKGKIKMWIFTHGDDPDQWDQDQPLQKIKGQNVNRDDVLQQQSVLRSMMMMAGSPDDSVCSVDPVRSISSSRTRHMHMAINDCSHLDPPGHRDHCCSNPPPSRVVSCSSPPDVDDDDDPPPSGDHGD

pLDDT: mean 72.5, std 26.42, range [24.45, 98.44]

Sequence (378 aa):
MFWHLFYFFFIVKNSTTSPSLRSGTPPLQEENFWPVQIWKAGSFMRLPVVFYASFFFIVMMNYFSTFNIRFQDFIKVTLTEMKALDLVYTFPIKNCRFRKSNTCKNTGQLCVISTSPLVPNNYSELCDLVAKLAYFNRRYVLFFRGQDKEYKFKSRFPTIYPNYFRKLLMKQNPADQLKKVLDENSNKLKRKIHVRKIRFHGSFYVVGNELLRFALLQHYEICDTPLIDLTQSLYVAASFALLPPVGEDERGYREGIVYVIALPRNNKIYRDDVSDNIFLTNLVGITPPQAKRPYRQEAYSVTSSNLNLELIGDISHFDLAGRVVCKFKVNNSDEFWNCGMNPMTREFLLPEDDKFFDFILDNEHLSMHRYPAGLNYC

Radius of gyration: 31.81 Å; chains: 1; bounding box: 68×96×52 Å

Secondary structure (DSSP, 8-state):
----------------------------PPP--PPPP-PPP--PPP--THHHHHHHHHHHHHHHHHHHHHHHHHHHHHHHHHHTT--TT----TT----S-SS-----THHHHHSPPB--SSHHHHHHHHHHHHHH-TTSEEEEEEESS---SSSSS-----HHHHHHHTTSS-HHHHHHHHHHHHHHHHHHHHH-SSPPTTHHHHHH-HHHHHHHHHHTTSS--S-EEEES-HHHHHHHHTPPPTTS-TTS--EEEEEEEEEPPP-SSEEEETTTTEEEEESTTTS-TT-HHHHHTTEEEEE-TT--SS-TT--GGG-GGGGEEEEEEEE-STTTTTTT--PPPHHHHS-S--HHHHHHH--SS--S----S-S---